Protein AF-S9VTR7-F1 (afdb_monomer)

Structure (mmCIF, N/CA/C/O backbone):
data_AF-S9VTR7-F1
#
_entry.id   AF-S9VTR7-F1
#
loop_
_atom_site.group_PDB
_atom_site.id
_atom_site.type_symbol
_atom_site.label_atom_id
_atom_site.label_alt_id
_atom_site.label_comp_id
_atom_site.label_asym_id
_atom_site.label_entity_id
_atom_site.label_seq_id
_atom_site.pdbx_PDB_ins_code
_atom_site.Cartn_x
_atom_site.Cartn_y
_atom_site.Cartn_z
_atom_site.occupancy
_atom_site.B_iso_or_equiv
_atom_site.auth_seq_id
_atom_site.auth_comp_id
_atom_site.auth_asym_id
_atom_site.auth_atom_id
_atom_site.pdbx_PDB_model_num
ATOM 1 N N . MET A 1 1 ? 42.364 38.697 -55.132 1.00 73.50 1 MET A N 1
ATOM 2 C CA . MET A 1 1 ? 40.999 39.040 -54.667 1.00 73.50 1 MET A CA 1
ATOM 3 C C . MET A 1 1 ? 40.322 37.879 -53.929 1.00 73.50 1 MET A C 1
ATOM 5 O O . MET A 1 1 ? 40.099 38.017 -52.735 1.00 73.50 1 MET A O 1
ATOM 9 N N . TYR A 1 2 ? 40.078 36.715 -54.550 1.00 81.75 2 TYR A N 1
ATOM 10 C CA . TYR A 1 2 ? 39.386 35.581 -53.894 1.00 81.75 2 TYR A CA 1
ATOM 11 C C . TYR A 1 2 ? 40.053 35.045 -52.613 1.00 81.75 2 TYR A C 1
ATOM 13 O O . TYR A 1 2 ? 39.369 34.812 -51.621 1.00 81.75 2 TYR A O 1
ATOM 21 N N . ALA A 1 3 ? 41.384 34.920 -52.587 1.00 82.06 3 ALA A N 1
ATOM 22 C CA . ALA A 1 3 ? 42.104 34.451 -51.396 1.00 82.06 3 ALA A CA 1
ATOM 23 C C . ALA A 1 3 ? 41.951 35.393 -50.181 1.00 82.06 3 ALA A C 1
ATOM 25 O O . ALA A 1 3 ? 41.871 34.941 -49.042 1.00 82.06 3 ALA A O 1
ATOM 26 N N . ILE A 1 4 ? 41.847 36.703 -50.428 1.00 88.44 4 ILE A N 1
ATOM 27 C CA . ILE A 1 4 ? 41.665 37.715 -49.377 1.00 88.44 4 ILE A CA 1
ATOM 28 C C . ILE A 1 4 ? 40.237 37.641 -48.817 1.00 88.44 4 ILE A C 1
ATOM 30 O O . ILE A 1 4 ? 40.048 37.698 -47.605 1.00 88.44 4 ILE A O 1
ATOM 34 N N . SER A 1 5 ? 39.239 37.432 -49.683 1.00 89.06 5 SER A N 1
ATOM 35 C CA . SER A 1 5 ? 37.840 37.252 -49.271 1.00 89.06 5 SER A CA 1
ATOM 36 C C . SER A 1 5 ? 37.646 36.000 -48.404 1.00 89.06 5 SER A C 1
ATOM 38 O O . SER A 1 5 ? 37.021 36.090 -47.350 1.00 89.06 5 SER A O 1
ATOM 40 N N . LEU A 1 6 ? 38.250 34.865 -48.778 1.00 89.44 6 LEU A N 1
ATOM 41 C CA . LEU A 1 6 ? 38.188 33.624 -47.992 1.00 89.44 6 LEU A CA 1
ATOM 42 C C . LEU A 1 6 ? 38.853 33.762 -46.614 1.00 89.44 6 LEU A C 1
ATOM 44 O O . LEU A 1 6 ? 38.308 33.287 -45.617 1.00 89.44 6 LEU A O 1
ATOM 48 N N . SER A 1 7 ? 39.996 34.450 -46.547 1.00 91.25 7 SER A N 1
ATOM 49 C CA . SER A 1 7 ? 40.699 34.709 -45.284 1.00 91.25 7 SER A CA 1
ATOM 50 C C . SER A 1 7 ? 39.860 35.566 -44.326 1.00 91.25 7 SER A C 1
ATOM 52 O O . SER A 1 7 ? 39.687 35.217 -43.156 1.00 91.25 7 SER A O 1
ATOM 54 N N . LEU A 1 8 ? 39.241 36.640 -44.831 1.00 91.31 8 LEU A N 1
ATOM 55 C CA . LEU A 1 8 ? 38.355 37.499 -44.039 1.00 91.31 8 LEU A CA 1
ATOM 56 C C . LEU A 1 8 ? 37.128 36.739 -43.515 1.00 91.31 8 LEU A C 1
ATOM 58 O O . LEU A 1 8 ? 36.804 36.845 -42.331 1.00 91.31 8 LEU A O 1
ATOM 62 N N . SER A 1 9 ? 36.479 35.921 -44.349 1.00 91.94 9 SER A N 1
ATOM 63 C CA . SER A 1 9 ? 35.336 35.102 -43.921 1.00 91.94 9 SER A CA 1
ATOM 64 C C . SER A 1 9 ? 35.710 34.090 -42.833 1.00 91.94 9 SER A C 1
ATOM 66 O O . SER A 1 9 ? 34.943 33.892 -41.888 1.00 91.94 9 SER A O 1
ATOM 68 N N . TYR A 1 10 ? 36.899 33.485 -42.916 1.00 93.75 10 TYR A N 1
ATOM 69 C CA . TYR A 1 10 ? 37.387 32.569 -41.886 1.00 93.75 10 TYR A CA 1
ATOM 70 C C . TYR A 1 10 ? 37.617 33.283 -40.547 1.00 93.75 10 TYR A C 1
ATOM 72 O O . TYR A 1 10 ? 37.146 32.812 -39.509 1.00 93.75 10 TYR A O 1
ATOM 80 N N . HIS A 1 11 ? 38.259 34.455 -40.558 1.00 94.12 11 HIS A N 1
ATOM 81 C CA . HIS A 1 11 ? 38.480 35.236 -39.339 1.00 94.12 11 HIS A CA 1
ATOM 82 C C . HIS A 1 11 ? 37.169 35.667 -38.667 1.00 94.12 11 HIS A C 1
ATOM 84 O O . HIS A 1 11 ? 37.048 35.551 -37.446 1.00 94.12 11 HIS A O 1
ATOM 90 N N . VAL A 1 12 ? 36.160 36.076 -39.442 1.00 94.38 12 VAL A N 1
ATOM 91 C CA . VAL A 1 12 ? 34.836 36.430 -38.901 1.00 94.38 12 VAL A CA 1
ATOM 92 C C . VAL A 1 12 ? 34.169 35.228 -38.222 1.00 94.38 12 VAL A C 1
ATOM 94 O O . VAL A 1 12 ? 33.653 35.362 -37.112 1.00 94.38 12 VAL A O 1
ATOM 97 N N . LEU A 1 13 ? 34.229 34.035 -38.824 1.00 94.25 13 LEU A N 1
ATOM 98 C CA . LEU A 1 13 ? 33.670 32.816 -38.225 1.00 94.25 13 LEU A CA 1
ATOM 99 C C . LEU A 1 13 ? 34.393 32.402 -36.936 1.00 94.25 13 LEU A C 1
ATOM 101 O O . LEU A 1 13 ? 33.744 31.968 -35.980 1.00 94.25 13 LEU A O 1
ATOM 105 N N . VAL A 1 14 ? 35.720 32.550 -36.886 1.00 94.62 14 VAL A N 1
ATOM 106 C CA . VAL A 1 14 ? 36.512 32.267 -35.679 1.00 94.62 14 VAL A CA 1
ATOM 107 C C . VAL A 1 14 ? 36.136 33.227 -34.550 1.00 94.62 14 VAL A C 1
ATOM 109 O O . VAL A 1 14 ? 35.875 32.774 -33.434 1.00 94.62 14 VAL A O 1
ATOM 112 N N . VAL A 1 15 ? 36.021 34.528 -34.836 1.00 95.81 15 VAL A N 1
ATOM 113 C CA . VAL A 1 15 ? 35.590 35.534 -33.850 1.00 95.81 15 VAL A CA 1
ATOM 114 C C . VAL A 1 15 ? 34.171 35.243 -33.359 1.00 95.81 15 VAL A C 1
ATOM 116 O O . VAL A 1 15 ? 33.922 35.265 -32.154 1.00 95.81 15 VAL A O 1
ATOM 119 N N . PHE A 1 16 ? 33.248 34.886 -34.256 1.00 96.00 16 PHE A N 1
ATOM 120 C CA . PHE A 1 16 ? 31.867 34.578 -33.878 1.00 96.00 16 PHE A CA 1
ATOM 121 C C . PHE A 1 16 ? 31.771 33.333 -32.985 1.00 96.00 16 PHE A C 1
ATOM 123 O O . PHE A 1 16 ? 31.059 33.337 -31.978 1.00 96.00 16 PHE A O 1
ATOM 130 N N . ARG A 1 17 ? 32.541 32.276 -33.287 1.00 93.06 17 ARG A N 1
ATOM 131 C CA . ARG A 1 17 ? 32.632 31.091 -32.417 1.00 93.06 17 ARG A CA 1
ATOM 132 C C . ARG A 1 17 ? 33.226 31.424 -31.054 1.00 93.06 17 ARG A C 1
ATOM 134 O O . ARG A 1 17 ? 32.735 30.911 -30.048 1.00 93.06 17 ARG A O 1
ATOM 141 N N . PHE A 1 18 ? 34.240 32.285 -31.007 1.00 95.69 18 PHE A N 1
ATOM 142 C CA . PHE A 1 18 ? 34.856 32.708 -29.753 1.00 95.69 18 PHE A CA 1
ATOM 143 C C . PHE A 1 18 ? 33.880 33.516 -28.884 1.00 95.69 18 PHE A C 1
ATOM 145 O O . PHE A 1 18 ? 33.734 33.227 -27.698 1.00 95.69 18 PHE A O 1
ATOM 152 N N . LEU A 1 19 ? 33.133 34.453 -29.477 1.00 94.94 19 LEU A N 1
ATOM 153 C CA . LEU A 1 19 ? 32.091 35.217 -28.781 1.00 94.94 19 LEU A CA 1
ATOM 154 C C . LEU A 1 19 ? 30.957 34.319 -28.272 1.00 94.94 19 LEU A C 1
ATOM 156 O O . LEU A 1 19 ? 30.503 34.486 -27.140 1.00 94.94 19 LEU A O 1
ATOM 160 N N . HIS A 1 20 ? 30.534 33.328 -29.061 1.00 93.94 20 HIS A N 1
ATOM 161 C CA . HIS A 1 20 ? 29.518 32.366 -28.635 1.00 93.94 20 HIS A CA 1
ATOM 162 C C . HIS A 1 20 ? 29.995 31.502 -27.454 1.00 93.94 20 HIS A C 1
ATOM 164 O O . HIS A 1 20 ? 29.255 31.298 -26.490 1.00 93.94 20 HIS A O 1
ATOM 170 N N . LEU A 1 21 ? 31.245 31.027 -27.490 1.00 91.44 21 LEU A N 1
ATOM 171 C CA . LEU A 1 21 ? 31.868 30.308 -26.374 1.00 91.44 21 LEU A CA 1
ATOM 172 C C . LEU A 1 21 ? 31.949 31.183 -25.119 1.00 91.44 21 LEU A C 1
ATOM 174 O O . LEU A 1 21 ? 31.542 30.743 -24.044 1.00 91.44 21 LEU A O 1
ATOM 178 N N . PHE A 1 22 ? 32.395 32.431 -25.260 1.00 95.62 22 PHE A N 1
ATOM 179 C CA . PHE A 1 22 ? 32.486 33.380 -24.153 1.00 95.62 22 PHE A CA 1
ATOM 180 C C . PHE A 1 22 ? 31.113 33.674 -23.531 1.00 95.62 22 PHE A C 1
ATOM 182 O O . PHE A 1 22 ? 30.953 33.638 -22.310 1.00 95.62 22 PHE A O 1
ATOM 189 N N . TYR A 1 23 ? 30.088 33.882 -24.362 1.00 94.06 23 TYR A N 1
ATOM 190 C CA . TYR A 1 23 ? 28.711 34.062 -23.906 1.00 94.06 23 TYR A CA 1
ATOM 191 C C . TYR A 1 23 ? 28.184 32.822 -23.168 1.00 94.06 23 TYR A C 1
ATOM 193 O O . TYR A 1 23 ? 27.618 32.936 -22.078 1.00 94.06 23 TYR A O 1
ATOM 201 N N . SER A 1 24 ? 28.428 31.624 -23.708 1.00 90.75 24 SER A N 1
ATOM 202 C CA . SER A 1 24 ? 28.033 30.365 -23.069 1.00 90.75 24 SER A CA 1
ATOM 203 C C . SER A 1 24 ? 28.727 30.155 -21.719 1.00 90.75 24 SER A C 1
ATOM 205 O O . SER A 1 24 ? 28.092 29.683 -20.774 1.00 90.75 24 SER A O 1
ATOM 207 N N . MET A 1 25 ? 30.009 30.515 -21.601 1.00 92.06 25 MET A N 1
ATOM 208 C CA . MET A 1 25 ? 30.751 30.435 -20.340 1.00 92.06 25 MET A CA 1
ATOM 209 C C . MET A 1 25 ? 30.207 31.419 -19.302 1.00 92.06 25 MET A C 1
ATOM 211 O O . MET A 1 25 ? 29.957 31.016 -18.168 1.00 92.06 25 MET A O 1
ATOM 215 N N . ASN A 1 26 ? 29.934 32.669 -19.684 1.00 94.88 26 ASN A N 1
ATOM 216 C CA . ASN A 1 26 ? 29.335 33.650 -18.773 1.00 94.88 26 ASN A CA 1
ATOM 217 C C . ASN A 1 26 ? 27.958 33.208 -18.273 1.00 94.88 26 ASN A C 1
ATOM 219 O O . ASN A 1 26 ? 27.668 33.312 -17.081 1.00 94.88 26 ASN A O 1
ATOM 223 N N . LYS A 1 27 ? 27.130 32.637 -19.153 1.00 91.75 27 LYS A N 1
ATOM 224 C CA . LYS A 1 27 ? 25.825 32.092 -18.765 1.00 91.75 27 LYS A CA 1
ATOM 225 C C . LYS A 1 27 ? 25.969 30.920 -17.788 1.00 91.75 27 LYS A C 1
ATOM 227 O O . LYS A 1 27 ? 25.233 30.848 -16.807 1.00 91.75 27 LYS A O 1
ATOM 232 N N . ALA A 1 28 ? 26.943 30.032 -18.001 1.00 87.81 28 ALA A N 1
ATOM 233 C CA . ALA A 1 28 ? 27.230 28.931 -17.080 1.00 87.81 28 ALA A CA 1
ATOM 234 C C . ALA A 1 28 ? 27.700 29.424 -15.698 1.00 87.81 28 ALA A C 1
ATOM 236 O O . ALA A 1 28 ? 27.262 28.890 -14.679 1.00 87.81 28 ALA A O 1
ATOM 237 N N . VAL A 1 29 ? 28.531 30.471 -15.650 1.00 94.31 29 VAL A N 1
ATOM 238 C CA . VAL A 1 29 ? 28.967 31.106 -14.394 1.00 94.31 29 VAL A CA 1
ATOM 239 C C . VAL A 1 29 ? 27.788 31.752 -13.663 1.00 94.31 29 VAL A C 1
ATOM 241 O O . VAL A 1 29 ? 27.648 31.570 -12.455 1.00 94.31 29 VAL A O 1
ATOM 244 N N . GLN A 1 30 ? 26.890 32.435 -14.379 1.00 91.56 30 GLN A N 1
ATOM 245 C CA . GLN A 1 30 ? 25.669 32.990 -13.783 1.00 91.56 30 GLN A CA 1
ATOM 246 C C . GLN A 1 30 ? 24.780 31.897 -13.175 1.00 91.56 30 GLN A C 1
ATOM 248 O O . GLN A 1 30 ? 24.351 32.031 -12.032 1.00 91.56 30 GLN A O 1
ATOM 253 N N . PHE A 1 31 ? 24.572 30.778 -13.878 1.00 90.31 31 PHE A N 1
ATOM 254 C CA . PHE A 1 31 ? 23.826 29.637 -13.333 1.00 90.31 31 PHE A CA 1
ATOM 255 C C . PHE A 1 31 ? 24.499 29.011 -12.106 1.00 90.31 31 PHE A C 1
ATOM 257 O O . PHE A 1 31 ? 23.811 28.613 -11.164 1.00 90.31 31 PHE A O 1
ATOM 264 N N . ALA A 1 32 ? 25.831 28.922 -12.092 1.00 88.44 32 ALA A N 1
ATOM 265 C CA . ALA A 1 32 ? 26.570 28.411 -10.942 1.00 88.44 32 ALA A CA 1
ATOM 266 C C . ALA A 1 32 ? 26.410 29.325 -9.715 1.00 88.44 32 ALA A C 1
ATOM 268 O O . ALA A 1 32 ? 26.138 28.829 -8.620 1.00 88.44 32 ALA A O 1
ATOM 269 N N . ASN A 1 33 ? 26.500 30.644 -9.910 1.00 91.81 33 ASN A N 1
ATOM 270 C CA . ASN A 1 33 ? 26.310 31.636 -8.851 1.00 91.81 33 ASN A CA 1
ATOM 271 C C . ASN A 1 33 ? 24.874 31.633 -8.308 1.00 91.81 33 ASN A C 1
ATOM 273 O O . ASN A 1 33 ? 24.676 31.684 -7.094 1.00 91.81 33 ASN A O 1
ATOM 277 N N . GLU A 1 34 ? 23.875 31.503 -9.181 1.00 93.06 34 GLU A N 1
ATOM 278 C CA . GLU A 1 34 ? 22.473 31.410 -8.766 1.00 93.06 34 GLU A CA 1
ATOM 279 C C . GLU A 1 34 ? 22.208 30.115 -7.979 1.00 93.06 34 GLU A C 1
ATOM 281 O O . GLU A 1 34 ? 21.557 30.128 -6.936 1.00 93.06 34 GLU A O 1
ATOM 286 N N . SER A 1 35 ? 22.798 28.992 -8.405 1.00 88.69 35 SER A N 1
ATOM 287 C CA . SER A 1 35 ? 22.710 27.725 -7.669 1.00 88.69 35 SER A CA 1
ATOM 288 C C . SER A 1 35 ? 23.378 27.791 -6.288 1.00 88.69 35 SER A C 1
ATOM 290 O O . SER A 1 35 ? 22.863 27.215 -5.327 1.00 88.69 35 SER A O 1
ATOM 292 N N . GLU A 1 36 ? 24.511 28.487 -6.166 1.00 89.38 36 GLU A N 1
ATOM 293 C CA . GLU A 1 36 ? 25.162 28.779 -4.882 1.00 89.38 36 GLU A CA 1
ATOM 294 C C . GLU A 1 36 ? 24.268 29.626 -3.969 1.00 89.38 36 GLU A C 1
ATOM 296 O O . GLU A 1 36 ? 24.149 29.317 -2.781 1.00 89.38 36 GLU A O 1
ATOM 301 N N . ARG A 1 37 ? 23.609 30.656 -4.517 1.00 95.38 37 ARG A N 1
ATOM 302 C CA . ARG A 1 37 ? 22.687 31.526 -3.774 1.00 95.38 37 ARG A CA 1
ATOM 303 C C . ARG A 1 37 ? 21.517 30.734 -3.194 1.00 95.38 37 ARG A C 1
ATOM 305 O O . ARG A 1 37 ? 21.320 30.761 -1.981 1.00 95.38 37 ARG A O 1
ATOM 312 N N . VAL A 1 38 ? 20.840 29.936 -4.022 1.00 90.44 38 VAL A N 1
ATOM 313 C CA . VAL A 1 38 ? 19.726 29.075 -3.586 1.00 90.44 38 VAL A CA 1
ATOM 314 C C . VAL A 1 38 ? 20.173 28.100 -2.490 1.00 90.44 38 VAL A C 1
ATOM 316 O O . VAL A 1 38 ? 19.488 27.941 -1.483 1.00 90.44 38 VAL A O 1
ATOM 319 N N . ARG A 1 39 ? 21.366 27.497 -2.605 1.00 88.12 39 ARG A N 1
ATOM 320 C CA . ARG A 1 39 ? 21.901 26.615 -1.549 1.00 88.12 39 ARG A CA 1
ATOM 321 C C . ARG A 1 39 ? 22.164 27.341 -0.228 1.00 88.12 39 ARG A C 1
ATOM 323 O O . ARG A 1 39 ? 22.025 26.722 0.829 1.00 88.12 39 ARG A O 1
ATOM 330 N N . ARG A 1 40 ? 22.579 28.613 -0.258 1.00 90.69 40 ARG A N 1
ATOM 331 C CA . ARG A 1 40 ? 22.765 29.418 0.963 1.00 90.69 40 ARG A CA 1
ATOM 332 C C . ARG A 1 40 ? 21.422 29.724 1.619 1.00 90.69 40 ARG A C 1
ATOM 334 O O . ARG A 1 40 ? 21.299 29.505 2.821 1.00 90.69 40 ARG A O 1
ATOM 341 N N . GLU A 1 41 ? 20.419 30.109 0.836 1.00 92.94 41 GLU A N 1
ATOM 342 C CA . GLU A 1 41 ? 19.057 30.363 1.325 1.00 92.94 41 GLU A CA 1
ATOM 343 C C . GLU A 1 41 ? 18.422 29.102 1.935 1.00 92.94 41 GLU A C 1
ATOM 345 O O . GLU A 1 41 ? 17.897 29.143 3.049 1.00 92.94 41 GLU A O 1
ATOM 350 N N . GLU A 1 42 ? 18.555 27.942 1.283 1.00 88.38 42 GLU A N 1
ATOM 351 C CA . GLU A 1 42 ? 18.098 26.657 1.831 1.00 88.38 42 GLU A CA 1
ATOM 352 C C . GLU A 1 42 ? 18.807 26.301 3.149 1.00 88.38 42 GLU A C 1
ATOM 354 O O . GLU A 1 42 ? 18.187 25.797 4.093 1.00 88.38 42 GLU A O 1
ATOM 359 N N . LEU A 1 43 ? 20.113 26.573 3.246 1.00 91.50 43 LEU A N 1
ATOM 360 C CA . LEU A 1 43 ? 20.890 26.318 4.457 1.00 91.50 43 LEU A CA 1
ATOM 361 C C . LEU A 1 43 ? 20.473 27.246 5.608 1.00 91.50 43 LEU A C 1
ATOM 363 O O . LEU A 1 43 ? 20.426 26.807 6.762 1.00 91.50 43 LEU A O 1
ATOM 367 N N . GLU A 1 44 ? 20.165 28.508 5.320 1.00 93.19 44 GLU A N 1
ATOM 368 C CA . GLU A 1 44 ? 19.658 29.474 6.297 1.00 93.19 44 GLU A CA 1
ATOM 369 C C . GLU A 1 44 ? 18.245 29.120 6.767 1.00 93.19 44 GLU A C 1
ATOM 371 O O . GLU A 1 44 ? 18.005 29.067 7.978 1.00 93.19 44 GLU A O 1
ATOM 376 N N . ALA A 1 45 ? 17.350 28.753 5.847 1.00 87.12 45 ALA A N 1
ATOM 377 C CA . ALA A 1 45 ? 16.018 28.249 6.172 1.00 87.12 45 ALA A CA 1
ATOM 378 C C . ALA A 1 45 ? 16.097 27.003 7.067 1.00 87.12 45 ALA A C 1
ATOM 380 O O . ALA A 1 45 ? 15.406 26.906 8.086 1.00 87.12 45 ALA A O 1
ATOM 381 N N . PHE A 1 46 ? 17.014 26.081 6.761 1.00 88.00 46 PHE A N 1
ATOM 382 C CA . PHE A 1 46 ? 17.262 24.908 7.593 1.00 88.00 46 PHE A CA 1
ATOM 383 C C . PHE A 1 46 ? 17.789 25.280 8.988 1.00 88.00 46 PHE A C 1
ATOM 385 O O . PHE A 1 46 ? 17.337 24.720 9.991 1.00 88.00 46 PHE A O 1
ATOM 392 N N . ARG A 1 47 ? 18.721 26.240 9.098 1.00 89.50 47 ARG A N 1
ATOM 393 C CA . ARG A 1 47 ? 19.206 26.740 10.400 1.00 89.50 47 ARG A CA 1
ATOM 394 C C . ARG A 1 47 ? 18.069 27.353 11.219 1.00 89.50 47 ARG A C 1
ATOM 396 O O . ARG A 1 47 ? 17.967 27.049 12.409 1.00 89.50 47 ARG A O 1
ATOM 403 N N . HIS A 1 48 ? 17.202 28.144 10.590 1.00 89.50 48 HIS A N 1
ATOM 404 C CA . HIS A 1 48 ? 16.027 28.732 11.230 1.00 89.50 48 HIS A CA 1
ATOM 405 C C . HIS A 1 48 ? 15.023 27.658 11.687 1.00 89.50 48 HIS A C 1
ATOM 407 O O . HIS A 1 48 ? 14.502 27.696 12.801 1.00 89.50 48 HIS A O 1
ATOM 413 N N . GLU A 1 49 ? 14.795 26.617 10.887 1.00 87.69 49 GLU A N 1
ATOM 414 C CA . GLU A 1 49 ? 13.935 25.508 11.302 1.00 87.69 49 GLU A CA 1
ATOM 415 C C . GLU A 1 49 ? 14.501 24.782 12.539 1.00 87.69 49 GLU A C 1
ATOM 417 O O . GLU A 1 49 ? 13.768 24.441 13.476 1.00 87.69 49 GLU A O 1
ATOM 422 N N . GLN A 1 50 ? 15.822 24.584 12.596 1.00 88.88 50 GLN A N 1
ATOM 423 C CA . GLN A 1 50 ? 16.486 23.974 13.751 1.00 88.88 50 GLN A CA 1
ATOM 424 C C . GLN A 1 50 ? 16.389 24.845 15.012 1.00 88.88 50 GLN A C 1
ATOM 426 O O . GLN A 1 50 ? 16.167 24.306 16.104 1.00 88.88 50 GLN A O 1
ATOM 431 N N . THR A 1 51 ? 16.515 26.172 14.904 1.00 89.69 51 THR A N 1
ATOM 432 C CA . THR A 1 51 ? 16.339 27.077 16.054 1.00 89.69 51 THR A CA 1
ATOM 433 C C . THR A 1 51 ? 14.895 27.067 16.552 1.00 89.69 51 THR A C 1
ATOM 435 O O . THR A 1 51 ? 14.681 26.921 17.760 1.00 89.69 51 THR A O 1
ATOM 438 N N . VAL A 1 52 ? 13.903 27.081 15.655 1.00 85.44 52 VAL A N 1
ATOM 439 C CA . VAL A 1 52 ? 12.476 26.960 16.006 1.00 85.44 52 VAL A CA 1
ATOM 440 C C . VAL A 1 52 ? 12.182 25.624 16.692 1.00 85.44 52 VAL A C 1
ATOM 442 O O . VAL A 1 52 ? 11.492 25.587 17.715 1.00 85.44 52 VAL A O 1
ATOM 445 N N . ARG A 1 53 ? 12.736 24.508 16.199 1.00 82.88 53 ARG A N 1
ATOM 446 C CA . ARG A 1 53 ? 12.596 23.191 16.847 1.00 82.88 53 ARG A CA 1
ATOM 447 C C . ARG A 1 53 ? 13.213 23.183 18.246 1.00 82.88 53 ARG A C 1
ATOM 449 O O . ARG A 1 53 ? 12.568 22.719 19.188 1.00 82.88 53 ARG A O 1
ATOM 456 N N . ARG A 1 54 ? 14.418 23.742 18.416 1.00 84.94 54 ARG A N 1
ATOM 457 C CA . ARG A 1 54 ? 15.060 23.893 19.736 1.00 84.94 54 ARG A CA 1
ATOM 458 C C . ARG A 1 54 ? 14.208 24.738 20.682 1.00 84.94 54 ARG A C 1
ATOM 460 O O . ARG A 1 54 ? 14.066 24.377 21.851 1.00 84.94 54 ARG A O 1
ATOM 467 N N . TRP A 1 55 ? 13.611 25.820 20.187 1.00 88.81 55 TRP A N 1
ATOM 468 C CA . TRP A 1 55 ? 12.726 26.675 20.971 1.00 88.81 55 TRP A CA 1
ATOM 469 C C . TRP A 1 55 ? 11.438 25.950 21.382 1.00 88.81 55 TRP A C 1
ATOM 471 O O . TRP A 1 55 ? 11.099 25.951 22.564 1.00 88.81 55 TRP A O 1
ATOM 481 N N . LYS A 1 56 ? 10.784 25.216 20.468 1.00 79.62 56 LYS A N 1
ATOM 482 C CA . LYS A 1 56 ? 9.607 24.379 20.780 1.00 79.62 56 LYS A CA 1
ATOM 483 C C . LYS A 1 56 ? 9.911 23.319 21.841 1.00 79.62 56 LYS A C 1
ATOM 485 O O . LYS A 1 56 ? 9.098 23.109 22.737 1.00 79.62 56 LYS A O 1
ATOM 490 N N . VAL A 1 57 ? 11.081 22.678 21.787 1.00 84.69 57 VAL A N 1
ATOM 491 C CA . VAL A 1 57 ? 11.504 21.710 22.817 1.00 84.69 57 VAL A CA 1
ATOM 492 C C . VAL A 1 57 ? 11.743 22.400 24.163 1.00 84.69 57 VAL A C 1
ATOM 494 O O . VAL A 1 57 ? 11.289 21.894 25.188 1.00 84.69 57 VAL A O 1
ATOM 497 N N . LYS A 1 58 ? 12.403 23.569 24.185 1.00 81.69 58 LYS A N 1
ATOM 498 C CA . LYS A 1 58 ? 12.588 24.363 25.414 1.00 81.69 58 LYS A CA 1
ATOM 499 C C . LYS A 1 58 ? 11.250 24.823 26.006 1.00 81.69 58 LYS A C 1
ATOM 501 O O . LYS A 1 58 ? 11.076 24.737 27.217 1.00 81.69 58 LYS A O 1
ATOM 506 N N . SER A 1 59 ? 10.312 25.257 25.166 1.00 81.31 59 SER A N 1
ATOM 507 C CA . SER A 1 59 ? 8.967 25.676 25.574 1.00 81.31 59 SER A CA 1
ATOM 508 C C . SER A 1 59 ? 8.168 24.508 26.160 1.00 81.31 59 SER A C 1
ATOM 510 O O . SER A 1 59 ? 7.681 24.611 27.283 1.00 81.31 59 SER A O 1
ATOM 512 N N . LYS A 1 60 ? 8.160 23.341 25.496 1.00 80.06 60 LYS A N 1
ATOM 513 C CA . LYS A 1 60 ? 7.546 22.118 26.042 1.00 80.06 60 LYS A CA 1
ATOM 514 C C . LYS A 1 60 ? 8.151 21.711 27.384 1.00 80.06 60 LYS A C 1
ATOM 516 O O . LYS A 1 60 ? 7.409 21.394 28.300 1.00 80.06 60 LYS A O 1
ATOM 521 N N . ARG A 1 61 ? 9.480 21.775 27.538 1.00 79.12 61 ARG A N 1
ATOM 522 C CA . ARG A 1 61 ? 10.142 21.490 28.825 1.00 79.12 61 ARG A CA 1
ATOM 523 C C . ARG A 1 61 ? 9.739 22.477 29.922 1.00 79.12 61 ARG A C 1
ATOM 525 O O . ARG A 1 61 ? 9.552 22.050 31.054 1.00 79.12 61 ARG A O 1
ATOM 532 N N . LYS A 1 62 ? 9.594 23.770 29.605 1.00 77.50 62 LYS A N 1
ATOM 533 C CA . LYS A 1 62 ? 9.095 24.772 30.561 1.00 77.50 62 LYS A CA 1
ATOM 534 C C . LYS A 1 62 ? 7.641 24.493 30.951 1.00 77.50 62 LYS A C 1
ATOM 536 O O . LYS A 1 62 ? 7.357 24.464 32.139 1.00 77.50 62 LYS A O 1
ATOM 541 N N . ALA A 1 63 ? 6.768 24.205 29.985 1.00 72.38 63 ALA A N 1
ATOM 542 C CA . ALA A 1 63 ? 5.370 23.859 30.243 1.00 72.38 63 ALA A CA 1
ATOM 543 C C . ALA A 1 63 ? 5.239 22.588 31.101 1.00 72.38 63 ALA A C 1
ATOM 545 O O . ALA A 1 63 ? 4.545 22.602 32.110 1.00 72.38 63 ALA A O 1
ATOM 546 N N . SER A 1 64 ? 5.982 21.524 30.779 1.00 75.00 64 SER A N 1
ATOM 547 C CA . SER A 1 64 ? 6.009 20.303 31.594 1.00 75.00 64 SER A CA 1
ATOM 548 C C . SER A 1 64 ? 6.544 20.547 33.005 1.00 75.00 64 SER A C 1
ATOM 550 O O . SER A 1 64 ? 6.069 19.918 33.938 1.00 75.00 64 SER A O 1
ATOM 552 N N . ARG A 1 65 ? 7.503 21.466 33.186 1.00 74.94 65 ARG A N 1
ATOM 553 C CA . ARG A 1 65 ? 8.028 21.816 34.515 1.00 74.94 65 ARG A CA 1
ATOM 554 C C . ARG A 1 65 ? 7.013 22.597 35.352 1.00 74.94 65 ARG A C 1
ATOM 556 O O . ARG A 1 65 ? 6.977 22.399 36.556 1.00 74.94 65 ARG A O 1
ATOM 563 N N . VAL A 1 66 ? 6.199 23.448 34.724 1.00 74.75 66 VAL A N 1
ATOM 564 C CA . VAL A 1 66 ? 5.099 24.163 35.395 1.00 74.75 66 VAL A CA 1
ATOM 565 C C . VAL A 1 66 ? 4.010 23.184 35.837 1.00 74.75 66 VAL A C 1
ATOM 567 O O . VAL A 1 66 ? 3.598 23.253 36.985 1.00 74.75 66 VAL A O 1
ATOM 570 N N . ILE A 1 67 ? 3.628 22.233 34.977 1.00 68.75 67 ILE A N 1
ATOM 571 C CA . ILE A 1 67 ? 2.645 21.185 35.313 1.00 68.75 67 ILE A CA 1
ATOM 572 C C . ILE A 1 67 ? 3.164 20.297 36.456 1.00 68.75 67 ILE A C 1
ATOM 574 O O . ILE A 1 67 ? 2.466 20.041 37.425 1.00 68.75 67 ILE A O 1
ATOM 578 N N . TYR A 1 68 ? 4.435 19.895 36.405 1.00 68.81 68 TYR A N 1
ATOM 579 C CA . TYR A 1 68 ? 5.014 19.064 37.464 1.00 68.81 68 TYR A CA 1
ATOM 580 C C . TYR A 1 68 ? 5.108 19.799 38.812 1.00 68.81 68 TYR A C 1
ATOM 582 O O . TYR A 1 68 ? 4.982 19.186 39.865 1.00 68.81 68 TYR A O 1
ATOM 590 N N . LEU A 1 69 ? 5.335 21.118 38.792 1.00 66.56 69 LEU A N 1
ATOM 591 C CA . LEU A 1 69 ? 5.342 21.946 40.000 1.00 66.56 69 LEU A CA 1
ATOM 592 C C . LEU A 1 69 ? 3.929 22.181 40.546 1.00 66.56 69 LEU A C 1
ATOM 594 O O . LEU A 1 69 ? 3.776 22.229 41.763 1.00 66.56 69 LEU A O 1
ATOM 598 N N . SER A 1 70 ? 2.907 22.301 39.689 1.00 62.12 70 SER A N 1
ATOM 599 C CA . SER A 1 70 ? 1.518 22.385 40.154 1.00 62.12 70 SER A CA 1
ATOM 600 C C . SER A 1 70 ? 1.055 21.079 40.790 1.00 62.12 70 SER A C 1
ATOM 602 O O . SER A 1 70 ? 0.443 21.123 41.852 1.00 62.12 70 SER A O 1
ATOM 604 N N . ASP A 1 71 ? 1.412 19.935 40.201 1.00 60.88 71 ASP A N 1
ATOM 605 C CA . ASP A 1 71 ? 1.049 18.617 40.737 1.00 60.88 71 ASP A CA 1
ATOM 606 C C . ASP A 1 71 ? 1.756 18.354 42.077 1.00 60.88 71 ASP A C 1
ATOM 608 O O . ASP A 1 71 ? 1.132 17.914 43.038 1.00 60.88 71 ASP A O 1
ATOM 612 N N . TYR A 1 72 ? 3.032 18.737 42.197 1.00 62.16 72 TYR A N 1
ATOM 613 C CA . TYR A 1 72 ? 3.779 18.614 43.453 1.00 62.16 72 TYR A CA 1
ATOM 614 C C . TYR A 1 72 ? 3.204 19.490 44.582 1.00 62.16 72 TYR A C 1
ATOM 616 O O . TYR A 1 72 ? 3.179 19.077 45.740 1.00 62.16 72 TYR A O 1
ATOM 624 N N . LEU A 1 73 ? 2.726 20.699 44.264 1.00 63.56 73 LEU A N 1
ATOM 625 C CA . LEU A 1 73 ? 2.087 21.589 45.242 1.00 63.56 73 LEU A CA 1
ATOM 626 C C . LEU A 1 73 ? 0.685 21.106 45.647 1.00 63.56 73 LEU A C 1
ATOM 628 O O . LEU A 1 73 ? 0.282 21.318 46.789 1.00 63.56 73 LEU A O 1
ATOM 632 N N . LEU A 1 74 ? -0.037 20.435 44.745 1.00 58.72 74 LEU A N 1
ATOM 633 C CA . LEU A 1 74 ? -1.324 19.804 45.050 1.00 58.72 74 LEU A CA 1
ATOM 634 C C . LEU A 1 74 ? -1.157 18.593 45.980 1.00 58.72 74 LEU A C 1
ATOM 636 O O . LEU A 1 74 ? -1.914 18.469 46.941 1.00 58.72 74 LEU A O 1
ATOM 640 N N . ASP A 1 75 ? -0.128 17.769 45.769 1.00 51.91 75 ASP A N 1
ATOM 641 C CA . ASP A 1 75 ? 0.161 16.615 46.636 1.00 51.91 75 ASP A CA 1
ATOM 642 C C . ASP A 1 75 ? 0.705 17.027 48.016 1.00 51.91 75 ASP A C 1
ATOM 644 O O . ASP A 1 75 ? 0.411 16.382 49.022 1.00 51.91 75 ASP A O 1
ATOM 648 N N . SER A 1 76 ? 1.445 18.139 48.096 1.00 54.44 76 SER A N 1
ATOM 649 C CA . SER A 1 76 ? 1.995 18.645 49.366 1.00 54.44 76 SER A CA 1
ATOM 650 C C . SER A 1 76 ? 0.907 19.131 50.335 1.00 54.44 76 SER A C 1
ATOM 652 O O . SER A 1 76 ? 1.061 18.996 51.544 1.00 54.44 76 SER A O 1
ATOM 654 N N . ASN A 1 77 ? -0.217 19.642 49.818 1.00 51.41 77 ASN A N 1
ATOM 655 C CA . ASN A 1 77 ? -1.346 20.112 50.632 1.00 51.41 77 ASN A CA 1
ATOM 656 C C . ASN A 1 77 ? -2.291 18.986 51.092 1.00 51.41 77 ASN A C 1
ATOM 658 O O . ASN A 1 77 ? -3.165 19.220 51.923 1.00 51.41 77 ASN A O 1
ATOM 662 N N . LEU A 1 78 ? -2.132 17.762 50.577 1.00 50.44 78 LEU A N 1
ATOM 663 C CA . LEU A 1 78 ? -2.921 16.589 50.979 1.00 50.44 78 LEU A CA 1
ATOM 664 C C . LEU A 1 78 ? -2.263 15.770 52.104 1.00 50.44 78 LEU A C 1
ATOM 666 O O . LEU A 1 78 ? -2.900 14.866 52.646 1.00 50.44 78 LEU A O 1
ATOM 670 N N . ALA A 1 79 ? -1.017 16.083 52.472 1.00 47.12 79 ALA A N 1
ATOM 671 C CA . ALA A 1 79 ? -0.243 15.329 53.459 1.00 47.12 79 ALA A CA 1
ATOM 672 C C . ALA A 1 79 ? -0.450 15.776 54.922 1.00 47.12 79 ALA A C 1
ATOM 674 O O . ALA A 1 79 ? 0.015 15.092 55.831 1.00 47.12 79 ALA A O 1
ATOM 675 N N . GLU A 1 80 ? -1.185 16.860 55.180 1.00 45.53 80 GLU A N 1
ATOM 676 C CA . GLU A 1 80 ? -1.557 17.273 56.539 1.00 45.53 80 GLU A CA 1
ATOM 677 C C . GLU A 1 80 ? -3.005 16.862 56.846 1.00 45.53 80 GLU A C 1
ATOM 679 O O . GLU A 1 80 ? -3.942 17.657 56.785 1.00 45.53 80 GLU A O 1
ATOM 684 N N . ARG A 1 81 ? -3.210 15.581 57.180 1.00 42.09 81 ARG A N 1
ATOM 685 C CA . ARG A 1 81 ? -4.421 15.125 57.879 1.00 42.09 81 ARG A CA 1
ATOM 686 C C . ARG A 1 81 ? -4.050 14.654 59.285 1.00 42.09 81 ARG A C 1
ATOM 688 O O . ARG A 1 81 ? -3.278 13.702 59.401 1.00 42.09 81 ARG A O 1
ATOM 695 N N . PRO A 1 82 ? -4.602 15.263 60.348 1.00 43.47 82 PRO A N 1
ATOM 696 C CA . PRO A 1 82 ? -4.380 14.792 61.702 1.00 43.47 82 PRO A CA 1
ATOM 697 C C . PRO A 1 82 ? -5.181 13.509 61.936 1.00 43.47 82 PRO A C 1
ATOM 699 O O . PRO A 1 82 ? -6.381 13.433 61.673 1.00 43.47 82 PRO A O 1
ATOM 702 N N . THR A 1 83 ? -4.503 12.485 62.439 1.00 45.50 83 THR A N 1
ATOM 703 C CA . THR A 1 83 ? -5.132 11.288 62.987 1.00 45.50 83 THR A CA 1
ATOM 704 C C . THR A 1 83 ? -5.591 11.574 64.412 1.00 45.50 83 THR A C 1
ATOM 706 O O . THR A 1 83 ? -4.766 11.634 65.322 1.00 45.50 83 THR A O 1
ATOM 709 N N . SER A 1 84 ? -6.898 11.689 64.632 1.00 40.09 84 SER A N 1
ATOM 710 C CA . SER A 1 84 ? -7.484 11.381 65.937 1.00 40.09 84 SER A CA 1
ATOM 711 C C . SER A 1 84 ? -8.901 10.829 65.790 1.00 40.09 84 SER A C 1
ATOM 713 O O . SER A 1 84 ? -9.701 11.249 64.956 1.00 40.09 84 SER A O 1
ATOM 715 N N . ALA A 1 85 ? -9.151 9.790 66.577 1.00 45.56 85 ALA A N 1
ATOM 716 C CA . ALA A 1 85 ? -10.376 9.022 66.644 1.00 45.56 85 ALA A CA 1
ATOM 717 C C . ALA A 1 85 ? -11.430 9.720 67.513 1.00 45.56 85 ALA A C 1
ATOM 719 O O . ALA A 1 85 ? -11.070 10.320 68.519 1.00 45.56 85 ALA A O 1
ATOM 720 N N . THR A 1 86 ? -12.713 9.559 67.169 1.00 40.69 86 THR A N 1
ATOM 721 C CA . THR A 1 86 ? -13.817 9.010 67.998 1.00 40.69 86 THR A CA 1
ATOM 722 C C . THR A 1 86 ? -15.185 9.576 67.587 1.00 40.69 86 THR A C 1
ATOM 724 O O . THR A 1 86 ? -15.366 10.775 67.452 1.00 40.69 86 THR A O 1
ATOM 727 N N . GLY A 1 87 ? -16.154 8.666 67.420 1.00 36.72 87 GLY A N 1
ATOM 728 C CA . GLY A 1 87 ? -17.527 8.813 67.917 1.00 36.72 87 GLY A CA 1
ATOM 729 C C . GLY A 1 87 ? -18.478 9.860 67.315 1.00 36.72 87 GLY A C 1
ATOM 730 O O . GLY A 1 87 ? -18.494 11.005 67.735 1.00 36.72 87 GLY A O 1
ATOM 731 N N . GLY A 1 88 ? -19.465 9.368 66.557 1.00 37.41 88 GLY A N 1
ATOM 732 C CA . GLY A 1 88 ? -20.871 9.644 66.882 1.00 37.41 88 GLY A CA 1
ATOM 733 C C . GLY A 1 88 ? -21.644 10.710 66.086 1.00 37.41 88 GLY A C 1
ATOM 734 O O . GLY A 1 88 ? -21.291 11.877 66.038 1.00 37.41 88 GLY A O 1
ATOM 735 N N . ARG A 1 89 ? -22.838 10.267 65.663 1.00 35.66 89 ARG A N 1
ATOM 736 C CA . ARG A 1 89 ? -24.094 11.003 65.402 1.00 35.66 89 ARG A CA 1
ATOM 737 C C . ARG A 1 89 ? -24.310 11.754 64.077 1.00 35.66 89 ARG A C 1
ATOM 739 O O . ARG A 1 89 ? -23.464 12.428 63.513 1.00 35.66 89 ARG A O 1
ATOM 746 N N . LYS A 1 90 ? -25.563 11.568 63.642 1.00 43.66 90 LYS A N 1
ATOM 747 C CA . LYS A 1 90 ? -26.289 12.069 62.471 1.00 43.66 90 LYS A CA 1
ATOM 748 C C . LYS A 1 90 ? -26.325 13.601 62.400 1.00 43.66 90 LYS A C 1
ATOM 750 O O . LYS A 1 90 ? -26.472 14.248 63.431 1.00 43.66 90 LYS A O 1
ATOM 755 N N . GLY A 1 91 ? -26.395 14.136 61.181 1.00 33.75 91 GLY A N 1
ATOM 756 C CA . GLY A 1 91 ? -26.855 15.502 60.928 1.00 33.75 91 GLY A CA 1
ATOM 757 C C . GLY A 1 91 ? -26.740 15.912 59.461 1.00 33.75 91 GLY A C 1
ATOM 758 O O . GLY A 1 91 ? -25.639 16.041 58.941 1.00 33.75 91 GLY A O 1
ATOM 759 N N . ASN A 1 92 ? -27.888 16.116 58.811 1.00 41.72 92 ASN A N 1
ATOM 760 C CA . ASN A 1 92 ? -28.043 16.833 57.544 1.00 41.72 92 ASN A CA 1
ATOM 761 C C . ASN A 1 92 ? -27.338 18.195 57.584 1.00 41.72 92 ASN A C 1
ATOM 763 O O . ASN A 1 92 ? -27.689 18.983 58.453 1.00 41.72 92 ASN A O 1
ATOM 767 N N . VAL A 1 93 ? -26.512 18.520 56.583 1.00 35.94 93 VAL A N 1
ATOM 768 C CA . VAL A 1 93 ? -26.438 19.874 55.999 1.00 35.94 93 VAL A CA 1
ATOM 769 C C . VAL A 1 93 ? -26.080 19.742 54.516 1.00 35.94 93 VAL A C 1
ATOM 771 O O . VAL A 1 93 ? -24.965 19.386 54.143 1.00 35.94 93 VAL A O 1
ATOM 774 N N . LEU A 1 94 ? -27.076 20.013 53.677 1.00 38.19 94 LEU A N 1
ATOM 775 C CA . LEU A 1 94 ? -26.940 20.351 52.266 1.00 38.19 94 LEU A CA 1
ATOM 776 C C . LEU A 1 94 ? -26.630 21.861 52.179 1.00 38.19 94 LEU A C 1
ATOM 778 O O . LEU A 1 94 ? -27.194 22.619 52.963 1.00 38.19 94 LEU A O 1
ATOM 782 N N . LEU A 1 95 ? -25.857 22.266 51.162 1.00 40.72 95 LEU A N 1
ATOM 783 C CA . LEU A 1 95 ? -25.600 23.634 50.660 1.00 40.72 95 LEU A CA 1
ATOM 784 C C . LEU A 1 95 ? -24.306 24.346 51.100 1.00 40.72 95 LEU A C 1
ATOM 786 O O . LEU A 1 95 ? -23.952 24.429 52.267 1.00 40.72 95 LEU A O 1
ATOM 790 N N . SER A 1 96 ? -23.725 24.999 50.085 1.00 39.09 96 SER A N 1
ATOM 791 C CA . SER A 1 96 ? -22.742 26.089 50.120 1.00 39.09 96 SER A CA 1
ATOM 792 C C . SER A 1 96 ? -21.261 25.706 50.176 1.00 39.09 96 SER A C 1
ATOM 794 O O . SER A 1 96 ? -20.662 25.637 51.239 1.00 39.09 96 SER A O 1
ATOM 796 N N . MET A 1 97 ? -20.648 25.558 48.994 1.00 31.97 97 MET A N 1
ATOM 797 C CA . MET A 1 97 ? -19.254 25.956 48.730 1.00 31.97 97 MET A CA 1
ATOM 798 C C . MET A 1 97 ? -19.036 26.063 47.215 1.00 31.97 97 MET A C 1
ATOM 800 O O . MET A 1 97 ? -18.441 25.211 46.565 1.00 31.97 97 MET A O 1
ATOM 804 N N . GLY A 1 98 ? -19.573 27.136 46.641 1.00 37.56 98 GLY A N 1
ATOM 805 C CA . GLY A 1 98 ? -19.323 27.543 45.265 1.00 37.56 98 GLY A CA 1
ATOM 806 C C . GLY A 1 98 ? -19.239 29.059 45.202 1.00 37.56 98 GLY A C 1
ATOM 807 O O . GLY A 1 98 ? -20.233 29.690 44.883 1.00 37.56 98 GLY A O 1
ATOM 808 N N . SER A 1 99 ? -18.094 29.634 45.591 1.00 39.47 99 SER A N 1
ATOM 809 C CA . SER A 1 99 ? -17.685 31.017 45.276 1.00 39.47 99 SER A CA 1
ATOM 810 C C . SER A 1 99 ? -16.435 31.397 46.082 1.00 39.47 99 SER A C 1
ATOM 812 O O . SER A 1 99 ? -16.582 32.068 47.095 1.00 39.47 99 SER A O 1
ATOM 814 N N . GLN A 1 100 ? -15.221 31.008 45.664 1.00 35.44 100 GLN A N 1
ATOM 815 C CA . GLN A 1 100 ? -13.964 31.661 46.109 1.00 35.44 100 GLN A CA 1
ATOM 816 C C . GLN A 1 100 ? -12.770 31.453 45.144 1.00 35.44 100 GLN A C 1
ATOM 818 O O . GLN A 1 100 ? -11.636 31.305 45.577 1.00 35.44 100 GLN A O 1
ATOM 823 N N . TYR A 1 101 ? -12.973 31.499 43.822 1.00 34.38 101 TYR A N 1
ATOM 824 C CA . TYR A 1 101 ? -11.846 31.592 42.873 1.00 34.38 101 TYR A CA 1
ATOM 825 C C . TYR A 1 101 ? -12.162 32.523 41.699 1.00 34.38 101 TYR A C 1
ATOM 827 O O . TYR A 1 101 ? -12.175 32.115 40.546 1.00 34.38 101 TYR A O 1
ATOM 835 N N . GLU A 1 102 ? -12.409 33.804 41.991 1.00 36.12 102 GLU A N 1
ATOM 836 C CA . GLU A 1 102 ? -12.525 34.830 40.943 1.00 36.12 102 GLU A CA 1
ATOM 837 C C . GLU A 1 102 ? -12.100 36.234 41.416 1.00 36.12 102 GLU A C 1
ATOM 839 O O . GLU A 1 102 ? -12.770 37.228 41.158 1.00 36.12 102 GLU A O 1
ATOM 844 N N . LYS A 1 103 ? -10.979 36.354 42.148 1.00 35.16 103 LYS A N 1
ATOM 845 C CA . LYS A 1 103 ? -10.418 37.670 42.542 1.00 35.16 103 LYS A CA 1
ATOM 846 C C . LYS A 1 103 ? -8.886 37.736 42.541 1.00 35.16 103 LYS A C 1
ATOM 848 O O . LYS A 1 103 ? -8.285 38.290 43.453 1.00 35.16 103 LYS A O 1
ATOM 853 N N . ALA A 1 104 ? -8.232 37.217 41.502 1.00 38.44 104 ALA A N 1
ATOM 854 C CA . ALA A 1 104 ? -6.778 37.363 41.365 1.00 38.44 104 ALA A CA 1
ATOM 855 C C . ALA A 1 104 ? -6.300 37.520 39.913 1.00 38.44 104 ALA A C 1
ATOM 857 O O . ALA A 1 104 ? -5.357 36.859 39.510 1.00 38.44 104 ALA A O 1
ATOM 858 N N . PHE A 1 105 ? -6.923 38.393 39.113 1.00 36.69 105 PHE A N 1
ATOM 859 C CA . PHE A 1 105 ? -6.340 38.839 37.835 1.00 36.69 105 PHE A CA 1
ATOM 860 C C . PHE A 1 105 ? -6.880 40.216 37.410 1.00 36.69 105 PHE A C 1
ATOM 862 O O . PHE A 1 105 ? -7.551 40.346 36.394 1.00 36.69 105 PHE A O 1
ATOM 869 N N . LYS A 1 106 ? -6.621 41.267 38.205 1.00 39.69 106 LYS A N 1
ATOM 870 C CA . LYS A 1 106 ? -6.724 42.677 37.759 1.00 39.69 106 LYS A CA 1
ATOM 871 C C . LYS A 1 106 ? -6.157 43.646 38.808 1.00 39.69 106 LYS A C 1
ATOM 873 O O . LYS A 1 106 ? -6.896 44.200 39.610 1.00 39.69 106 LYS A O 1
ATOM 878 N N . LYS A 1 107 ? -4.836 43.859 38.800 1.00 36.47 107 LYS A N 1
ATOM 879 C CA . LYS A 1 107 ? -4.210 45.124 39.240 1.00 36.47 107 LYS A CA 1
ATOM 880 C C . LYS A 1 107 ? -2.717 45.136 38.894 1.00 36.47 107 LYS A C 1
ATOM 882 O O . LYS A 1 107 ? -1.892 44.606 39.626 1.00 36.47 107 LYS A O 1
ATOM 887 N N . LYS A 1 108 ? -2.367 45.742 37.759 1.00 37.59 108 LYS A N 1
ATOM 888 C CA . LYS A 1 108 ? -1.039 46.323 37.520 1.00 37.59 108 LYS A CA 1
ATOM 889 C C . LYS A 1 108 ? -1.241 47.654 36.803 1.00 37.59 108 LYS A C 1
ATOM 891 O O . LYS A 1 108 ? -1.621 47.673 35.640 1.00 37.59 108 LYS A O 1
ATOM 896 N N . GLY A 1 109 ? -1.023 48.735 37.541 1.00 34.75 109 GLY A N 1
ATOM 897 C CA . GLY A 1 109 ? -1.027 50.119 37.079 1.00 34.75 109 GLY A CA 1
ATOM 898 C C . GLY A 1 109 ? -0.687 51.039 38.257 1.00 34.75 109 GLY A C 1
ATOM 899 O O . GLY A 1 109 ? -1.323 50.919 39.300 1.00 34.75 109 GLY A O 1
ATOM 900 N N . GLY A 1 110 ? 0.320 51.902 38.078 1.00 31.27 110 GLY A N 1
ATOM 901 C CA . GLY A 1 110 ? 0.866 52.856 39.066 1.00 31.27 110 GLY A CA 1
ATOM 902 C C . GLY A 1 110 ? 2.198 52.358 39.647 1.00 31.27 110 GLY A C 1
ATOM 903 O O . GLY A 1 110 ? 2.191 51.337 40.322 1.00 31.27 110 GLY A O 1
ATOM 904 N N . ALA A 1 111 ? 3.398 52.843 39.300 1.00 37.78 111 ALA A N 1
ATOM 905 C CA . ALA A 1 111 ? 3.954 54.199 39.132 1.00 37.78 111 ALA A CA 1
ATOM 906 C C . ALA A 1 111 ? 4.172 54.949 40.464 1.00 37.78 111 ALA A C 1
ATOM 908 O O . ALA A 1 111 ? 3.242 55.048 41.256 1.00 37.78 111 ALA A O 1
ATOM 909 N N . HIS A 1 112 ? 5.392 55.504 40.611 1.00 34.94 112 HIS A N 1
ATOM 910 C CA . HIS A 1 112 ? 5.966 56.286 41.729 1.00 34.94 112 HIS A CA 1
ATOM 911 C C . HIS A 1 112 ? 6.385 55.479 42.969 1.00 34.94 112 HIS A C 1
ATOM 913 O O . HIS A 1 112 ? 5.780 54.466 43.278 1.00 34.94 112 HIS A O 1
ATOM 919 N N . SER A 1 113 ? 7.388 55.848 43.763 1.00 33.78 113 SER A N 1
ATOM 920 C CA . SER A 1 113 ? 8.456 56.864 43.777 1.00 33.78 113 SER A CA 1
ATOM 921 C C . SER A 1 113 ? 9.202 56.605 45.099 1.00 33.78 113 SER A C 1
ATOM 923 O O . SER A 1 113 ? 8.575 56.120 46.037 1.00 33.78 113 SER A O 1
ATOM 925 N N . GLY A 1 114 ? 10.471 56.995 45.213 1.00 33.09 114 GLY A N 1
ATOM 926 C CA . GLY A 1 114 ? 10.968 57.478 46.504 1.00 33.09 114 GLY A CA 1
ATOM 927 C C . GLY A 1 114 ? 11.700 56.477 47.399 1.00 33.09 114 GLY A C 1
ATOM 928 O O . GLY A 1 114 ? 11.101 55.695 48.122 1.00 33.09 114 GLY A O 1
ATOM 929 N N . ASP A 1 115 ? 13.021 56.608 47.350 1.00 32.94 115 ASP A N 1
ATOM 930 C CA . ASP A 1 115 ? 13.857 57.054 48.468 1.00 32.94 115 ASP A CA 1
ATOM 931 C C . ASP A 1 115 ? 14.018 56.225 49.763 1.00 32.94 115 ASP A C 1
ATOM 933 O O . ASP A 1 115 ? 13.120 56.056 50.575 1.00 32.94 115 ASP A O 1
ATOM 937 N N . ASN A 1 116 ? 15.297 55.895 49.971 1.00 34.59 116 ASN A N 1
ATOM 938 C CA . ASN A 1 116 ? 16.115 56.131 51.162 1.00 34.59 116 ASN A CA 1
ATOM 939 C C . ASN A 1 116 ? 15.823 55.466 52.526 1.00 34.59 116 ASN A C 1
ATOM 941 O O . ASN A 1 116 ? 14.847 55.732 53.211 1.00 34.59 116 ASN A O 1
ATOM 945 N N . ARG A 1 117 ? 16.929 54.859 52.990 1.00 34.06 117 ARG A N 1
ATOM 946 C CA . ARG A 1 117 ? 17.530 54.920 54.338 1.00 34.06 117 ARG A CA 1
ATOM 947 C C . ARG A 1 117 ? 17.035 53.972 55.437 1.00 34.06 117 ARG A C 1
ATOM 949 O O . ARG A 1 117 ? 15.987 54.149 56.027 1.00 34.06 117 ARG A O 1
ATOM 956 N N . ARG A 1 118 ? 18.007 53.112 55.779 1.00 36.06 118 ARG A N 1
ATOM 957 C CA . ARG A 1 118 ? 18.637 52.889 57.095 1.00 36.06 118 ARG A CA 1
ATOM 958 C C . ARG A 1 118 ? 17.774 52.403 58.268 1.00 36.06 118 ARG A C 1
ATOM 960 O O . ARG A 1 118 ? 16.831 53.053 58.680 1.00 36.06 118 ARG A O 1
ATOM 967 N N . SER A 1 119 ? 18.373 51.374 58.869 1.00 35.88 119 SER A N 1
ATOM 968 C CA . SER A 1 119 ? 18.692 51.174 60.287 1.00 35.88 119 SER A CA 1
ATOM 969 C C . SER A 1 119 ? 17.847 50.185 61.083 1.00 35.88 119 SER A C 1
ATOM 971 O O . SER A 1 119 ? 16.626 50.256 61.110 1.00 35.88 119 SER A O 1
ATOM 973 N N . GLU A 1 120 ? 18.622 49.367 61.803 1.00 35.53 120 GLU A N 1
ATOM 974 C CA . GLU A 1 120 ? 18.343 48.689 63.075 1.00 35.53 120 GLU A CA 1
ATOM 975 C C . GLU A 1 120 ? 18.010 47.185 63.006 1.00 35.53 120 GLU A C 1
ATOM 977 O O . GLU A 1 120 ? 16.875 46.746 62.854 1.00 35.53 120 GLU A O 1
ATOM 982 N N . ASP A 1 121 ? 19.092 46.406 63.127 1.00 36.06 121 ASP A N 1
ATOM 983 C CA . ASP A 1 121 ? 19.213 45.160 63.907 1.00 36.06 121 ASP A CA 1
ATOM 984 C C . ASP A 1 121 ? 18.745 45.347 65.375 1.00 36.06 121 ASP A C 1
ATOM 986 O O . ASP A 1 121 ? 18.678 46.498 65.814 1.00 36.06 121 ASP A O 1
ATOM 990 N N . PRO A 1 122 ? 18.650 44.308 66.246 1.00 58.06 122 PRO A N 1
ATOM 991 C CA . PRO A 1 122 ? 18.460 42.844 66.110 1.00 58.06 122 PRO A CA 1
ATOM 992 C C . PRO A 1 122 ? 17.352 42.403 67.136 1.00 58.06 122 PRO A C 1
ATOM 994 O O . PRO A 1 122 ? 16.462 43.210 67.393 1.00 58.06 122 PRO A O 1
ATOM 997 N N . PRO A 1 123 ? 17.345 41.239 67.837 1.00 54.81 123 PRO A N 1
ATOM 998 C CA . PRO A 1 123 ? 18.013 39.941 67.673 1.00 54.81 123 PRO A CA 1
ATOM 999 C C . PRO A 1 123 ? 17.016 38.763 67.655 1.00 54.81 123 PRO A C 1
ATOM 1001 O O . PRO A 1 123 ? 15.830 38.934 67.907 1.00 54.81 123 PRO A O 1
ATOM 1004 N N . THR A 1 124 ? 17.498 37.542 67.400 1.00 34.34 124 THR A N 1
ATOM 1005 C CA . THR A 1 124 ? 17.386 36.393 68.328 1.00 34.34 124 THR A CA 1
ATOM 1006 C C . THR A 1 124 ? 17.370 35.012 67.652 1.00 34.34 124 THR A C 1
ATOM 1008 O O . THR A 1 124 ? 16.793 34.789 66.594 1.00 34.34 124 THR A O 1
ATOM 1011 N N . HIS A 1 125 ? 17.995 34.082 68.379 1.00 36.88 125 HIS A N 1
ATOM 1012 C CA . HIS A 1 125 ? 17.837 32.628 68.374 1.00 36.88 125 HIS A CA 1
ATOM 1013 C C . HIS A 1 125 ? 18.352 31.824 67.173 1.00 36.88 125 HIS A C 1
ATOM 1015 O O . HIS A 1 125 ? 17.648 31.457 66.236 1.00 36.88 125 HIS A O 1
ATOM 1021 N N . ALA A 1 126 ? 19.609 31.405 67.345 1.00 40.28 126 ALA A N 1
ATOM 1022 C CA . ALA A 1 126 ? 20.117 30.133 66.868 1.00 40.28 126 ALA A CA 1
ATOM 1023 C C . ALA A 1 126 ? 19.175 28.982 67.271 1.00 40.28 126 ALA A C 1
ATOM 1025 O O . ALA A 1 126 ? 18.962 28.718 68.453 1.00 40.28 126 ALA A O 1
ATOM 1026 N N . VAL A 1 127 ? 18.652 28.279 66.269 1.00 40.41 127 VAL A N 1
ATOM 1027 C CA . VAL A 1 127 ? 18.138 26.916 66.408 1.00 40.41 127 VAL A CA 1
ATOM 1028 C C . VAL A 1 127 ? 18.840 26.084 65.345 1.00 40.41 127 VAL A C 1
ATOM 1030 O O . VAL A 1 127 ? 18.495 26.122 64.162 1.00 40.41 127 VAL A O 1
ATOM 1033 N N . GLU A 1 128 ? 19.855 25.340 65.776 1.00 39.50 128 GLU A N 1
ATOM 1034 C CA . GLU A 1 128 ? 20.432 24.248 65.005 1.00 39.50 128 GLU A CA 1
ATOM 1035 C C . GLU A 1 128 ? 19.344 23.204 64.732 1.00 39.50 128 GLU A C 1
ATOM 1037 O O . GLU A 1 128 ? 18.926 22.454 65.612 1.00 39.50 128 GLU A O 1
ATOM 1042 N N . ARG A 1 129 ? 18.879 23.129 63.483 1.00 38.41 129 ARG A N 1
ATOM 1043 C CA . ARG A 1 129 ? 18.196 21.940 62.971 1.00 38.41 129 ARG A CA 1
ATOM 1044 C C . ARG A 1 129 ? 19.150 21.193 62.057 1.00 38.41 129 ARG A C 1
ATOM 1046 O O . ARG A 1 129 ? 19.364 21.572 60.907 1.00 38.41 129 ARG A O 1
ATOM 1053 N N . HIS A 1 130 ? 19.695 20.098 62.577 1.00 40.88 130 HIS A N 1
ATOM 1054 C CA . HIS A 1 130 ? 20.315 19.031 61.798 1.00 40.88 130 HIS A CA 1
ATOM 1055 C C . HIS A 1 130 ? 19.282 18.400 60.847 1.00 40.88 130 HIS A C 1
ATOM 1057 O O . HIS A 1 130 ? 18.621 17.412 61.157 1.00 40.88 130 HIS A O 1
ATOM 1063 N N . GLY A 1 131 ? 19.135 18.995 59.663 1.00 37.12 131 GLY A N 1
ATOM 1064 C CA . GLY A 1 131 ? 18.385 18.441 58.542 1.00 37.12 131 GLY A CA 1
ATOM 1065 C C . GLY A 1 131 ? 19.295 17.596 57.660 1.00 37.12 131 GLY A C 1
ATOM 1066 O O . GLY A 1 131 ? 19.922 18.105 56.731 1.00 37.12 131 GLY A O 1
ATOM 1067 N N . ASN A 1 132 ? 19.355 16.296 57.945 1.00 45.69 132 ASN A N 1
ATOM 1068 C CA . ASN A 1 132 ? 20.109 15.299 57.190 1.00 45.69 132 ASN A CA 1
ATOM 1069 C C . ASN A 1 132 ? 19.452 15.066 55.809 1.00 45.69 132 ASN A C 1
ATOM 1071 O O . ASN A 1 132 ? 18.732 14.095 55.580 1.00 45.69 132 ASN A O 1
ATOM 1075 N N . SER A 1 133 ? 19.646 16.005 54.881 1.00 39.69 133 SER A N 1
ATOM 1076 C CA . SER A 1 133 ? 19.140 15.910 53.511 1.00 39.69 133 SER A CA 1
ATOM 1077 C C . SER A 1 133 ? 20.081 15.043 52.672 1.00 39.69 133 SER A C 1
ATOM 1079 O O . SER A 1 133 ? 21.058 15.503 52.082 1.00 39.69 133 SER A O 1
ATOM 1081 N N . LYS A 1 134 ? 19.770 13.742 52.601 1.00 41.72 134 LYS A N 1
ATOM 1082 C CA . LYS A 1 134 ? 20.349 12.827 51.610 1.00 41.72 134 LYS A CA 1
ATOM 1083 C C . LYS A 1 134 ? 20.037 13.365 50.208 1.00 41.72 134 LYS A C 1
ATOM 1085 O O . LYS A 1 134 ? 18.960 13.130 49.664 1.00 41.72 134 LYS A O 1
ATOM 1090 N N . LYS A 1 135 ? 20.987 14.092 49.612 1.00 38.97 135 LYS A N 1
ATOM 1091 C CA . LYS A 1 135 ? 20.987 14.442 48.186 1.00 38.97 135 LYS A CA 1
ATOM 1092 C C . LYS A 1 135 ? 21.040 13.147 47.379 1.00 38.97 135 LYS A C 1
ATOM 1094 O O . LYS A 1 135 ? 22.109 12.595 47.131 1.00 38.97 135 LYS A O 1
ATOM 1099 N N . VAL A 1 136 ? 19.878 12.657 46.959 1.00 43.19 136 VAL A N 1
ATOM 1100 C CA . VAL A 1 136 ? 19.787 11.604 45.948 1.00 43.19 136 VAL A CA 1
ATOM 1101 C C . VAL A 1 136 ? 20.257 12.216 44.629 1.00 43.19 136 VAL A C 1
ATOM 1103 O O . VAL A 1 136 ? 19.508 12.900 43.932 1.00 43.19 136 VAL A O 1
ATOM 1106 N N . HIS A 1 137 ? 21.531 12.008 44.298 1.00 37.62 137 HIS A N 1
ATOM 1107 C CA . HIS A 1 137 ? 22.066 12.301 42.975 1.00 37.62 137 HIS A CA 1
ATOM 1108 C C . HIS A 1 137 ? 21.392 11.375 41.955 1.00 37.62 137 HIS A C 1
ATOM 1110 O O . HIS A 1 137 ? 21.891 10.297 41.634 1.00 37.62 137 HIS A O 1
ATOM 1116 N N . PHE A 1 138 ? 20.256 11.804 41.404 1.00 41.84 138 PHE A N 1
ATOM 1117 C CA . PHE A 1 138 ? 19.742 11.208 40.179 1.00 41.84 138 PHE A CA 1
ATOM 1118 C C . PHE A 1 138 ? 20.717 11.546 39.055 1.00 41.84 138 PHE A C 1
ATOM 1120 O O . PHE A 1 138 ? 20.764 12.664 38.541 1.00 41.84 138 PHE A O 1
ATOM 1127 N N . LYS A 1 139 ? 21.535 10.554 38.701 1.00 41.12 139 LYS A N 1
ATOM 1128 C CA . LYS A 1 139 ? 22.415 10.558 37.537 1.00 41.12 139 LYS A CA 1
ATOM 1129 C C . LYS A 1 139 ? 21.527 10.699 36.298 1.00 41.12 139 LYS A C 1
ATOM 1131 O O . LYS A 1 139 ? 21.031 9.710 35.761 1.00 41.12 139 LYS A O 1
ATOM 1136 N N . VAL A 1 140 ? 21.271 11.940 35.883 1.00 45.00 140 VAL A N 1
ATOM 1137 C CA . VAL A 1 140 ? 20.568 12.256 34.639 1.00 45.00 140 VAL A CA 1
ATOM 1138 C C . VAL A 1 140 ? 21.395 11.647 33.515 1.00 45.00 140 VAL A C 1
ATOM 1140 O O . VAL A 1 140 ? 22.457 12.158 33.160 1.00 45.00 140 VAL A O 1
ATOM 1143 N N . LYS A 1 141 ? 20.937 10.508 32.986 1.00 39.41 141 LYS A N 1
ATOM 1144 C CA . LYS A 1 141 ? 21.499 9.919 31.773 1.00 39.41 141 LYS A CA 1
ATOM 1145 C C . LYS A 1 141 ? 21.313 10.947 30.660 1.00 39.41 141 LYS A C 1
ATOM 1147 O O . LYS A 1 141 ? 20.198 11.189 30.204 1.00 39.41 141 LYS A O 1
ATOM 1152 N N . SER A 1 142 ? 22.414 11.587 30.277 1.00 41.72 142 SER A N 1
ATOM 1153 C CA . SER A 1 142 ? 22.503 12.363 29.045 1.00 41.72 142 SER A CA 1
ATOM 1154 C C . SER A 1 142 ? 21.945 11.518 27.888 1.00 41.72 142 SER A C 1
ATOM 1156 O O . SER A 1 142 ? 22.385 10.376 27.733 1.00 41.72 142 SER A O 1
ATOM 1158 N N . PRO A 1 143 ? 21.021 12.039 27.056 1.00 48.62 143 PRO A N 1
ATOM 1159 C CA . PRO A 1 143 ? 20.550 11.346 25.854 1.00 48.62 143 PRO A CA 1
ATOM 1160 C C . PRO A 1 143 ? 21.656 11.094 24.813 1.00 48.62 143 PRO A C 1
ATOM 1162 O O . PRO A 1 143 ? 21.406 10.396 23.837 1.00 48.62 143 PRO A O 1
ATOM 1165 N N . ASP A 1 144 ? 22.861 11.636 25.029 1.00 43.72 144 ASP A N 1
ATOM 1166 C CA . ASP A 1 144 ? 24.052 11.429 24.199 1.00 43.72 144 ASP A CA 1
ATOM 1167 C C . ASP A 1 144 ? 25.005 10.354 24.755 1.00 43.72 144 ASP A C 1
ATOM 1169 O O . ASP A 1 144 ? 26.143 10.236 24.294 1.00 43.72 144 ASP A O 1
ATOM 1173 N N . SER A 1 145 ? 24.587 9.535 25.732 1.00 44.56 145 SER A N 1
ATOM 1174 C CA . SER A 1 145 ? 25.385 8.365 26.114 1.00 44.56 145 SER A CA 1
ATOM 1175 C C . SER A 1 145 ? 25.377 7.352 24.968 1.00 44.56 145 SER A C 1
ATOM 1177 O O . SER A 1 145 ? 24.418 6.598 24.809 1.00 44.56 145 SER A O 1
ATOM 1179 N N . MET A 1 146 ? 26.439 7.421 24.159 1.00 46.97 146 MET A N 1
ATOM 1180 C CA . MET A 1 146 ? 26.867 6.507 23.105 1.00 46.97 146 MET A CA 1
ATOM 1181 C C . MET A 1 146 ? 25.944 5.308 22.893 1.00 46.97 146 MET A C 1
ATOM 1183 O O . MET A 1 146 ? 25.897 4.396 23.721 1.00 46.97 146 MET A O 1
ATOM 1187 N N . VAL A 1 147 ? 25.310 5.246 21.718 1.00 51.38 147 VAL A N 1
ATOM 1188 C CA . VAL A 1 147 ? 24.921 3.950 21.150 1.00 51.38 147 VAL A CA 1
ATOM 1189 C C . VAL A 1 147 ? 26.152 3.048 21.288 1.00 51.38 147 VAL A C 1
ATOM 1191 O O . VAL A 1 147 ? 27.213 3.440 20.791 1.00 51.38 147 VAL A O 1
ATOM 1194 N N . PRO A 1 148 ? 26.072 1.909 22.003 1.00 53.00 148 PRO A N 1
ATOM 1195 C CA . PRO A 1 148 ? 27.254 1.116 22.290 1.00 53.00 148 PRO A CA 1
ATOM 1196 C C . PRO A 1 148 ? 27.946 0.797 20.969 1.00 53.00 148 PRO A C 1
ATOM 1198 O O . PRO A 1 148 ? 27.290 0.317 20.043 1.00 53.00 148 PRO A O 1
ATOM 1201 N N . LEU A 1 149 ? 29.255 1.045 20.876 1.00 55.00 149 LEU A N 1
ATOM 1202 C CA . LEU A 1 149 ? 30.097 0.674 19.724 1.00 55.00 149 LEU A CA 1
ATOM 1203 C C . LEU A 1 149 ? 29.802 -0.760 19.230 1.00 55.00 149 LEU A C 1
ATOM 1205 O O . LEU A 1 149 ? 29.875 -1.051 18.038 1.00 55.00 149 LEU A O 1
ATOM 1209 N N . ASN A 1 150 ? 29.358 -1.620 20.150 1.00 59.12 150 ASN A N 1
ATOM 1210 C CA . ASN A 1 150 ? 28.895 -2.983 19.927 1.00 59.12 150 ASN A CA 1
ATOM 1211 C C . ASN A 1 150 ? 27.723 -3.104 18.921 1.00 59.12 150 ASN A C 1
ATOM 1213 O O . ASN A 1 150 ? 27.721 -4.000 18.081 1.00 59.12 150 ASN A O 1
ATOM 1217 N N . HIS A 1 151 ? 26.748 -2.186 18.921 1.00 67.06 151 HIS A N 1
ATOM 1218 C CA . HIS A 1 151 ? 25.627 -2.228 17.969 1.00 67.06 151 HIS A CA 1
ATOM 1219 C C . HIS A 1 151 ? 26.071 -1.870 16.543 1.00 67.06 151 HIS A C 1
ATOM 1221 O O . HIS A 1 151 ? 25.559 -2.422 15.568 1.00 67.06 151 HIS A O 1
ATOM 1227 N N . TYR A 1 152 ? 27.049 -0.970 16.404 1.00 67.06 152 TYR A N 1
ATOM 1228 C CA . TYR A 1 152 ? 27.583 -0.597 15.096 1.00 67.06 152 TYR A CA 1
ATOM 1229 C C . TYR A 1 152 ? 28.457 -1.712 14.506 1.00 67.06 152 TYR A C 1
ATOM 1231 O O . TYR A 1 152 ? 28.295 -2.042 13.335 1.00 67.06 152 TYR A O 1
ATOM 1239 N N . ALA A 1 153 ? 29.295 -2.358 15.326 1.00 66.69 153 ALA A N 1
ATOM 1240 C CA . ALA A 1 153 ? 30.104 -3.510 14.914 1.00 66.69 153 ALA A CA 1
ATOM 1241 C C . ALA A 1 153 ? 29.244 -4.718 14.487 1.00 66.69 153 ALA A C 1
ATOM 1243 O O . ALA A 1 153 ? 29.523 -5.371 13.482 1.00 66.69 153 ALA A O 1
ATOM 1244 N N . ARG A 1 154 ? 28.144 -4.992 15.205 1.00 71.06 154 ARG A N 1
ATOM 1245 C CA . ARG A 1 154 ? 27.172 -6.027 14.805 1.00 71.06 154 ARG A CA 1
ATOM 1246 C C . ARG A 1 154 ? 26.503 -5.695 13.470 1.00 71.06 154 ARG A C 1
ATOM 1248 O O . ARG A 1 154 ? 26.331 -6.571 12.626 1.00 71.06 154 ARG A O 1
ATOM 1255 N N . TYR A 1 155 ? 26.168 -4.424 13.257 1.00 74.75 155 TYR A N 1
ATOM 1256 C CA . TYR A 1 155 ? 25.548 -3.960 12.019 1.00 74.75 155 TYR A CA 1
ATOM 1257 C C . TYR A 1 155 ? 26.484 -4.061 10.807 1.00 74.75 155 TYR A C 1
ATOM 1259 O O . TYR A 1 155 ? 26.046 -4.442 9.719 1.00 74.75 155 TYR A O 1
ATOM 1267 N N . THR A 1 156 ? 27.773 -3.751 10.969 1.00 74.62 156 THR A N 1
ATOM 1268 C CA . THR A 1 156 ? 28.749 -3.889 9.882 1.00 74.62 156 THR A CA 1
ATOM 1269 C C . THR A 1 156 ? 29.082 -5.347 9.587 1.00 74.62 156 THR A C 1
ATOM 1271 O O . THR A 1 156 ? 29.147 -5.700 8.408 1.00 74.62 156 THR A O 1
ATOM 1274 N N . LYS A 1 157 ? 29.158 -6.221 10.603 1.00 76.44 157 LYS A N 1
ATOM 1275 C CA . LYS A 1 157 ? 29.283 -7.679 10.407 1.00 76.44 157 LYS A CA 1
ATOM 1276 C C . LYS A 1 157 ? 28.129 -8.235 9.563 1.00 76.44 157 LYS A C 1
ATOM 1278 O O . LYS A 1 157 ? 28.384 -8.833 8.523 1.00 76.44 157 LYS A O 1
ATOM 1283 N N . LEU A 1 158 ? 26.878 -7.939 9.932 1.00 76.19 158 LEU A N 1
ATOM 1284 C CA . LEU A 1 158 ? 25.691 -8.371 9.177 1.00 76.19 158 LEU A CA 1
ATOM 1285 C C . LEU A 1 158 ? 25.745 -7.926 7.707 1.00 76.19 158 LEU A C 1
ATOM 1287 O O . LEU A 1 158 ? 25.456 -8.697 6.795 1.00 76.19 158 LEU A O 1
ATOM 1291 N N . LYS A 1 159 ? 26.155 -6.680 7.456 1.00 80.25 159 LYS A N 1
ATOM 1292 C CA . LYS A 1 159 ? 26.261 -6.150 6.091 1.00 80.25 159 LYS A CA 1
ATOM 1293 C C . LYS A 1 159 ? 27.324 -6.840 5.246 1.00 80.25 159 LYS A C 1
ATOM 1295 O O . LYS A 1 159 ? 27.114 -6.985 4.043 1.00 80.25 159 LYS A O 1
ATOM 1300 N N . ARG A 1 160 ? 28.434 -7.267 5.850 1.00 78.56 160 ARG A N 1
ATOM 1301 C CA . ARG A 1 160 ? 29.461 -8.054 5.154 1.00 78.56 160 ARG A CA 1
ATOM 1302 C C . ARG A 1 160 ? 28.935 -9.437 4.782 1.00 78.56 160 ARG A C 1
ATOM 1304 O O . ARG A 1 160 ? 29.146 -9.852 3.651 1.00 78.56 160 ARG A O 1
ATOM 1311 N N . THR A 1 161 ? 28.185 -10.094 5.667 1.00 78.38 161 THR A N 1
ATOM 1312 C CA . THR A 1 161 ? 27.543 -11.387 5.370 1.00 78.38 161 THR A CA 1
ATOM 1313 C C . THR A 1 161 ? 26.550 -11.276 4.209 1.00 78.38 161 THR A C 1
ATOM 1315 O O . THR A 1 161 ? 26.594 -12.076 3.276 1.00 78.38 161 THR A O 1
ATOM 1318 N N . ILE A 1 162 ? 25.709 -10.233 4.199 1.00 76.62 162 ILE A N 1
ATOM 1319 C CA . ILE A 1 162 ? 24.781 -9.969 3.083 1.00 76.62 162 ILE A CA 1
ATOM 1320 C C . ILE A 1 162 ? 25.550 -9.734 1.775 1.00 76.62 162 ILE A C 1
ATOM 1322 O O . ILE A 1 162 ? 25.146 -10.218 0.720 1.00 76.62 162 ILE A O 1
ATOM 1326 N N . LEU A 1 163 ? 26.664 -9.000 1.829 1.00 83.25 163 LEU A N 1
ATOM 1327 C CA . LEU A 1 163 ? 27.517 -8.777 0.662 1.00 83.25 163 LEU A CA 1
ATOM 1328 C C . LEU A 1 163 ? 28.167 -10.056 0.146 1.00 83.25 163 LEU A C 1
ATOM 1330 O O . LEU A 1 163 ? 28.187 -10.269 -1.059 1.00 83.25 163 LEU A O 1
ATOM 1334 N N . HIS A 1 164 ? 28.656 -10.905 1.046 1.00 84.12 164 HIS A N 1
ATOM 1335 C CA . HIS A 1 164 ? 29.224 -12.201 0.698 1.00 84.12 164 HIS A CA 1
ATOM 1336 C C . HIS A 1 164 ? 28.192 -13.090 -0.006 1.00 84.12 164 HIS A C 1
ATOM 1338 O O . HIS A 1 164 ? 28.477 -13.669 -1.047 1.00 84.12 164 HIS A O 1
ATOM 1344 N N . THR A 1 165 ? 26.964 -13.127 0.516 1.00 79.69 165 THR A N 1
ATOM 1345 C CA . THR A 1 165 ? 25.859 -13.895 -0.083 1.00 79.69 165 THR A CA 1
ATOM 1346 C C . THR A 1 165 ? 25.534 -13.394 -1.494 1.00 79.69 165 THR A C 1
ATOM 1348 O O . THR A 1 165 ? 25.409 -14.181 -2.426 1.00 79.69 165 THR A O 1
ATOM 1351 N N . ARG A 1 166 ? 25.453 -12.067 -1.676 1.00 83.50 166 ARG A N 1
ATOM 1352 C CA . ARG A 1 166 ? 25.217 -11.443 -2.991 1.00 83.50 166 ARG A CA 1
ATOM 1353 C C . ARG A 1 166 ? 26.326 -11.748 -3.983 1.00 83.50 166 ARG A C 1
ATOM 1355 O O . ARG A 1 166 ? 26.058 -11.921 -5.163 1.00 83.50 166 ARG A O 1
ATOM 1362 N N . GLU A 1 167 ? 27.560 -11.773 -3.511 1.00 86.81 167 GLU A N 1
ATOM 1363 C CA . GLU A 1 167 ? 28.697 -12.091 -4.353 1.00 86.81 167 GLU A CA 1
ATOM 1364 C C . GLU A 1 167 ? 28.705 -13.543 -4.802 1.00 86.81 167 GLU A C 1
ATOM 1366 O O . GLU A 1 167 ? 28.950 -13.784 -5.978 1.00 86.81 167 GLU A O 1
ATOM 1371 N N . SER A 1 168 ? 28.388 -14.479 -3.902 1.00 85.38 168 SER A N 1
ATOM 1372 C CA . SER A 1 168 ? 28.214 -15.887 -4.267 1.00 85.38 168 SER A CA 1
ATOM 1373 C C . SER A 1 168 ? 27.172 -16.016 -5.373 1.00 85.38 168 SER A C 1
ATOM 1375 O O . SER A 1 168 ? 27.496 -16.498 -6.447 1.00 85.38 168 SER A O 1
ATOM 1377 N N . ALA A 1 169 ? 25.983 -15.431 -5.182 1.00 81.69 169 ALA A N 1
ATOM 1378 C CA . ALA A 1 169 ? 24.923 -15.465 -6.189 1.00 81.69 169 ALA A CA 1
ATOM 1379 C C . ALA A 1 169 ? 25.349 -14.842 -7.534 1.00 81.69 169 ALA A C 1
ATOM 1381 O O . ALA A 1 169 ? 25.029 -15.373 -8.593 1.00 81.69 169 ALA A O 1
ATOM 1382 N N . LEU A 1 170 ? 26.092 -13.726 -7.517 1.00 86.50 170 LEU A N 1
ATOM 1383 C CA . LEU A 1 170 ? 26.635 -13.118 -8.738 1.00 86.50 170 LEU A CA 1
ATOM 1384 C C . LEU A 1 170 ? 27.659 -14.029 -9.430 1.00 86.50 170 LEU A C 1
ATOM 1386 O O . LEU A 1 170 ? 27.651 -14.113 -10.656 1.00 86.50 170 LEU A O 1
ATOM 1390 N N . ARG A 1 171 ? 28.527 -14.708 -8.670 1.00 88.50 171 ARG A N 1
ATOM 1391 C CA . ARG A 1 171 ? 29.490 -15.679 -9.212 1.00 88.50 171 ARG A CA 1
ATOM 1392 C C . ARG A 1 171 ? 28.780 -16.904 -9.783 1.00 88.50 171 ARG A C 1
ATOM 1394 O O . ARG A 1 171 ? 29.154 -17.346 -10.862 1.00 88.50 171 ARG A O 1
ATOM 1401 N N . ASP A 1 172 ? 27.743 -17.398 -9.119 1.00 85.56 172 ASP A N 1
ATOM 1402 C CA . ASP A 1 172 ? 26.958 -18.545 -9.581 1.00 85.56 172 ASP A CA 1
ATOM 1403 C C . ASP A 1 172 ? 26.224 -18.219 -10.891 1.00 85.56 172 ASP A C 1
ATOM 1405 O O . ASP A 1 172 ? 26.292 -18.993 -11.842 1.00 85.56 172 ASP A O 1
ATOM 1409 N N . MET A 1 173 ? 25.638 -17.019 -11.008 1.00 85.94 173 MET A N 1
ATOM 1410 C CA . MET A 1 173 ? 25.061 -16.532 -12.272 1.00 85.94 173 MET A CA 1
ATOM 1411 C C . MET A 1 173 ? 26.107 -16.359 -13.383 1.00 85.94 173 MET A C 1
ATOM 1413 O O . MET A 1 173 ? 25.815 -16.594 -14.553 1.00 85.94 173 MET A O 1
ATOM 1417 N N . LEU A 1 174 ? 27.333 -15.945 -13.043 1.00 88.19 174 LEU A N 1
ATOM 1418 C CA . LEU A 1 174 ? 28.430 -15.862 -14.013 1.00 88.19 174 LEU A CA 1
ATOM 1419 C C . LEU A 1 174 ? 28.885 -17.247 -14.496 1.00 88.19 174 LEU A C 1
ATOM 1421 O O . LEU A 1 174 ? 29.323 -17.357 -15.640 1.00 88.19 174 LEU A O 1
ATOM 1425 N N . ARG A 1 175 ? 28.769 -18.284 -13.656 1.00 87.94 175 ARG A N 1
ATOM 1426 C CA . ARG A 1 175 ? 29.090 -19.676 -14.011 1.00 87.94 175 ARG A CA 1
ATOM 1427 C C . ARG A 1 175 ? 28.036 -20.310 -14.917 1.00 87.94 175 ARG A C 1
ATOM 1429 O O . ARG A 1 175 ? 28.402 -21.068 -15.804 1.00 87.94 175 ARG A O 1
ATOM 1436 N N . SER A 1 176 ? 26.753 -20.012 -14.705 1.00 85.25 176 SER A N 1
ATOM 1437 C CA . SER A 1 176 ? 25.649 -20.672 -15.418 1.00 85.25 176 SER A CA 1
ATOM 1438 C C . SER A 1 176 ? 25.285 -20.055 -16.777 1.00 85.25 176 SER A C 1
ATOM 1440 O O . SER A 1 176 ? 24.537 -20.665 -17.537 1.00 85.25 176 SER A O 1
ATOM 1442 N N . GLY A 1 177 ? 25.773 -18.853 -17.103 1.00 74.44 177 GLY A N 1
ATOM 1443 C CA . GLY A 1 177 ? 25.326 -18.103 -18.284 1.00 74.44 177 GLY A CA 1
ATOM 1444 C C . GLY A 1 177 ? 26.102 -18.366 -19.586 1.00 74.44 177 GLY A C 1
ATOM 1445 O O . GLY A 1 177 ? 27.333 -18.425 -19.596 1.00 74.44 177 GLY A O 1
ATOM 1446 N N . SER A 1 178 ? 25.386 -18.391 -20.718 1.00 58.72 178 SER A N 1
ATOM 1447 C CA . SER A 1 178 ? 25.935 -18.247 -22.080 1.00 58.72 178 SER A CA 1
ATOM 1448 C C . SER A 1 178 ? 26.438 -16.812 -22.340 1.00 58.72 178 SER A C 1
ATOM 1450 O O . SER A 1 178 ? 26.043 -15.874 -21.638 1.00 58.72 178 SER A O 1
ATOM 1452 N N . ASP A 1 179 ? 27.367 -16.630 -23.290 1.00 65.38 179 ASP A N 1
ATOM 1453 C CA . ASP A 1 179 ? 28.049 -15.356 -23.599 1.00 65.38 179 ASP A CA 1
ATOM 1454 C C . ASP A 1 179 ? 27.099 -14.262 -24.101 1.00 65.38 179 ASP A C 1
ATOM 1456 O O . ASP A 1 179 ? 26.964 -13.984 -25.289 1.00 65.38 179 ASP A O 1
ATOM 1460 N N . THR A 1 180 ? 26.429 -13.613 -23.158 1.00 75.06 180 THR A N 1
ATOM 1461 C CA . THR A 1 180 ? 25.477 -12.537 -23.412 1.00 75.06 180 THR A CA 1
ATOM 1462 C C . THR A 1 180 ? 26.021 -11.204 -22.891 1.00 75.06 180 THR A C 1
ATOM 1464 O O . THR A 1 180 ? 26.817 -11.179 -21.945 1.00 75.06 180 THR A O 1
ATOM 1467 N N . PRO A 1 181 ? 25.561 -10.057 -23.430 1.00 73.88 181 PRO A N 1
ATOM 1468 C CA . PRO A 1 181 ? 25.874 -8.723 -22.895 1.00 73.88 181 PRO A CA 1
ATOM 1469 C C . PRO A 1 181 ? 25.558 -8.574 -21.392 1.00 73.88 181 PRO A C 1
ATOM 1471 O O . PRO A 1 181 ? 26.146 -7.733 -20.708 1.00 73.88 181 PRO A O 1
ATOM 1474 N N . GLN A 1 182 ? 24.704 -9.446 -20.846 1.00 83.00 182 GLN A N 1
ATOM 1475 C CA . GLN A 1 182 ? 24.397 -9.535 -19.419 1.00 83.00 182 GLN A CA 1
ATOM 1476 C C . GLN A 1 182 ? 25.610 -9.967 -18.574 1.00 83.00 182 GLN A C 1
ATOM 1478 O O . GLN A 1 182 ? 25.739 -9.514 -17.436 1.00 83.00 182 GLN A O 1
ATOM 1483 N N . LYS A 1 183 ? 26.566 -10.742 -19.116 1.00 87.62 183 LYS A N 1
ATOM 1484 C CA . LYS A 1 183 ? 27.800 -11.105 -18.392 1.00 87.62 183 LYS A CA 1
ATOM 1485 C C . LYS A 1 183 ? 28.613 -9.877 -17.997 1.00 87.62 183 LYS A C 1
ATOM 1487 O O . LYS A 1 183 ? 29.074 -9.789 -16.863 1.00 87.62 183 LYS A O 1
ATOM 1492 N N . MET A 1 184 ? 28.753 -8.894 -18.888 1.00 87.06 184 MET A N 1
ATOM 1493 C CA . MET A 1 184 ? 29.489 -7.660 -18.580 1.00 87.06 184 MET A CA 1
ATOM 1494 C C . MET A 1 184 ? 28.796 -6.838 -17.484 1.00 87.06 184 MET A C 1
ATOM 1496 O O . MET A 1 184 ? 29.457 -6.259 -16.619 1.00 87.06 184 MET A O 1
ATOM 1500 N N . GLN A 1 185 ? 27.462 -6.821 -17.478 1.00 88.56 185 G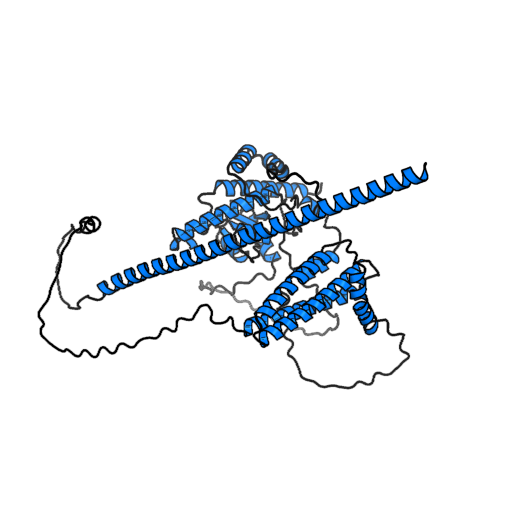LN A N 1
ATOM 1501 C CA . GLN A 1 185 ? 26.674 -6.195 -16.417 1.00 88.56 185 GLN A CA 1
ATOM 1502 C C . GLN A 1 185 ? 26.871 -6.911 -15.070 1.00 88.56 185 GLN A C 1
ATOM 1504 O O . GLN A 1 185 ? 27.098 -6.243 -14.058 1.00 88.56 185 GLN A O 1
ATOM 1509 N N . LEU A 1 186 ? 26.855 -8.248 -15.057 1.00 90.81 186 LEU A N 1
ATOM 1510 C CA . LEU A 1 186 ? 27.121 -9.064 -13.867 1.00 90.81 186 LEU A CA 1
ATOM 1511 C C . LEU A 1 186 ? 28.540 -8.846 -13.328 1.00 90.81 186 LEU A C 1
ATOM 1513 O O . LEU A 1 186 ? 28.711 -8.597 -12.133 1.00 90.81 186 LEU A O 1
ATOM 1517 N N . TRP A 1 187 ? 29.545 -8.829 -14.205 1.00 90.62 187 TRP A N 1
ATOM 1518 C CA . TRP A 1 187 ? 30.927 -8.499 -13.856 1.00 90.62 187 TRP A CA 1
ATOM 1519 C C . TRP A 1 187 ? 31.057 -7.126 -13.196 1.00 90.62 187 TRP A C 1
ATOM 1521 O O . TRP A 1 187 ? 31.753 -6.959 -12.191 1.00 90.62 187 TRP A O 1
ATOM 1531 N N . TYR A 1 188 ? 30.356 -6.126 -13.727 1.00 91.44 188 TYR A N 1
ATOM 1532 C CA . TYR A 1 188 ? 30.373 -4.789 -13.147 1.00 91.44 188 TYR A CA 1
ATOM 1533 C C . TYR A 1 188 ? 29.670 -4.727 -11.787 1.00 91.44 188 TYR A C 1
ATOM 1535 O O . TYR A 1 188 ? 30.142 -4.045 -10.874 1.00 91.44 188 TYR A O 1
ATOM 1543 N N . LEU A 1 189 ? 28.567 -5.460 -11.612 1.00 91.38 189 LEU A N 1
ATOM 1544 C CA . LEU A 1 189 ? 27.910 -5.600 -10.311 1.00 91.38 189 LEU A CA 1
ATOM 1545 C C . LEU A 1 189 ? 28.826 -6.284 -9.285 1.00 91.38 189 LEU A C 1
ATOM 1547 O O . LEU A 1 189 ? 28.863 -5.845 -8.132 1.00 91.38 189 LEU A O 1
ATOM 1551 N N . LEU A 1 190 ? 29.610 -7.280 -9.707 1.00 92.38 190 LEU A N 1
ATOM 1552 C CA . LEU A 1 190 ? 30.613 -7.947 -8.875 1.00 92.38 190 LEU A CA 1
ATOM 1553 C C . LEU A 1 190 ? 31.713 -6.969 -8.426 1.00 92.38 190 LEU A C 1
ATOM 1555 O O . LEU A 1 190 ? 31.989 -6.855 -7.232 1.00 92.38 190 LEU A O 1
ATOM 1559 N N . LEU A 1 191 ? 32.253 -6.169 -9.354 1.00 92.25 191 LEU A N 1
ATOM 1560 C CA . LEU A 1 191 ? 33.221 -5.105 -9.054 1.00 92.25 191 LEU A CA 1
ATOM 1561 C C . LEU A 1 191 ? 32.673 -4.097 -8.028 1.00 92.25 191 LEU A C 1
ATOM 1563 O O . LEU A 1 191 ? 33.371 -3.692 -7.093 1.00 92.25 191 LEU A O 1
ATOM 1567 N N . LEU A 1 192 ? 31.416 -3.668 -8.189 1.00 91.81 192 LEU A N 1
ATOM 1568 C CA . LEU A 1 192 ? 30.775 -2.745 -7.249 1.00 91.81 192 LEU A CA 1
ATOM 1569 C C . LEU A 1 192 ? 30.553 -3.387 -5.869 1.00 91.81 192 LEU A C 1
ATOM 1571 O O . LEU A 1 192 ? 30.692 -2.691 -4.858 1.00 91.81 192 LEU A O 1
ATOM 1575 N N . SER A 1 193 ? 30.250 -4.688 -5.819 1.00 92.19 193 SER A N 1
ATOM 1576 C CA . SER A 1 193 ? 30.132 -5.459 -4.575 1.00 92.19 193 SER A CA 1
ATOM 1577 C C . SER A 1 193 ? 31.459 -5.493 -3.811 1.00 92.19 193 SER A C 1
ATOM 1579 O O . SER A 1 193 ? 31.500 -5.103 -2.639 1.00 92.19 193 SER A O 1
ATOM 1581 N N . GLU A 1 194 ? 32.559 -5.829 -4.489 1.00 91.00 194 GLU A N 1
ATOM 1582 C CA . GLU A 1 194 ? 33.910 -5.855 -3.909 1.00 91.00 194 GLU A CA 1
ATOM 1583 C C . GLU A 1 194 ? 34.347 -4.478 -3.398 1.00 91.00 194 GLU A C 1
ATOM 1585 O O . GLU A 1 194 ? 34.787 -4.305 -2.254 1.00 91.00 194 GLU A O 1
ATOM 1590 N N . ARG A 1 195 ? 34.100 -3.430 -4.192 1.00 92.44 195 ARG A N 1
ATOM 1591 C CA . ARG A 1 195 ? 34.337 -2.050 -3.752 1.00 92.44 195 ARG A CA 1
ATOM 1592 C C . ARG A 1 195 ? 33.554 -1.721 -2.480 1.00 92.44 195 ARG A C 1
ATOM 1594 O O . ARG A 1 195 ? 34.065 -1.015 -1.606 1.00 92.44 195 ARG A O 1
ATOM 1601 N N . MET A 1 196 ? 32.318 -2.202 -2.361 1.00 93.19 196 MET A N 1
ATOM 1602 C CA . MET A 1 196 ? 31.488 -1.962 -1.186 1.00 93.19 196 MET A CA 1
ATOM 1603 C C . MET A 1 196 ? 31.996 -2.728 0.047 1.00 93.19 196 MET A C 1
ATOM 1605 O O . MET A 1 196 ? 32.009 -2.142 1.133 1.00 93.19 196 MET A O 1
ATOM 1609 N N . LYS A 1 197 ? 32.489 -3.968 -0.108 1.00 91.12 197 LYS A N 1
ATOM 1610 C CA . LYS A 1 197 ? 33.178 -4.719 0.961 1.00 91.12 197 LYS A CA 1
ATOM 1611 C C . LYS A 1 197 ? 34.374 -3.934 1.504 1.00 91.12 197 LYS A C 1
ATOM 1613 O O . LYS A 1 197 ? 34.447 -3.684 2.710 1.00 91.12 197 LYS A O 1
ATOM 1618 N N . HIS A 1 198 ? 35.252 -3.454 0.621 1.00 91.69 198 HIS A N 1
ATOM 1619 C CA . HIS A 1 198 ? 36.415 -2.652 1.011 1.00 91.69 198 HIS A CA 1
ATOM 1620 C C . HIS A 1 198 ? 36.014 -1.363 1.754 1.00 91.69 198 HIS A C 1
ATOM 1622 O O . HIS A 1 198 ? 36.613 -1.007 2.773 1.00 91.69 198 HIS A O 1
ATOM 1628 N N . LEU A 1 199 ? 34.955 -0.676 1.306 1.00 92.31 199 LEU A N 1
ATOM 1629 C CA . LEU A 1 199 ? 34.440 0.511 1.995 1.00 92.31 199 LEU A CA 1
ATOM 1630 C C . LEU A 1 199 ? 33.913 0.198 3.403 1.00 92.31 199 LEU A C 1
ATOM 1632 O O . LEU A 1 199 ? 34.182 0.976 4.319 1.00 92.31 199 LEU A O 1
ATOM 1636 N N . TYR A 1 200 ? 33.206 -0.919 3.606 1.00 91.81 200 TYR A N 1
ATOM 1637 C CA . TYR A 1 200 ? 32.767 -1.331 4.945 1.00 91.81 200 TYR A CA 1
ATOM 1638 C C . TYR A 1 200 ? 33.950 -1.638 5.866 1.00 91.81 200 TYR A C 1
ATOM 1640 O O . TYR A 1 200 ? 33.966 -1.165 7.002 1.00 91.81 200 TYR A O 1
ATOM 1648 N N . SER A 1 201 ? 34.978 -2.329 5.368 1.00 90.81 201 SER A N 1
ATOM 1649 C CA . SER A 1 201 ? 36.212 -2.572 6.127 1.00 90.81 201 SER A CA 1
ATOM 1650 C C . SER A 1 201 ? 36.890 -1.273 6.568 1.00 90.81 201 SER A C 1
ATOM 1652 O O . SER A 1 201 ? 37.302 -1.150 7.724 1.00 90.81 201 SER A O 1
ATOM 1654 N N . ARG A 1 202 ? 36.930 -0.260 5.692 1.00 94.38 202 ARG A N 1
ATOM 1655 C CA . ARG A 1 202 ? 37.455 1.071 6.032 1.00 94.38 202 ARG A CA 1
ATOM 1656 C C . ARG A 1 202 ? 36.590 1.813 7.045 1.00 94.38 202 ARG A C 1
ATOM 1658 O O . ARG A 1 202 ? 37.141 2.453 7.935 1.00 94.38 202 ARG A O 1
ATOM 1665 N N . VAL A 1 203 ? 35.261 1.728 6.942 1.00 93.06 203 VAL A N 1
ATOM 1666 C CA . VAL A 1 203 ? 34.354 2.307 7.948 1.00 93.06 203 VAL A CA 1
ATOM 1667 C C . VAL A 1 203 ? 34.645 1.702 9.317 1.00 93.06 203 VAL A C 1
ATOM 1669 O O . VAL A 1 203 ? 34.823 2.451 10.273 1.00 93.06 203 VAL A O 1
ATOM 1672 N N . ASP A 1 204 ? 34.775 0.379 9.408 1.00 88.88 204 ASP A N 1
ATOM 1673 C CA . ASP A 1 204 ? 35.080 -0.297 10.671 1.00 88.88 204 ASP A CA 1
ATOM 1674 C C . ASP A 1 204 ? 36.457 0.083 11.227 1.00 88.88 204 ASP A C 1
ATOM 1676 O O . ASP A 1 204 ? 36.600 0.291 12.432 1.00 88.88 204 ASP A O 1
ATOM 1680 N N . ALA A 1 205 ? 37.472 0.230 10.371 1.00 92.00 205 ALA A N 1
ATOM 1681 C CA . ALA A 1 205 ? 38.780 0.740 10.783 1.00 92.00 205 ALA A CA 1
ATOM 1682 C C . ALA A 1 205 ? 38.686 2.177 11.330 1.00 92.00 205 ALA A C 1
ATOM 1684 O O . ALA A 1 205 ? 39.173 2.448 12.428 1.00 92.00 205 ALA A O 1
ATOM 1685 N N . CYS A 1 206 ? 37.994 3.082 10.627 1.00 93.50 206 CYS A N 1
ATOM 1686 C CA . CYS A 1 206 ? 37.774 4.455 11.088 1.00 93.50 206 CYS A CA 1
ATOM 1687 C C . CYS A 1 206 ? 37.002 4.500 12.413 1.00 93.50 206 CYS A C 1
ATOM 1689 O O . CYS A 1 206 ? 37.339 5.296 13.286 1.00 93.50 206 CYS A O 1
ATOM 1691 N N . MET A 1 207 ? 35.985 3.650 12.582 1.00 88.94 207 MET A N 1
ATOM 1692 C CA . MET A 1 207 ? 35.204 3.567 13.819 1.00 88.94 207 MET A CA 1
ATOM 1693 C C . MET A 1 207 ? 36.053 3.061 14.990 1.00 88.94 207 MET A C 1
ATOM 1695 O O . MET A 1 207 ? 35.993 3.651 16.068 1.00 88.94 207 MET A O 1
ATOM 1699 N N . ARG A 1 208 ? 36.901 2.042 14.777 1.00 89.56 208 ARG A N 1
ATOM 1700 C CA . ARG A 1 208 ? 37.863 1.556 15.787 1.00 89.56 208 ARG A CA 1
ATOM 1701 C C . ARG A 1 208 ? 38.875 2.631 16.188 1.00 89.56 208 ARG A C 1
ATOM 1703 O O . ARG A 1 208 ? 39.160 2.792 17.367 1.00 89.56 208 ARG A O 1
ATOM 1710 N N . GLN A 1 209 ? 39.335 3.429 15.227 1.00 94.88 209 GLN A N 1
ATOM 1711 C CA . GLN A 1 209 ? 40.237 4.566 15.452 1.00 94.88 209 GLN A CA 1
ATOM 1712 C C . GLN A 1 209 ? 39.528 5.831 15.978 1.00 94.88 209 GLN A C 1
ATOM 1714 O O . GLN A 1 209 ? 40.154 6.883 16.070 1.00 94.88 209 GLN A O 1
ATOM 1719 N N . LYS A 1 210 ? 38.220 5.778 16.281 1.00 93.50 210 LYS A N 1
ATOM 1720 C CA . LYS A 1 210 ? 37.404 6.936 16.707 1.00 93.50 210 LYS A CA 1
ATOM 1721 C C . LYS A 1 210 ? 37.395 8.109 15.700 1.00 93.50 210 LYS A C 1
ATOM 1723 O O . LYS A 1 210 ? 37.097 9.248 16.052 1.00 93.50 210 LYS A O 1
ATOM 1728 N N . ARG A 1 211 ? 37.650 7.847 14.412 1.00 96.00 211 ARG A N 1
ATOM 1729 C CA . ARG A 1 211 ? 37.641 8.826 13.303 1.00 96.00 211 ARG A CA 1
ATOM 1730 C C . ARG A 1 211 ? 36.242 8.966 12.689 1.00 96.00 211 ARG A C 1
ATOM 1732 O O . ARG A 1 211 ? 36.016 8.659 11.514 1.00 96.00 211 ARG A O 1
ATOM 1739 N N . PHE A 1 212 ? 35.277 9.443 13.477 1.00 91.38 212 PHE A N 1
ATOM 1740 C CA . PHE A 1 212 ? 33.852 9.445 13.102 1.00 91.38 212 PHE A CA 1
ATOM 1741 C C . PHE A 1 212 ? 33.516 10.295 11.867 1.00 91.38 212 PHE A C 1
ATOM 1743 O O . PHE A 1 212 ? 32.654 9.916 11.072 1.00 91.38 212 PHE A O 1
ATOM 1750 N N . ALA A 1 213 ? 34.208 11.420 11.658 1.00 90.62 213 ALA A N 1
ATOM 1751 C CA . ALA A 1 213 ? 34.003 12.263 10.478 1.00 90.62 213 ALA A CA 1
ATOM 1752 C C . ALA A 1 213 ? 34.336 11.511 9.175 1.00 90.62 213 ALA A C 1
ATOM 1754 O O . ALA A 1 213 ? 33.570 11.556 8.208 1.00 90.62 213 ALA A O 1
ATOM 1755 N N . GLN A 1 214 ? 35.432 10.747 9.178 1.00 93.69 214 GLN A N 1
ATOM 1756 C CA . GLN A 1 214 ? 35.844 9.932 8.038 1.00 93.69 214 GLN A CA 1
ATOM 1757 C C . GLN A 1 214 ? 34.901 8.743 7.823 1.00 93.69 214 GLN A C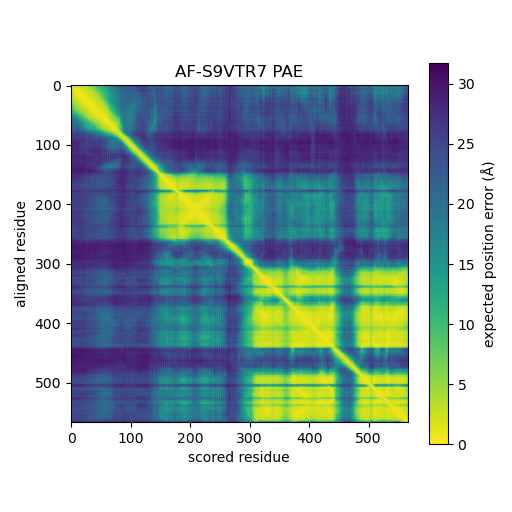 1
ATOM 1759 O O . GLN A 1 214 ? 34.495 8.485 6.690 1.00 93.69 214 GLN A O 1
ATOM 1764 N N . ALA A 1 215 ? 34.474 8.069 8.897 1.00 91.88 215 ALA A N 1
ATOM 1765 C CA . ALA A 1 215 ? 33.472 7.003 8.818 1.00 91.88 215 ALA A CA 1
ATOM 1766 C C . ALA A 1 215 ? 32.147 7.506 8.207 1.00 91.88 215 ALA A C 1
ATOM 1768 O O . ALA A 1 215 ? 31.551 6.848 7.347 1.00 91.88 215 ALA A O 1
ATOM 1769 N N . ARG A 1 216 ? 31.713 8.719 8.579 1.00 90.00 216 ARG A N 1
ATOM 1770 C CA . ARG A 1 216 ? 30.529 9.370 7.999 1.00 90.00 216 ARG A CA 1
ATOM 1771 C C . ARG A 1 216 ? 30.710 9.669 6.510 1.00 90.00 216 ARG A C 1
ATOM 1773 O O . ARG A 1 216 ? 29.785 9.431 5.736 1.00 90.00 216 ARG A O 1
ATOM 1780 N N . HIS A 1 217 ? 31.882 10.155 6.102 1.00 94.31 217 HIS A N 1
ATOM 1781 C CA . HIS A 1 217 ? 32.203 10.382 4.691 1.00 94.31 217 HIS A CA 1
ATOM 1782 C C . HIS A 1 217 ? 32.165 9.073 3.881 1.00 94.31 217 HIS A C 1
ATOM 1784 O O . HIS A 1 217 ? 31.465 8.999 2.872 1.00 94.31 217 HIS A O 1
ATOM 1790 N N . LEU A 1 218 ? 32.811 8.009 4.369 1.00 94.00 218 LEU A N 1
ATOM 1791 C CA . LEU A 1 218 ? 32.790 6.683 3.738 1.00 94.00 218 LEU A CA 1
ATOM 1792 C C . LEU A 1 218 ? 31.368 6.110 3.624 1.00 94.00 218 LEU A C 1
ATOM 1794 O O . LEU A 1 218 ? 31.019 5.522 2.603 1.00 94.00 218 LEU A O 1
ATOM 1798 N N . THR A 1 219 ? 30.509 6.344 4.620 1.00 90.62 219 THR A N 1
ATOM 1799 C CA . THR A 1 219 ? 29.099 5.915 4.580 1.00 90.62 219 THR A CA 1
ATOM 1800 C C . THR A 1 219 ? 28.326 6.567 3.426 1.00 90.62 219 THR A C 1
ATOM 1802 O O . THR A 1 219 ? 27.504 5.906 2.793 1.00 90.62 219 THR A O 1
ATOM 1805 N N . ARG A 1 220 ? 28.612 7.836 3.098 1.00 92.56 220 ARG A N 1
ATOM 1806 C CA . ARG A 1 220 ? 28.020 8.505 1.923 1.00 92.56 220 ARG A CA 1
ATOM 1807 C C . ARG A 1 220 ? 28.507 7.876 0.616 1.00 92.56 220 ARG A C 1
ATOM 1809 O O . ARG A 1 220 ? 27.706 7.649 -0.285 1.00 92.56 220 ARG A O 1
ATOM 1816 N N . ILE A 1 221 ? 29.791 7.517 0.530 1.00 94.25 221 ILE A N 1
ATOM 1817 C CA . ILE A 1 221 ? 30.336 6.807 -0.640 1.00 94.25 221 ILE A CA 1
ATOM 1818 C C . ILE A 1 221 ? 29.634 5.453 -0.815 1.00 94.25 221 ILE A C 1
ATOM 1820 O O . ILE A 1 221 ? 29.234 5.112 -1.924 1.00 94.25 221 ILE A O 1
ATOM 1824 N N . ILE A 1 222 ? 29.412 4.710 0.273 1.00 92.31 222 ILE A N 1
ATOM 1825 C CA . ILE A 1 222 ? 28.667 3.441 0.248 1.00 92.31 222 ILE A CA 1
ATOM 1826 C C . ILE A 1 222 ? 27.242 3.641 -0.286 1.00 92.31 222 ILE A C 1
ATOM 1828 O O . ILE A 1 222 ? 26.773 2.838 -1.089 1.00 92.31 222 ILE A O 1
ATOM 1832 N N . GLN A 1 223 ? 26.546 4.707 0.122 1.00 90.06 223 GLN A N 1
ATOM 1833 C CA . GLN A 1 223 ? 25.212 5.028 -0.402 1.00 90.06 223 GLN A CA 1
ATOM 1834 C C . GLN A 1 223 ? 25.242 5.304 -1.912 1.00 90.06 223 GLN A C 1
ATOM 1836 O O . GLN A 1 223 ? 24.385 4.793 -2.633 1.00 90.06 223 GLN A O 1
ATOM 1841 N N . ASN A 1 224 ? 26.259 6.019 -2.401 1.00 88.44 224 ASN A N 1
ATOM 1842 C CA . ASN A 1 224 ? 26.440 6.270 -3.832 1.00 88.44 224 ASN A CA 1
ATOM 1843 C C . ASN A 1 224 ? 26.725 4.980 -4.615 1.00 88.44 224 ASN A C 1
ATOM 1845 O O . ASN A 1 224 ? 26.137 4.769 -5.673 1.00 88.44 224 ASN A O 1
ATOM 1849 N N . VAL A 1 225 ? 27.571 4.086 -4.086 1.00 90.88 225 VAL A N 1
ATOM 1850 C CA . VAL A 1 225 ? 27.834 2.771 -4.701 1.00 90.88 225 VAL A CA 1
ATOM 1851 C C . VAL A 1 225 ? 26.556 1.930 -4.741 1.00 90.88 225 VAL A C 1
ATOM 1853 O O . VAL A 1 225 ? 26.230 1.377 -5.786 1.00 90.88 225 VAL A O 1
ATOM 1856 N N . ARG A 1 226 ? 25.772 1.902 -3.654 1.00 88.56 226 ARG A N 1
ATOM 1857 C CA . ARG A 1 226 ? 24.469 1.213 -3.612 1.00 88.56 226 ARG A CA 1
ATOM 1858 C C . ARG A 1 226 ? 23.495 1.750 -4.653 1.00 88.56 226 ARG A C 1
ATOM 1860 O O . ARG A 1 226 ? 22.847 0.967 -5.342 1.00 88.56 226 ARG A O 1
ATOM 1867 N N . TYR A 1 227 ? 23.384 3.071 -4.760 1.00 88.50 227 TYR A N 1
ATOM 1868 C CA . TYR A 1 227 ? 22.566 3.708 -5.786 1.00 88.50 227 TYR A CA 1
ATOM 1869 C C . TYR A 1 227 ? 23.035 3.307 -7.189 1.00 88.50 227 TYR A C 1
ATOM 1871 O O . TYR A 1 227 ? 22.216 2.965 -8.041 1.00 88.50 227 TYR A O 1
ATOM 1879 N N . HIS A 1 228 ? 24.352 3.265 -7.413 1.00 89.25 228 HIS A N 1
ATOM 1880 C CA . HIS A 1 228 ? 24.902 2.867 -8.700 1.00 89.25 228 HIS A CA 1
ATOM 1881 C C . HIS A 1 228 ? 24.607 1.403 -9.038 1.00 89.25 228 HIS A C 1
ATOM 1883 O O . HIS A 1 228 ? 24.159 1.146 -10.151 1.00 89.25 228 HIS A O 1
ATOM 1889 N N . MET A 1 229 ? 24.763 0.476 -8.085 1.00 91.69 229 MET A N 1
ATOM 1890 C CA . MET A 1 229 ? 24.401 -0.937 -8.263 1.00 91.69 229 MET A CA 1
ATOM 1891 C C . MET A 1 229 ? 22.930 -1.097 -8.652 1.00 91.69 229 MET A C 1
ATOM 1893 O O . MET A 1 229 ? 22.634 -1.789 -9.618 1.00 91.69 229 MET A O 1
ATOM 1897 N N . LYS A 1 230 ? 22.009 -0.408 -7.958 1.00 86.31 230 LYS A N 1
ATOM 1898 C CA . LYS A 1 230 ? 20.573 -0.439 -8.292 1.00 86.31 230 LYS A CA 1
ATOM 1899 C C . LYS A 1 230 ? 20.304 0.071 -9.706 1.00 86.31 230 LYS A C 1
ATOM 1901 O O . LYS A 1 230 ? 19.535 -0.531 -10.444 1.00 86.31 230 LYS A O 1
ATOM 1906 N N . ARG A 1 231 ? 20.963 1.164 -10.097 1.00 87.25 231 ARG A N 1
ATOM 1907 C CA . ARG A 1 231 ? 20.826 1.744 -11.439 1.00 87.25 231 ARG A CA 1
ATOM 1908 C C . ARG A 1 231 ? 21.380 0.828 -12.532 1.00 87.25 231 ARG A C 1
ATOM 1910 O O . ARG A 1 231 ? 20.821 0.806 -13.619 1.00 87.25 231 ARG A O 1
ATOM 1917 N N . VAL A 1 232 ? 22.483 0.127 -12.265 1.00 88.06 232 VAL A N 1
ATOM 1918 C CA . VAL A 1 232 ? 23.063 -0.853 -13.194 1.00 88.06 232 VAL A CA 1
ATOM 1919 C C . VAL A 1 232 ? 22.134 -2.049 -13.325 1.00 88.06 232 VAL A C 1
ATOM 1921 O O . VAL A 1 232 ? 21.804 -2.405 -14.443 1.00 88.06 232 VAL A O 1
ATOM 1924 N N . ALA A 1 233 ? 21.667 -2.618 -12.212 1.00 85.81 233 ALA A N 1
ATOM 1925 C CA . ALA A 1 233 ? 20.783 -3.783 -12.213 1.00 85.81 233 ALA A CA 1
ATOM 1926 C C . ALA A 1 233 ? 19.435 -3.524 -12.914 1.00 85.81 233 ALA A C 1
ATOM 1928 O O . ALA A 1 233 ? 18.872 -4.433 -13.503 1.00 85.81 233 ALA A O 1
ATOM 1929 N N . ALA A 1 234 ? 18.932 -2.285 -12.880 1.00 82.69 234 ALA A N 1
ATOM 1930 C CA . ALA A 1 234 ? 17.656 -1.921 -13.498 1.00 82.69 234 ALA A CA 1
ATOM 1931 C C . ALA A 1 234 ? 17.726 -1.620 -15.011 1.00 82.69 234 ALA A C 1
ATOM 1933 O O . ALA A 1 234 ? 16.686 -1.420 -15.631 1.00 82.69 234 ALA A O 1
ATOM 1934 N N . LYS A 1 235 ? 18.919 -1.501 -15.609 1.00 86.69 235 LYS A N 1
ATOM 1935 C CA . LYS A 1 235 ? 19.064 -1.193 -17.041 1.00 86.69 235 LYS A CA 1
ATOM 1936 C C . LYS A 1 235 ? 19.147 -2.483 -17.855 1.00 86.69 235 LYS A C 1
ATOM 1938 O O . LYS A 1 235 ? 20.070 -3.258 -17.641 1.00 86.69 235 LYS A O 1
ATOM 1943 N N . GLU A 1 236 ? 18.229 -2.658 -18.803 1.00 73.19 236 GLU A N 1
ATOM 1944 C CA . GLU A 1 236 ? 18.201 -3.823 -19.705 1.00 73.19 236 GLU A CA 1
ATOM 1945 C C . GLU A 1 236 ? 19.352 -3.789 -20.725 1.00 73.19 236 GLU A C 1
ATOM 1947 O O . GLU A 1 236 ? 20.045 -4.786 -20.886 1.00 73.19 236 GLU A O 1
ATOM 1952 N N . ASP A 1 237 ? 19.649 -2.615 -21.293 1.00 76.06 237 ASP A N 1
ATOM 1953 C CA . ASP A 1 237 ? 20.735 -2.423 -22.269 1.00 76.06 237 ASP A CA 1
ATOM 1954 C C . ASP A 1 237 ? 21.940 -1.721 -21.632 1.00 76.06 237 ASP A C 1
ATOM 1956 O O . ASP A 1 237 ? 22.379 -0.636 -22.037 1.00 76.06 237 ASP A O 1
ATOM 1960 N N . PHE A 1 238 ? 22.449 -2.281 -20.535 1.00 81.56 238 PHE A N 1
ATOM 1961 C CA . PHE A 1 238 ? 23.580 -1.676 -19.845 1.00 81.56 238 PHE A CA 1
ATOM 1962 C C . PHE A 1 238 ? 24.898 -1.915 -20.595 1.00 81.56 238 PHE A C 1
ATOM 1964 O O . PHE A 1 238 ? 25.587 -2.908 -20.387 1.00 81.56 238 PHE A O 1
ATOM 1971 N N . CYS A 1 239 ? 25.293 -0.945 -21.418 1.00 83.69 239 CYS A N 1
ATOM 1972 C CA . CYS A 1 239 ? 26.632 -0.897 -21.996 1.00 83.69 239 CYS A CA 1
ATOM 1973 C C . CYS A 1 239 ? 27.612 -0.198 -21.043 1.00 83.69 239 CYS A C 1
ATOM 1975 O O . CYS A 1 239 ? 27.416 0.960 -20.658 1.00 83.69 239 CYS A O 1
ATOM 1977 N N . LEU A 1 240 ? 28.688 -0.897 -20.681 1.00 85.06 240 LEU A N 1
ATOM 1978 C CA . LEU A 1 240 ? 29.821 -0.305 -19.972 1.00 85.06 240 LEU A CA 1
ATOM 1979 C C . LEU A 1 240 ? 30.553 0.676 -20.886 1.00 85.06 240 LEU A C 1
ATOM 1981 O O . LEU A 1 240 ? 30.814 0.367 -22.049 1.00 85.06 240 LEU A O 1
ATOM 1985 N N . ASN A 1 241 ? 30.945 1.831 -20.351 1.00 89.50 241 ASN A N 1
ATOM 1986 C CA . ASN A 1 241 ? 31.901 2.687 -21.049 1.00 89.50 241 ASN A CA 1
ATOM 1987 C C . ASN A 1 241 ? 33.308 2.057 -21.024 1.00 89.50 241 ASN A C 1
ATOM 1989 O O . ASN A 1 241 ? 33.600 1.213 -20.175 1.00 89.50 241 ASN A O 1
ATOM 1993 N N . GLU A 1 242 ? 34.197 2.489 -21.922 1.00 89.25 242 GLU A N 1
ATOM 1994 C CA . GLU A 1 242 ? 35.553 1.922 -22.051 1.00 89.25 242 GLU A CA 1
ATOM 1995 C C . GLU A 1 242 ? 36.352 1.949 -20.739 1.00 89.25 242 GLU A C 1
ATOM 1997 O O . GLU A 1 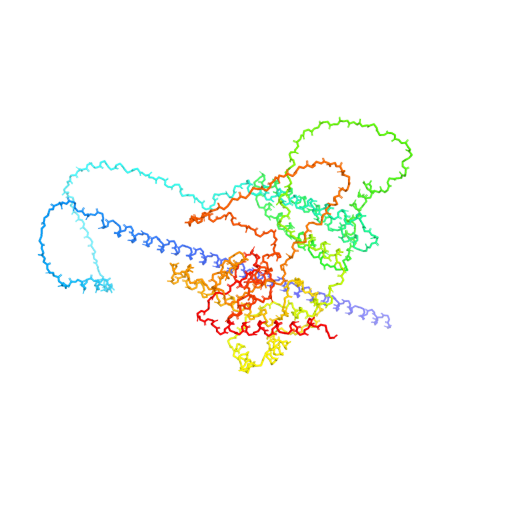242 ? 37.029 0.984 -20.390 1.00 89.25 242 GLU A O 1
ATOM 2002 N N . LYS A 1 243 ? 36.194 3.004 -19.928 1.00 89.06 243 LYS A N 1
ATOM 2003 C CA . LYS A 1 243 ? 36.834 3.081 -18.605 1.00 89.06 243 LYS A CA 1
ATOM 2004 C C . LYS A 1 243 ? 36.325 1.992 -17.662 1.00 89.06 243 LYS A C 1
ATOM 2006 O O . LYS A 1 243 ? 37.107 1.398 -16.931 1.00 89.06 243 LYS A O 1
ATOM 2011 N N . GLN A 1 244 ? 35.022 1.726 -17.655 1.00 88.56 244 GLN A N 1
ATOM 2012 C CA . GLN A 1 244 ? 34.435 0.687 -16.815 1.00 88.56 244 GLN A CA 1
ATOM 2013 C C . GLN A 1 244 ? 34.798 -0.715 -17.316 1.00 88.56 244 GLN A C 1
ATOM 2015 O O . GLN A 1 244 ? 35.056 -1.582 -16.486 1.00 88.56 244 GLN A O 1
ATOM 2020 N N . LYS A 1 245 ? 34.879 -0.929 -18.637 1.00 88.50 245 LYS A N 1
ATOM 2021 C CA . LYS A 1 245 ? 35.388 -2.185 -19.215 1.00 88.50 245 LYS A CA 1
ATOM 2022 C C . LYS A 1 245 ? 36.824 -2.452 -18.760 1.00 88.50 245 LYS A C 1
ATOM 2024 O O . LYS A 1 245 ? 37.105 -3.531 -18.247 1.00 88.50 245 LYS A O 1
ATOM 2029 N N . ALA A 1 246 ? 37.691 -1.440 -18.826 1.00 89.69 246 ALA A N 1
ATOM 2030 C CA . ALA A 1 246 ? 39.069 -1.537 -18.345 1.00 89.69 246 ALA A CA 1
ATOM 2031 C C . ALA A 1 246 ? 39.160 -1.854 -16.839 1.00 89.69 246 ALA A C 1
ATOM 2033 O O . ALA A 1 246 ? 40.053 -2.581 -16.419 1.00 89.69 246 ALA A O 1
ATOM 2034 N N . MET A 1 247 ? 38.224 -1.362 -16.015 1.00 86.50 247 MET A N 1
ATOM 2035 C CA . MET A 1 247 ? 38.169 -1.709 -14.585 1.00 86.50 247 MET A CA 1
ATOM 2036 C C . MET A 1 247 ? 37.682 -3.140 -14.319 1.00 86.50 247 MET A C 1
ATOM 2038 O O . MET A 1 247 ? 38.009 -3.709 -13.280 1.00 86.50 247 MET A O 1
ATOM 2042 N N . VAL A 1 248 ? 36.867 -3.700 -15.212 1.00 88.12 248 VAL A N 1
ATOM 2043 C CA . VAL A 1 248 ? 36.314 -5.056 -15.091 1.00 88.12 248 VAL A CA 1
ATOM 2044 C C . VAL A 1 248 ? 37.307 -6.116 -15.568 1.00 88.12 248 VAL A C 1
ATOM 2046 O O . VAL A 1 248 ? 37.378 -7.185 -14.965 1.00 88.12 248 VAL A O 1
ATOM 2049 N N . ALA A 1 249 ? 38.101 -5.813 -16.598 1.00 88.88 249 ALA A N 1
ATOM 2050 C CA . ALA A 1 249 ? 39.006 -6.771 -17.232 1.00 88.88 249 ALA A CA 1
ATOM 2051 C C . ALA A 1 249 ? 39.934 -7.528 -16.250 1.00 88.88 249 ALA A C 1
ATOM 2053 O O . ALA A 1 249 ? 40.028 -8.749 -16.374 1.00 88.88 249 ALA A O 1
ATOM 2054 N N . PRO A 1 250 ? 40.550 -6.897 -15.225 1.00 88.44 250 PRO A N 1
ATOM 2055 C CA . PRO A 1 250 ? 41.385 -7.620 -14.263 1.00 88.44 250 PRO A CA 1
ATOM 2056 C C . PRO A 1 250 ? 40.608 -8.631 -13.411 1.00 88.44 250 PRO A C 1
ATOM 2058 O O . PRO A 1 250 ? 41.122 -9.707 -13.120 1.00 88.44 250 PRO A O 1
ATOM 2061 N N . LEU A 1 251 ? 39.368 -8.310 -13.017 1.00 81.44 251 LEU A N 1
ATOM 2062 C CA . LEU A 1 251 ? 38.519 -9.229 -12.248 1.00 81.44 251 LEU A CA 1
ATOM 2063 C C . LEU A 1 251 ? 38.070 -10.413 -13.098 1.00 81.44 251 LEU A C 1
ATOM 2065 O O . LEU A 1 251 ? 38.077 -11.546 -12.625 1.00 81.44 251 LEU A O 1
ATOM 2069 N N . GLN A 1 252 ? 37.720 -10.140 -14.353 1.00 86.06 252 GLN A N 1
ATOM 2070 C CA . GLN A 1 252 ? 37.365 -11.167 -15.320 1.00 86.06 252 GLN A CA 1
ATOM 2071 C C . GLN A 1 252 ? 38.547 -12.120 -15.554 1.00 86.06 252 GLN A C 1
ATOM 2073 O O . GLN A 1 252 ? 38.384 -13.332 -15.445 1.00 86.06 252 GLN A O 1
ATOM 2078 N N . ALA A 1 253 ? 39.750 -11.585 -15.787 1.00 87.44 253 ALA A N 1
ATOM 2079 C CA . ALA A 1 253 ? 40.965 -12.380 -15.957 1.00 87.44 253 ALA A CA 1
ATOM 2080 C C . ALA A 1 253 ? 41.304 -13.209 -14.707 1.00 87.44 253 ALA A C 1
ATOM 2082 O O . ALA A 1 253 ? 41.616 -14.392 -14.822 1.00 87.44 253 ALA A O 1
ATOM 2083 N N . ALA A 1 254 ? 41.197 -12.622 -13.509 1.00 83.75 254 ALA A N 1
ATOM 2084 C CA . ALA A 1 254 ? 41.442 -13.332 -12.254 1.00 83.75 254 ALA A CA 1
ATOM 2085 C C . ALA A 1 254 ? 40.466 -14.501 -12.052 1.00 83.75 254 ALA A C 1
ATOM 2087 O O . ALA A 1 254 ? 40.878 -15.578 -11.630 1.00 83.75 254 ALA A O 1
ATOM 2088 N N . PHE A 1 255 ? 39.192 -14.315 -12.399 1.00 83.56 255 PHE A N 1
ATOM 2089 C CA . PHE A 1 255 ? 38.186 -15.365 -12.290 1.00 83.56 255 PHE A CA 1
ATOM 2090 C C . PHE A 1 255 ? 38.393 -16.498 -13.290 1.00 83.56 255 PHE A C 1
ATOM 2092 O O . PHE A 1 255 ? 38.302 -17.660 -12.907 1.00 83.56 255 PHE A O 1
ATOM 2099 N N . TYR A 1 256 ? 38.711 -16.187 -14.550 1.00 83.31 256 TYR A N 1
ATOM 2100 C CA . TYR A 1 256 ? 39.047 -17.220 -15.534 1.00 83.31 256 TYR A CA 1
ATOM 2101 C C . TYR A 1 256 ? 40.354 -17.936 -15.195 1.00 83.31 256 TYR A C 1
ATOM 2103 O O . TYR A 1 256 ? 40.497 -19.108 -15.505 1.00 83.31 256 TYR A O 1
ATOM 2111 N N . LYS A 1 257 ? 41.290 -17.283 -14.501 1.00 87.00 257 LYS A N 1
ATOM 2112 C CA . LYS A 1 257 ? 42.480 -17.961 -13.979 1.00 87.00 257 LYS A CA 1
ATOM 2113 C C . LYS A 1 257 ? 42.139 -18.938 -12.848 1.00 87.00 257 LYS A C 1
ATOM 2115 O O . LYS A 1 257 ? 42.780 -19.973 -12.741 1.00 87.00 257 LYS A O 1
ATOM 2120 N N . SER A 1 258 ? 41.154 -18.617 -12.005 1.00 81.38 258 SER A N 1
ATOM 2121 C CA . SER A 1 258 ? 40.771 -19.463 -10.865 1.00 81.38 258 SER A CA 1
ATOM 2122 C C . SER A 1 258 ? 39.729 -20.537 -11.188 1.00 81.38 258 SER A C 1
ATOM 2124 O O . SER A 1 258 ? 39.579 -21.472 -10.413 1.00 81.38 258 SER A O 1
ATOM 2126 N N . TYR A 1 259 ? 38.975 -20.381 -12.280 1.00 72.50 259 TYR A N 1
ATOM 2127 C CA . TYR A 1 259 ? 37.852 -21.257 -12.650 1.00 72.50 259 TYR A CA 1
ATOM 2128 C C . TYR A 1 259 ? 37.819 -21.614 -14.138 1.00 72.50 259 TYR A C 1
ATOM 2130 O O . TYR A 1 259 ? 36.811 -22.124 -14.625 1.00 72.50 259 TYR A O 1
ATOM 2138 N N . GLY A 1 260 ? 38.872 -21.286 -14.885 1.00 69.44 260 GLY A N 1
ATOM 2139 C CA . GLY A 1 260 ? 39.003 -21.714 -16.270 1.00 69.44 260 GLY A CA 1
ATOM 2140 C C . GLY A 1 260 ? 38.986 -23.239 -16.340 1.00 69.44 260 GLY A C 1
ATOM 2141 O O . GLY A 1 260 ? 39.352 -23.881 -15.352 1.00 69.44 260 GLY A O 1
ATOM 2142 N N . PRO A 1 261 ? 38.546 -23.819 -17.468 1.00 60.72 261 PRO A N 1
ATOM 2143 C CA . PRO A 1 261 ? 38.623 -25.256 -17.660 1.00 60.72 261 PRO A CA 1
ATOM 2144 C C . PRO A 1 261 ? 40.077 -25.657 -17.432 1.00 60.72 261 PRO A C 1
ATOM 2146 O O . PRO A 1 261 ? 40.962 -25.264 -18.194 1.00 60.72 261 PRO A O 1
ATOM 2149 N N . THR A 1 262 ? 40.333 -26.362 -16.331 1.00 50.78 262 THR A N 1
ATOM 2150 C CA . THR A 1 262 ? 41.587 -27.077 -16.152 1.00 50.78 262 THR A CA 1
ATOM 2151 C C . THR A 1 262 ? 41.740 -27.911 -17.411 1.00 50.78 262 THR A C 1
ATOM 2153 O O . THR A 1 262 ? 40.845 -28.701 -17.725 1.00 50.78 262 THR A O 1
ATOM 2156 N N . ALA A 1 263 ? 42.808 -27.668 -18.176 1.00 47.59 263 ALA A N 1
ATOM 2157 C CA . ALA A 1 263 ? 43.204 -28.577 -19.244 1.00 47.59 263 ALA A CA 1
ATOM 2158 C C . ALA A 1 263 ? 43.106 -30.007 -18.686 1.00 47.59 263 ALA A C 1
ATOM 2160 O O . ALA A 1 263 ? 43.440 -30.174 -17.508 1.00 47.59 263 ALA A O 1
ATOM 2161 N N . PRO A 1 264 ? 42.573 -30.981 -19.447 1.00 46.03 264 PRO A N 1
ATOM 2162 C CA . PRO A 1 264 ? 42.353 -32.330 -18.942 1.00 46.03 264 PRO A CA 1
ATOM 2163 C C . PRO A 1 264 ? 43.650 -32.812 -18.296 1.00 46.03 264 PRO A C 1
ATOM 2165 O O . PRO A 1 264 ? 44.673 -32.931 -18.966 1.00 46.03 264 PRO A O 1
ATOM 2168 N N . ALA A 1 265 ? 43.622 -32.942 -16.971 1.00 42.59 265 ALA A N 1
ATOM 2169 C CA . ALA A 1 265 ? 44.762 -33.403 -16.214 1.00 42.59 265 ALA A CA 1
ATOM 2170 C C . ALA A 1 265 ? 44.880 -34.895 -16.503 1.00 42.59 265 ALA A C 1
ATOM 2172 O O . ALA A 1 265 ? 43.967 -35.655 -16.184 1.00 42.59 265 ALA A O 1
ATOM 2173 N N . GLU A 1 266 ? 45.972 -35.270 -17.164 1.00 49.25 266 GLU A N 1
ATOM 2174 C CA . GLU A 1 266 ? 46.449 -36.644 -17.190 1.00 49.25 266 GLU A CA 1
ATOM 2175 C C . GLU A 1 266 ? 46.627 -37.131 -15.747 1.00 49.25 266 GLU A C 1
ATOM 2177 O O . GLU A 1 266 ? 47.017 -36.372 -14.855 1.00 49.25 266 GLU A O 1
ATOM 2182 N N . ASP A 1 267 ? 46.260 -38.390 -15.551 1.00 48.72 267 ASP A N 1
ATOM 2183 C CA . ASP A 1 267 ? 46.106 -39.106 -14.292 1.00 48.72 267 ASP A CA 1
ATOM 2184 C C . ASP A 1 267 ? 47.212 -38.796 -13.266 1.00 48.72 267 ASP A C 1
ATOM 2186 O O . ASP A 1 267 ? 48.351 -39.252 -13.371 1.00 48.72 267 ASP A O 1
ATOM 2190 N N . GLY A 1 268 ? 46.860 -38.008 -12.249 1.00 39.81 268 GLY A N 1
ATOM 2191 C CA . GLY A 1 268 ? 47.742 -37.624 -11.151 1.00 39.81 268 GLY A CA 1
ATOM 2192 C C . GLY A 1 268 ? 47.028 -37.771 -9.815 1.00 39.81 268 GLY A C 1
ATOM 2193 O O . GLY A 1 268 ? 46.192 -36.946 -9.446 1.00 39.81 268 GLY A O 1
ATOM 2194 N N . GLU A 1 269 ? 47.365 -38.850 -9.120 1.00 42.22 269 GLU A N 1
ATOM 2195 C CA . GLU A 1 269 ? 46.914 -39.258 -7.792 1.00 42.22 269 GLU A CA 1
ATOM 2196 C C . GLU A 1 269 ? 47.018 -38.114 -6.762 1.00 42.22 269 GLU A C 1
ATOM 2198 O O . GLU A 1 269 ? 48.090 -37.564 -6.501 1.00 42.22 269 GLU A O 1
ATOM 2203 N N . TRP A 1 270 ? 45.876 -37.731 -6.183 1.00 34.69 270 TRP A N 1
ATOM 2204 C CA . TRP A 1 270 ? 45.784 -36.707 -5.142 1.00 34.69 270 TRP A CA 1
ATOM 2205 C C . TRP A 1 270 ? 46.121 -37.316 -3.778 1.00 34.69 270 TRP A C 1
ATOM 2207 O O . TRP A 1 270 ? 45.312 -38.029 -3.187 1.00 34.69 270 TRP A O 1
A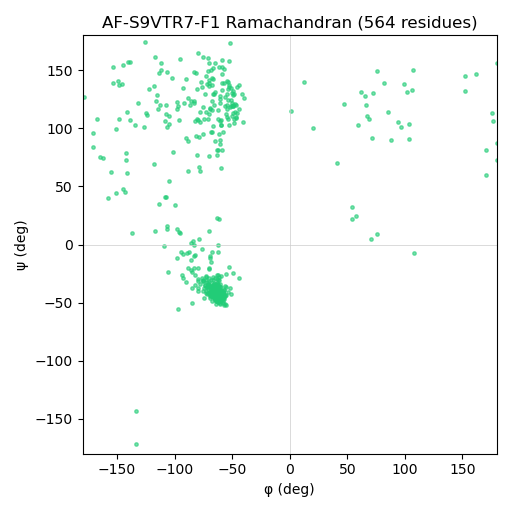TOM 2217 N N . VAL A 1 271 ? 47.308 -37.001 -3.258 1.00 35.84 271 VAL A N 1
ATOM 2218 C CA . VAL A 1 271 ? 47.689 -37.288 -1.869 1.00 35.84 271 VAL A CA 1
ATOM 2219 C C . VAL A 1 271 ? 47.038 -36.245 -0.960 1.00 35.84 271 VAL A C 1
ATOM 2221 O O . VAL A 1 271 ? 47.338 -35.052 -1.047 1.00 35.84 271 VAL A O 1
ATOM 2224 N N . GLY A 1 272 ? 46.119 -36.701 -0.108 1.00 32.25 272 GLY A N 1
ATOM 2225 C CA . GLY A 1 272 ? 45.478 -35.887 0.919 1.00 32.25 272 GLY A CA 1
ATOM 2226 C C . GLY A 1 272 ? 46.478 -35.453 1.989 1.00 32.25 272 GLY A C 1
ATOM 2227 O O . GLY A 1 272 ? 47.208 -36.274 2.538 1.00 32.25 272 GLY A O 1
ATOM 2228 N N . VAL A 1 273 ? 46.500 -34.154 2.278 1.00 32.81 273 VAL A N 1
ATOM 2229 C CA . VAL A 1 273 ? 47.092 -33.607 3.500 1.00 32.81 273 VAL A CA 1
ATOM 2230 C C . VAL A 1 273 ? 45.928 -33.217 4.398 1.00 32.81 273 VAL A C 1
ATOM 2232 O O . VAL A 1 273 ? 45.171 -32.299 4.077 1.00 32.81 273 VAL A O 1
ATOM 2235 N N . ASP A 1 274 ? 45.775 -33.965 5.486 1.00 33.34 274 ASP A N 1
ATOM 2236 C CA . ASP A 1 274 ? 44.866 -33.659 6.581 1.00 33.34 274 ASP A CA 1
ATOM 2237 C C . ASP A 1 274 ? 45.398 -32.440 7.347 1.00 33.34 274 ASP A C 1
ATOM 2239 O O . ASP A 1 274 ? 46.430 -32.517 8.010 1.00 33.34 274 ASP A O 1
ATOM 2243 N N . ASP A 1 275 ? 44.684 -31.318 7.260 1.00 37.06 275 ASP A N 1
ATOM 2244 C CA . ASP A 1 275 ? 44.834 -30.195 8.187 1.00 37.06 275 ASP A CA 1
ATOM 2245 C C . ASP A 1 275 ? 43.608 -30.166 9.109 1.00 37.06 275 ASP A C 1
ATOM 2247 O O . ASP A 1 275 ? 42.516 -29.716 8.744 1.00 37.06 275 ASP A O 1
ATOM 2251 N N . GLU A 1 276 ? 43.801 -30.670 10.328 1.00 41.56 276 GLU A N 1
ATOM 2252 C CA . GLU A 1 276 ? 42.895 -30.460 11.451 1.00 41.56 276 GLU A CA 1
ATOM 2253 C C . GLU A 1 276 ? 42.949 -28.992 11.904 1.00 41.56 276 GLU A C 1
ATOM 2255 O O . GLU A 1 276 ? 43.967 -28.518 12.407 1.00 41.56 276 GLU A O 1
ATOM 2260 N N . ALA A 1 277 ? 41.830 -28.270 11.797 1.00 34.97 277 ALA A N 1
ATOM 2261 C CA . ALA A 1 277 ? 41.626 -27.028 12.541 1.00 34.97 277 ALA A CA 1
ATOM 2262 C C . ALA A 1 277 ? 40.137 -26.769 12.830 1.00 34.97 277 ALA A C 1
ATOM 2264 O O . ALA A 1 277 ? 39.385 -26.279 11.992 1.00 34.97 277 ALA A O 1
ATOM 2265 N N . GLU A 1 278 ? 39.779 -27.116 14.066 1.00 33.59 278 GLU A N 1
ATOM 2266 C CA . GLU A 1 278 ? 38.786 -26.536 14.980 1.00 33.59 278 GLU A CA 1
ATOM 2267 C C . GLU A 1 278 ? 37.365 -26.196 14.488 1.00 33.59 278 GLU A C 1
ATOM 2269 O O . GLU A 1 278 ? 37.107 -25.344 13.639 1.00 33.59 278 GLU A O 1
ATOM 2274 N N . GLY A 1 279 ? 36.400 -26.836 15.156 1.00 41.44 279 GLY A N 1
ATOM 2275 C CA . GLY A 1 279 ? 34.979 -26.747 14.873 1.00 41.44 279 GLY A CA 1
ATOM 2276 C C . GLY A 1 279 ? 34.353 -25.381 15.155 1.00 41.44 279 GLY A C 1
ATOM 2277 O O . GLY A 1 279 ? 34.297 -24.907 16.291 1.00 41.44 279 GLY A O 1
ATOM 2278 N N . GLU A 1 280 ? 33.732 -24.818 14.120 1.00 32.69 280 GLU A N 1
ATOM 2279 C CA . GLU A 1 280 ? 32.694 -23.804 14.254 1.00 32.69 280 GLU A CA 1
ATOM 2280 C C . GLU A 1 280 ? 31.307 -24.449 14.146 1.00 32.69 280 GLU A C 1
ATOM 2282 O O . GLU A 1 280 ? 30.937 -25.110 13.176 1.00 32.69 280 GLU A O 1
ATOM 2287 N N . THR A 1 281 ? 30.520 -24.233 15.195 1.00 32.56 281 THR A N 1
ATOM 2288 C CA . THR A 1 281 ? 29.128 -24.657 15.324 1.00 32.56 281 THR A CA 1
ATOM 2289 C C . THR A 1 281 ? 28.270 -24.171 14.150 1.00 32.56 281 THR A C 1
ATOM 2291 O O . THR A 1 281 ? 28.148 -22.974 13.884 1.00 32.56 281 THR A O 1
ATOM 2294 N N . SER A 1 282 ? 27.614 -25.124 13.481 1.00 35.91 282 SER A N 1
ATOM 2295 C CA . SER A 1 282 ? 26.584 -24.914 12.458 1.00 35.91 282 SER A CA 1
ATOM 2296 C C . SER A 1 282 ? 25.361 -24.194 13.045 1.00 35.91 282 SER A C 1
ATOM 2298 O O . SER A 1 282 ? 24.341 -24.789 13.392 1.00 35.91 282 SER A O 1
ATOM 2300 N N . GLY A 1 283 ? 25.457 -22.871 13.155 1.00 30.97 283 GLY A N 1
ATOM 2301 C CA . GLY A 1 283 ? 24.323 -21.979 13.338 1.00 30.97 283 GLY A CA 1
ATOM 2302 C C . GLY A 1 283 ? 23.771 -21.571 11.978 1.00 30.97 283 GLY A C 1
ATOM 2303 O O . GLY A 1 283 ? 24.191 -20.552 11.427 1.00 30.97 283 GLY A O 1
ATOM 2304 N N . ALA A 1 284 ? 22.823 -22.348 11.443 1.00 29.84 284 ALA A N 1
ATOM 2305 C CA . ALA A 1 284 ? 22.063 -22.002 10.243 1.00 29.84 284 ALA A CA 1
ATOM 2306 C C . ALA A 1 284 ? 21.583 -20.540 10.330 1.00 29.84 284 ALA A C 1
ATOM 2308 O O . ALA A 1 284 ? 20.822 -20.148 11.222 1.00 29.84 284 ALA A O 1
ATOM 2309 N N . SER A 1 285 ? 22.114 -19.693 9.446 1.00 33.31 285 SER A N 1
ATOM 2310 C CA . SER A 1 285 ? 22.028 -18.246 9.608 1.00 33.31 285 SER A CA 1
ATOM 2311 C C . SER A 1 285 ? 20.590 -17.759 9.372 1.00 33.31 285 SER A C 1
ATOM 2313 O O . SER A 1 285 ? 20.090 -17.683 8.252 1.00 33.31 285 SER A O 1
ATOM 2315 N N . PHE A 1 286 ? 19.919 -17.363 10.453 1.00 31.70 286 PHE A N 1
ATOM 2316 C CA . PHE A 1 286 ? 18.565 -16.789 10.467 1.00 31.70 286 PHE A CA 1
ATOM 2317 C C . PHE A 1 286 ? 18.489 -15.364 9.855 1.00 31.70 286 PHE A C 1
ATOM 2319 O O . PHE A 1 286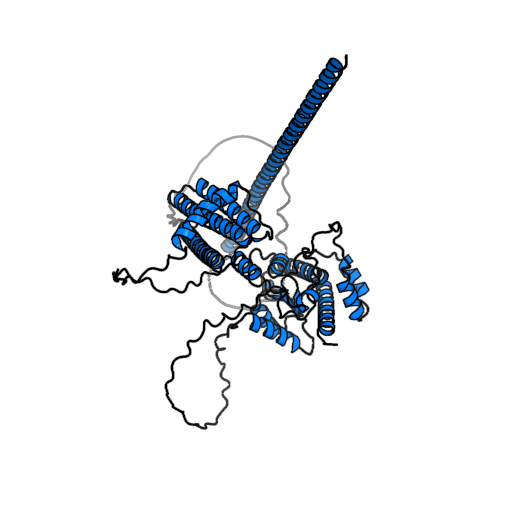 ? 17.491 -14.654 10.009 1.00 31.70 286 PHE A O 1
ATOM 2326 N N . PHE A 1 287 ? 19.554 -14.905 9.184 1.00 36.16 287 PHE A N 1
ATOM 2327 C CA . PHE A 1 287 ? 19.839 -13.486 8.935 1.00 36.16 287 PHE A CA 1
ATOM 2328 C C . PHE A 1 287 ? 19.856 -13.052 7.459 1.00 36.16 287 PHE A C 1
ATOM 2330 O O . PHE A 1 287 ? 20.166 -11.894 7.177 1.00 36.16 287 PHE A O 1
ATOM 2337 N N . ALA A 1 288 ? 19.385 -13.888 6.526 1.00 34.28 288 ALA A N 1
ATOM 2338 C CA . ALA A 1 288 ? 19.139 -13.503 5.124 1.00 34.28 288 ALA A CA 1
ATOM 2339 C C . ALA A 1 288 ? 18.059 -12.396 4.935 1.00 34.28 288 ALA A C 1
ATOM 2341 O O . ALA A 1 288 ? 17.784 -11.958 3.824 1.00 34.28 288 ALA A O 1
ATOM 2342 N N . LYS A 1 289 ? 17.456 -11.896 6.023 1.00 38.00 289 LYS A N 1
ATOM 2343 C CA . LYS A 1 289 ? 16.213 -11.102 6.052 1.00 38.00 289 LYS A CA 1
ATOM 2344 C C . LYS A 1 289 ? 16.339 -9.593 5.799 1.00 38.00 289 LYS A C 1
ATOM 2346 O O . LYS A 1 289 ? 15.341 -8.895 5.938 1.00 38.00 289 LYS A O 1
ATOM 2351 N N . PHE A 1 290 ? 17.519 -9.044 5.496 1.00 33.00 290 PHE A N 1
ATOM 2352 C CA . PHE A 1 290 ? 17.711 -7.587 5.626 1.00 33.00 290 PHE A CA 1
ATOM 2353 C C . PHE A 1 290 ? 17.833 -6.753 4.348 1.00 33.00 290 PHE A C 1
ATOM 2355 O O . PHE A 1 290 ? 17.955 -5.533 4.472 1.00 33.00 290 PHE A O 1
ATOM 2362 N N . ASP A 1 291 ? 17.788 -7.328 3.139 1.00 38.25 291 ASP A N 1
ATOM 2363 C CA . ASP A 1 291 ? 17.802 -6.496 1.920 1.00 38.25 291 ASP A CA 1
ATOM 2364 C C . ASP A 1 291 ? 17.373 -7.281 0.644 1.00 38.25 291 ASP A C 1
ATOM 2366 O O . ASP A 1 291 ? 18.238 -7.637 -0.172 1.00 38.25 291 ASP A O 1
ATOM 2370 N N . PRO A 1 292 ? 16.061 -7.564 0.466 1.00 46.12 292 PRO A N 1
ATOM 2371 C CA . PRO A 1 292 ? 15.538 -8.521 -0.523 1.00 46.12 292 PRO A CA 1
ATOM 2372 C C . PRO A 1 292 ? 15.667 -8.058 -1.989 1.00 46.12 292 PRO A C 1
ATOM 2374 O O . PRO A 1 292 ? 15.812 -8.877 -2.888 1.00 46.12 292 PRO A O 1
ATOM 2377 N N . THR A 1 293 ? 15.813 -6.752 -2.225 1.00 52.50 293 THR A N 1
ATOM 2378 C CA . THR A 1 293 ? 15.791 -6.150 -3.576 1.00 52.50 293 THR A CA 1
ATOM 2379 C C . THR A 1 293 ? 16.780 -6.686 -4.621 1.00 52.50 293 THR A C 1
ATOM 2381 O O . THR A 1 293 ? 16.503 -6.539 -5.803 1.00 52.50 293 THR A O 1
ATOM 2384 N N . LEU A 1 294 ? 17.933 -7.268 -4.257 1.00 43.88 294 LEU A N 1
ATOM 2385 C CA . LEU A 1 294 ? 18.870 -7.821 -5.261 1.00 43.88 294 LEU A CA 1
ATOM 2386 C C . LEU A 1 294 ? 18.650 -9.307 -5.554 1.00 43.88 294 LEU A C 1
ATOM 2388 O O . LEU A 1 294 ? 18.935 -9.728 -6.668 1.00 43.88 294 LEU A O 1
ATOM 2392 N N . VAL A 1 295 ? 18.145 -10.076 -4.585 1.00 48.81 295 VAL A N 1
ATOM 2393 C CA . VAL A 1 295 ? 17.732 -11.468 -4.819 1.00 48.81 295 VAL A CA 1
ATOM 2394 C C . VAL A 1 295 ? 16.406 -11.471 -5.574 1.00 48.81 295 VAL A C 1
ATOM 2396 O O . VAL A 1 295 ? 16.292 -12.193 -6.551 1.00 48.81 295 VAL A O 1
ATOM 2399 N N . GLU A 1 296 ? 15.482 -10.569 -5.222 1.00 51.59 296 GLU A N 1
ATOM 2400 C CA . GLU A 1 296 ? 14.268 -10.286 -5.998 1.00 51.59 296 GLU A CA 1
ATOM 2401 C C . GLU A 1 296 ? 14.611 -9.854 -7.431 1.00 51.59 296 GLU A C 1
ATOM 2403 O O . GLU A 1 296 ? 14.038 -10.380 -8.371 1.00 51.59 296 GLU A O 1
ATOM 2408 N N . LEU A 1 297 ? 15.585 -8.952 -7.640 1.00 45.75 297 LEU A N 1
ATOM 2409 C CA . LEU A 1 297 ? 16.010 -8.569 -8.996 1.00 45.75 297 LEU A CA 1
ATOM 2410 C C . LEU A 1 297 ? 16.667 -9.729 -9.759 1.00 45.75 297 LEU A C 1
ATOM 2412 O O . LEU A 1 297 ? 16.410 -9.875 -10.947 1.00 45.75 297 LEU A O 1
ATOM 2416 N N . ALA A 1 298 ? 17.490 -10.554 -9.106 1.00 45.22 298 ALA A N 1
ATOM 2417 C CA . ALA A 1 298 ? 18.092 -11.729 -9.736 1.00 45.22 298 ALA A CA 1
ATOM 2418 C C . ALA A 1 298 ? 17.038 -12.791 -10.090 1.00 45.22 298 ALA A C 1
ATOM 2420 O O . ALA A 1 298 ? 17.093 -13.359 -11.174 1.00 45.22 298 ALA A O 1
ATOM 2421 N N . GLN A 1 299 ? 16.041 -13.001 -9.225 1.00 48.00 299 GLN A N 1
ATOM 2422 C CA . GLN A 1 299 ? 14.902 -13.878 -9.490 1.00 48.00 299 GLN A CA 1
ATOM 2423 C C . GLN A 1 299 ? 14.018 -13.320 -10.604 1.00 48.00 299 GLN A C 1
ATOM 2425 O O . GLN A 1 299 ? 13.717 -14.056 -11.524 1.00 48.00 299 GLN A O 1
ATOM 2430 N N . VAL A 1 300 ? 13.700 -12.024 -10.614 1.00 46.75 300 VAL A N 1
ATOM 2431 C CA . VAL A 1 300 ? 12.941 -11.371 -11.699 1.00 46.75 300 VAL A CA 1
ATOM 2432 C C . VAL A 1 300 ? 13.680 -11.437 -13.040 1.00 46.75 300 VAL A C 1
ATOM 2434 O O . VAL A 1 300 ? 13.046 -11.590 -14.080 1.00 46.75 300 VAL A O 1
ATOM 2437 N N . VAL A 1 301 ? 15.015 -11.347 -13.039 1.00 45.84 301 VAL A N 1
ATOM 2438 C CA . VAL A 1 301 ? 15.838 -11.538 -14.246 1.00 45.84 301 VAL A CA 1
ATOM 2439 C C . VAL A 1 301 ? 15.859 -13.012 -14.679 1.00 45.84 301 VAL A C 1
ATOM 2441 O O . VAL A 1 301 ? 15.823 -13.277 -15.879 1.00 45.84 301 VAL A O 1
ATOM 2444 N N . ALA A 1 302 ? 15.864 -13.956 -13.732 1.00 44.69 302 ALA A N 1
ATOM 2445 C CA . ALA A 1 302 ? 15.895 -15.397 -13.993 1.00 44.69 302 ALA A CA 1
ATOM 2446 C C . ALA A 1 302 ? 14.524 -16.002 -14.364 1.00 44.69 302 ALA A C 1
ATOM 2448 O O . ALA A 1 302 ? 14.468 -16.935 -15.156 1.00 44.69 302 ALA A O 1
ATOM 2449 N N . THR A 1 303 ? 13.411 -15.467 -13.852 1.00 46.84 303 THR A N 1
ATOM 2450 C CA . THR A 1 303 ? 12.039 -15.958 -14.083 1.00 46.84 303 THR A CA 1
ATOM 2451 C C . THR A 1 303 ? 11.299 -15.141 -15.143 1.00 46.84 303 THR A C 1
ATOM 2453 O O . THR A 1 303 ? 10.086 -14.963 -15.055 1.00 46.84 303 THR A O 1
ATOM 2456 N N . ARG A 1 304 ? 12.009 -14.639 -16.162 1.00 50.94 304 ARG A N 1
ATOM 2457 C CA . ARG A 1 304 ? 11.466 -13.896 -17.321 1.00 50.94 304 ARG A CA 1
ATOM 2458 C C . ARG A 1 304 ? 10.503 -14.710 -18.217 1.00 50.94 304 ARG A C 1
ATOM 2460 O O . ARG A 1 304 ? 10.301 -14.357 -19.376 1.00 50.94 304 ARG A O 1
ATOM 2467 N N . SER A 1 305 ? 9.874 -15.771 -17.710 1.00 46.50 305 SER A N 1
ATOM 2468 C CA . SER A 1 305 ? 8.654 -16.320 -18.306 1.00 46.50 305 SER A CA 1
ATOM 2469 C C . SER A 1 305 ? 7.579 -15.234 -18.279 1.00 46.50 305 SER A C 1
ATOM 2471 O O . SER A 1 305 ? 7.361 -14.624 -17.230 1.00 46.50 305 SER A O 1
ATOM 2473 N N . ALA A 1 306 ? 6.949 -14.961 -19.425 1.00 50.12 306 ALA A N 1
ATOM 2474 C CA . ALA A 1 306 ? 5.897 -13.957 -19.549 1.00 50.12 306 ALA A CA 1
ATOM 2475 C C . ALA A 1 306 ? 4.889 -14.086 -18.388 1.00 50.12 306 ALA A C 1
ATOM 2477 O O . ALA A 1 306 ? 4.522 -15.213 -18.040 1.00 50.12 306 ALA A O 1
ATOM 2478 N N . PRO A 1 307 ? 4.463 -12.971 -17.759 1.00 55.28 307 PRO A N 1
ATOM 2479 C CA . PRO A 1 307 ? 3.460 -13.039 -16.706 1.00 55.28 307 PRO A CA 1
ATOM 2480 C C . PRO A 1 307 ? 2.237 -13.792 -17.248 1.00 55.28 307 PRO A C 1
ATOM 2482 O O . PRO A 1 307 ? 1.885 -13.585 -18.415 1.00 55.28 307 PRO A O 1
ATOM 2485 N N . PRO A 1 308 ? 1.602 -14.672 -16.450 1.00 59.28 308 PRO A N 1
ATOM 2486 C CA . PRO A 1 308 ? 0.432 -15.410 -16.911 1.00 59.28 308 PRO A CA 1
ATOM 2487 C C . PRO A 1 308 ? -0.575 -14.414 -17.491 1.00 59.28 308 PRO A C 1
ATOM 2489 O O . PRO A 1 308 ? -0.796 -13.363 -16.889 1.00 59.28 308 PRO A O 1
ATOM 2492 N N . HIS A 1 309 ? -1.165 -14.716 -18.655 1.00 59.25 309 HIS A N 1
ATOM 2493 C CA . HIS A 1 309 ? -2.029 -13.791 -19.412 1.00 59.25 309 HIS A CA 1
ATOM 2494 C C . HIS A 1 309 ? -3.131 -13.129 -18.562 1.00 59.25 309 HIS A C 1
ATOM 2496 O O . HIS A 1 309 ? -3.572 -12.020 -18.864 1.00 59.25 309 HIS A O 1
ATOM 2502 N N . ASN A 1 310 ? -3.528 -13.769 -17.461 1.00 65.94 310 ASN A N 1
ATOM 2503 C CA . ASN A 1 310 ? -4.509 -13.252 -16.516 1.00 65.94 310 ASN A CA 1
ATOM 2504 C C . ASN A 1 310 ? -3.992 -12.051 -15.701 1.00 65.94 310 ASN A C 1
ATOM 2506 O O . ASN A 1 310 ? -4.766 -11.143 -15.422 1.00 65.94 310 ASN A O 1
ATOM 2510 N N . ALA A 1 311 ? -2.697 -11.968 -15.377 1.00 67.19 311 ALA A N 1
ATOM 2511 C CA . ALA A 1 311 ? -2.144 -10.889 -14.548 1.00 67.19 311 ALA A CA 1
ATOM 2512 C C . ALA A 1 311 ? -2.293 -9.499 -15.193 1.00 67.19 311 ALA A C 1
ATOM 2514 O O . ALA A 1 311 ? -2.566 -8.524 -14.497 1.00 67.19 311 ALA A O 1
ATOM 2515 N N . VAL A 1 312 ? -2.178 -9.417 -16.523 1.00 72.88 312 VAL A N 1
ATOM 2516 C CA . VAL A 1 312 ? -2.324 -8.156 -17.276 1.00 72.88 312 VAL A CA 1
ATOM 2517 C C . VAL A 1 312 ? -3.775 -7.665 -17.287 1.00 72.88 312 VAL A C 1
ATOM 2519 O O . VAL A 1 312 ? -4.011 -6.466 -17.350 1.00 72.88 312 VAL A O 1
ATOM 2522 N N . LYS A 1 313 ? -4.756 -8.572 -17.199 1.00 79.50 313 LYS A N 1
ATOM 2523 C CA . LYS A 1 313 ? -6.180 -8.201 -17.145 1.00 79.50 313 LYS A CA 1
ATOM 2524 C C . LYS A 1 313 ? -6.615 -7.752 -15.747 1.00 79.50 313 LYS A C 1
ATOM 2526 O O . LYS A 1 313 ? -7.531 -6.946 -15.627 1.00 79.50 313 LYS A O 1
ATOM 2531 N N . VAL A 1 314 ? -5.967 -8.276 -14.705 1.00 84.56 314 VAL A N 1
ATOM 2532 C CA . VAL A 1 314 ? -6.305 -7.994 -13.300 1.00 84.56 314 VAL A CA 1
ATOM 2533 C C . VAL A 1 314 ? -5.741 -6.653 -12.832 1.00 84.56 314 VAL A C 1
ATOM 2535 O O . VAL A 1 314 ? -6.405 -5.953 -12.067 1.00 84.56 314 VAL A O 1
ATOM 2538 N N . ASP A 1 315 ? -4.538 -6.283 -13.281 1.00 87.25 315 ASP A N 1
ATOM 2539 C CA . ASP A 1 315 ? -3.908 -5.008 -12.931 1.00 87.25 315 ASP A CA 1
ATOM 2540 C C . ASP A 1 315 ? -4.134 -3.941 -14.003 1.00 87.25 315 ASP A C 1
ATOM 2542 O O . ASP A 1 315 ? -3.511 -3.969 -15.063 1.00 87.25 315 ASP A O 1
ATOM 2546 N N . GLN A 1 316 ? -4.985 -2.963 -13.702 1.00 85.44 316 GLN A N 1
ATOM 2547 C CA . GLN A 1 316 ? -5.243 -1.810 -14.567 1.00 85.44 316 GLN A CA 1
ATOM 2548 C C . GLN A 1 316 ? -4.607 -0.518 -14.040 1.00 85.44 316 GLN A C 1
ATOM 2550 O O . GLN A 1 316 ? -4.967 0.579 -14.465 1.00 85.44 316 GLN A O 1
ATOM 2555 N N . ARG A 1 317 ? -3.665 -0.603 -13.094 1.00 88.44 317 ARG A N 1
ATOM 2556 C CA . ARG A 1 317 ? -3.001 0.588 -12.553 1.00 88.44 317 ARG A CA 1
ATOM 2557 C C . ARG A 1 317 ? -2.075 1.218 -13.589 1.00 88.44 317 ARG A C 1
ATOM 2559 O O . ARG A 1 317 ? -1.215 0.552 -14.163 1.00 88.44 317 ARG A O 1
ATOM 2566 N N . SER A 1 318 ? -2.106 2.545 -13.705 1.00 87.12 318 SER A N 1
ATOM 2567 C CA . SER A 1 318 ? -1.116 3.305 -14.491 1.00 87.12 318 SER A CA 1
ATOM 2568 C C . SER A 1 318 ? 0.288 3.295 -13.863 1.00 87.12 318 SER A C 1
ATOM 2570 O O . SER A 1 318 ? 1.272 3.773 -14.438 1.00 87.12 318 SER A O 1
ATOM 2572 N N . GLY A 1 319 ? 0.401 2.803 -12.626 1.00 86.06 319 GLY A N 1
ATOM 2573 C CA . GLY A 1 319 ? 1.614 2.885 -11.821 1.00 86.06 319 GLY A CA 1
ATOM 2574 C C . GLY A 1 319 ? 1.850 4.276 -11.225 1.00 86.06 319 GLY A C 1
ATOM 2575 O O . GLY A 1 319 ? 2.921 4.508 -10.645 1.00 86.06 319 GLY A O 1
ATOM 2576 N N . ARG A 1 320 ? 0.881 5.202 -11.325 1.00 89.56 320 ARG A N 1
ATOM 2577 C CA . ARG A 1 320 ? 0.899 6.474 -10.590 1.00 89.56 320 ARG A CA 1
ATOM 2578 C C . ARG A 1 320 ? 0.805 6.235 -9.087 1.00 89.56 320 ARG A C 1
ATOM 2580 O O . ARG A 1 320 ? 0.377 5.172 -8.639 1.00 89.56 320 ARG A O 1
ATOM 2587 N N . TYR A 1 321 ? 1.283 7.194 -8.298 1.00 90.81 321 TYR A N 1
ATOM 2588 C CA . TYR A 1 321 ? 1.058 7.151 -6.853 1.00 90.81 321 TYR A CA 1
ATOM 2589 C C . TYR A 1 321 ? -0.407 7.480 -6.553 1.00 90.81 321 TYR A C 1
ATOM 2591 O O . TYR A 1 321 ? -0.956 8.336 -7.251 1.00 90.81 321 TYR A O 1
ATOM 2599 N N . PRO A 1 322 ? -1.010 6.851 -5.526 1.00 94.25 322 PRO A N 1
ATOM 2600 C CA . PRO A 1 322 ? -2.364 7.189 -5.124 1.00 94.25 322 PRO A CA 1
ATOM 2601 C C . PRO A 1 322 ? -2.478 8.667 -4.739 1.00 94.25 322 PRO A C 1
ATOM 2603 O O . PRO A 1 322 ? -1.585 9.217 -4.081 1.00 94.25 322 PRO A O 1
ATOM 2606 N N . VAL A 1 323 ? -3.564 9.302 -5.159 1.00 94.88 323 VAL A N 1
ATOM 2607 C CA . VAL A 1 323 ? -3.866 10.721 -4.964 1.00 94.88 323 VAL A CA 1
ATOM 2608 C C . VAL A 1 323 ? -4.969 10.867 -3.915 1.00 94.88 323 VAL A C 1
ATOM 2610 O O . VAL A 1 323 ? -5.824 10.000 -3.751 1.00 94.88 323 VAL A O 1
ATOM 2613 N N . LEU A 1 324 ? -4.931 11.969 -3.160 1.00 96.25 324 LEU A N 1
ATOM 2614 C CA . LEU A 1 324 ? -6.016 12.311 -2.245 1.00 96.25 324 LEU A CA 1
ATOM 2615 C C . LEU A 1 324 ? -7.207 12.848 -3.026 1.00 96.25 324 LEU A C 1
ATOM 2617 O O . LEU A 1 324 ? -7.108 13.899 -3.658 1.00 96.25 324 LEU A O 1
ATOM 2621 N N . LEU A 1 325 ? -8.331 12.151 -2.925 1.00 96.62 325 LEU A N 1
ATOM 2622 C CA . LEU A 1 325 ? -9.583 12.566 -3.536 1.00 96.62 325 LEU A CA 1
ATOM 2623 C C . LEU A 1 325 ? -10.241 13.683 -2.715 1.00 96.62 325 LEU A C 1
ATOM 2625 O O . LEU A 1 325 ? -10.237 13.675 -1.475 1.00 96.62 325 LEU A O 1
ATOM 2629 N N . SER A 1 326 ? -10.805 14.659 -3.426 1.00 96.75 326 SER A N 1
ATOM 2630 C CA . SER A 1 326 ? -11.596 15.741 -2.840 1.00 96.75 326 SER A CA 1
ATOM 2631 C C . SER A 1 326 ? -12.988 15.243 -2.438 1.00 96.75 326 SER A C 1
ATOM 2633 O O . SER A 1 326 ? -13.456 14.212 -2.918 1.00 96.75 326 SER A O 1
ATOM 2635 N N . ASP A 1 327 ? -13.681 15.984 -1.569 1.00 96.69 327 ASP A N 1
ATOM 2636 C CA . ASP A 1 327 ? -15.087 15.679 -1.256 1.00 96.69 327 ASP A CA 1
ATOM 2637 C C . ASP A 1 327 ? -15.991 15.816 -2.494 1.00 96.69 327 ASP A C 1
ATOM 2639 O O . ASP A 1 327 ? -16.998 15.127 -2.597 1.00 96.69 327 ASP A O 1
ATOM 2643 N N . GLU A 1 328 ? -15.602 16.644 -3.465 1.00 96.44 328 GLU A N 1
ATOM 2644 C CA . GLU A 1 328 ? -16.313 16.775 -4.739 1.00 96.44 328 GLU A CA 1
ATOM 2645 C C . GLU A 1 328 ? -16.193 15.511 -5.598 1.00 96.44 328 GLU A C 1
ATOM 2647 O O . GLU A 1 328 ? -17.189 15.031 -6.128 1.00 96.44 328 GLU A O 1
ATOM 2652 N N . ALA A 1 329 ? -15.005 14.901 -5.651 1.00 95.75 329 ALA A N 1
ATOM 2653 C CA . ALA A 1 329 ? -14.816 13.613 -6.316 1.00 95.75 329 ALA A CA 1
ATOM 2654 C C . ALA A 1 329 ? -15.673 12.510 -5.671 1.00 95.75 329 ALA A C 1
ATOM 2656 O O . ALA A 1 329 ? -16.219 11.656 -6.366 1.00 95.75 329 ALA A O 1
ATOM 2657 N N . LEU A 1 330 ? -15.843 12.544 -4.343 1.00 96.75 330 LEU A N 1
ATOM 2658 C CA . LEU A 1 330 ? -16.742 11.620 -3.650 1.00 96.75 330 LEU A CA 1
ATOM 2659 C C . LEU A 1 330 ? -18.213 11.855 -4.023 1.00 96.75 330 LEU A C 1
ATOM 2661 O O . LEU A 1 330 ? -18.943 10.886 -4.218 1.00 96.75 330 LEU A O 1
ATOM 2665 N N . ARG A 1 331 ? -18.655 13.115 -4.124 1.00 95.94 331 ARG A N 1
ATOM 2666 C CA . ARG A 1 331 ? -20.022 13.436 -4.568 1.00 95.94 331 ARG A CA 1
ATOM 2667 C C . ARG A 1 331 ? -20.271 12.944 -5.983 1.00 95.94 331 ARG A C 1
ATOM 2669 O O . ARG A 1 331 ? -21.245 12.235 -6.190 1.00 95.94 331 ARG A O 1
ATOM 2676 N N . GLN A 1 332 ? -19.347 13.212 -6.902 1.00 94.75 332 GLN A N 1
ATOM 2677 C CA . GLN A 1 332 ? -19.428 12.726 -8.280 1.00 94.75 332 GLN A CA 1
ATOM 2678 C C . GLN A 1 332 ? -19.473 11.196 -8.335 1.00 94.75 332 GLN A C 1
ATOM 2680 O O . GLN A 1 332 ? -20.297 10.636 -9.054 1.00 94.75 332 GLN A O 1
ATOM 2685 N N . PHE A 1 333 ? -18.654 10.509 -7.528 1.00 95.12 333 PHE A N 1
ATOM 2686 C CA . PHE A 1 333 ? -18.730 9.053 -7.387 1.00 95.12 333 PHE A CA 1
ATOM 2687 C C . PHE A 1 333 ? -20.125 8.615 -6.913 1.00 95.12 333 PHE A C 1
ATOM 2689 O O . PHE A 1 333 ? -20.711 7.703 -7.484 1.00 95.12 333 PHE A O 1
ATOM 2696 N N . HIS A 1 334 ? -20.693 9.277 -5.902 1.00 94.75 334 HIS A N 1
ATOM 2697 C CA . HIS A 1 334 ? -22.033 8.963 -5.405 1.00 94.75 334 HIS A CA 1
ATOM 2698 C C . HIS A 1 334 ? -23.151 9.259 -6.403 1.00 94.75 334 HIS A C 1
ATOM 2700 O O . HIS A 1 334 ? -24.103 8.492 -6.442 1.00 94.75 334 HIS A O 1
ATOM 2706 N N . GLU A 1 335 ? -23.057 10.326 -7.191 1.00 93.62 335 GLU A N 1
ATOM 2707 C CA . GLU A 1 335 ? -24.024 10.651 -8.246 1.00 93.62 335 GLU A CA 1
ATOM 2708 C C . GLU A 1 335 ? -24.031 9.581 -9.342 1.00 93.62 335 GLU A C 1
ATOM 2710 O O . GLU A 1 335 ? -25.096 9.183 -9.804 1.00 93.62 335 GLU A O 1
ATOM 2715 N N . HIS A 1 336 ? -22.861 9.043 -9.696 1.00 90.81 336 HIS A N 1
ATOM 2716 C CA . HIS A 1 336 ? -22.757 7.956 -10.673 1.00 90.81 336 HIS A CA 1
ATOM 2717 C C . HIS A 1 336 ? -23.187 6.598 -10.099 1.00 90.81 336 HIS A C 1
ATOM 2719 O O . HIS A 1 336 ? -23.742 5.778 -10.821 1.00 90.81 336 HIS A O 1
ATOM 2725 N N . CYS A 1 337 ? -22.974 6.368 -8.799 1.00 89.69 337 CYS A N 1
ATOM 2726 C CA . CYS A 1 337 ? -23.337 5.119 -8.114 1.00 89.69 337 CYS A CA 1
ATOM 2727 C C . CYS A 1 337 ? -24.708 5.182 -7.415 1.00 89.69 337 CYS A C 1
ATOM 2729 O O . CYS A 1 337 ? -25.002 4.339 -6.570 1.00 89.69 337 CYS A O 1
ATOM 2731 N N . GLN A 1 338 ? -25.502 6.231 -7.655 1.00 83.00 338 GLN A N 1
ATOM 2732 C CA . GLN A 1 338 ? -26.768 6.466 -6.948 1.00 83.00 338 GLN A CA 1
ATOM 2733 C C . GLN A 1 338 ? -27.862 5.491 -7.378 1.00 83.00 338 GLN A C 1
ATOM 2735 O O . GLN A 1 338 ? -28.762 5.181 -6.599 1.00 83.00 338 GLN A O 1
ATOM 2740 N N . TYR A 1 339 ? -27.757 4.999 -8.606 1.00 77.25 339 TYR A N 1
ATOM 2741 C CA . TYR A 1 339 ? -28.519 3.864 -9.084 1.00 77.25 339 TYR A CA 1
ATOM 2742 C C . TYR A 1 339 ? -27.767 2.624 -8.607 1.00 77.25 339 TYR A C 1
ATOM 2744 O O . TYR A 1 339 ? -26.586 2.494 -8.920 1.00 77.25 339 TYR A O 1
ATOM 2752 N N . ASP A 1 340 ? -28.418 1.726 -7.858 1.00 76.00 340 ASP A N 1
ATOM 2753 C CA . ASP A 1 340 ? -27.860 0.446 -7.366 1.00 76.00 340 ASP A CA 1
ATOM 2754 C C . ASP A 1 340 ? -27.441 -0.523 -8.507 1.00 76.00 340 ASP A C 1
ATOM 2756 O O . ASP A 1 340 ? -27.331 -1.735 -8.325 1.00 76.00 340 ASP A O 1
ATOM 2760 N N . ASP A 1 341 ? -27.200 0.007 -9.704 1.00 90.62 341 ASP A N 1
ATOM 2761 C CA . ASP A 1 341 ? -26.626 -0.674 -10.839 1.00 90.62 341 ASP A CA 1
ATOM 2762 C C . ASP A 1 341 ? -25.102 -0.801 -10.679 1.00 90.62 341 ASP A C 1
ATOM 2764 O O . ASP A 1 341 ? -24.306 0.139 -10.830 1.00 90.62 341 ASP A O 1
ATOM 2768 N N . LEU A 1 342 ? -24.697 -2.029 -10.366 1.00 89.38 342 LEU A N 1
ATOM 2769 C CA . LEU A 1 342 ? -23.300 -2.426 -10.260 1.00 89.38 342 LEU A CA 1
ATOM 2770 C C . LEU A 1 342 ? -22.550 -2.272 -11.590 1.00 89.38 342 LEU A C 1
ATOM 2772 O O . LEU A 1 342 ? -21.335 -2.069 -11.552 1.00 89.38 342 LEU A O 1
ATOM 2776 N N . ASP A 1 343 ? -23.236 -2.331 -12.736 1.00 90.31 343 ASP A N 1
ATOM 2777 C CA . ASP A 1 343 ? -22.595 -2.230 -14.050 1.00 90.31 343 ASP A CA 1
ATOM 2778 C C . ASP A 1 343 ? -22.176 -0.794 -14.344 1.00 90.31 343 ASP A C 1
ATOM 2780 O O . ASP A 1 343 ? -21.010 -0.555 -14.660 1.00 90.31 343 ASP A O 1
ATOM 2784 N N . THR A 1 344 ? -23.057 0.174 -14.091 1.00 90.56 344 THR A N 1
ATOM 2785 C CA . THR A 1 344 ? -22.709 1.600 -14.160 1.00 90.56 344 THR A CA 1
ATOM 2786 C C . THR A 1 344 ? -21.560 1.947 -13.204 1.00 90.56 344 THR A C 1
ATOM 2788 O O . THR A 1 344 ? -20.602 2.626 -13.585 1.00 90.56 344 THR A O 1
ATOM 2791 N N . THR A 1 345 ? -21.596 1.428 -11.970 1.00 89.50 345 THR A N 1
ATOM 2792 C CA . THR A 1 345 ? -20.519 1.643 -10.985 1.00 89.50 345 THR A CA 1
ATOM 2793 C C . THR A 1 345 ? -19.191 1.058 -11.466 1.00 89.50 345 THR A C 1
ATOM 2795 O O . THR A 1 345 ? -18.132 1.670 -11.295 1.00 89.50 345 THR A O 1
ATOM 2798 N N . ARG A 1 346 ? -19.225 -0.129 -12.075 1.00 91.06 346 ARG A N 1
ATOM 2799 C CA . ARG A 1 346 ? -18.040 -0.781 -12.629 1.00 91.06 346 ARG A CA 1
ATOM 2800 C C . ARG A 1 346 ? -17.461 0.039 -13.771 1.00 91.06 346 ARG A C 1
ATOM 2802 O O . ARG A 1 346 ? -16.265 0.318 -13.751 1.00 91.06 346 ARG A O 1
ATOM 2809 N N . ASP A 1 347 ? -18.285 0.426 -14.734 1.00 91.62 347 ASP A N 1
ATOM 2810 C CA . ASP A 1 347 ? -17.830 1.139 -15.924 1.00 91.62 347 ASP A CA 1
ATOM 2811 C C . ASP A 1 347 ? -17.231 2.502 -15.535 1.00 91.62 347 ASP A C 1
ATOM 2813 O O . ASP A 1 347 ? -16.152 2.867 -16.009 1.00 91.62 347 ASP A O 1
ATOM 2817 N N . PHE A 1 348 ? -17.827 3.181 -14.545 1.00 90.69 348 PHE A N 1
ATOM 2818 C CA . PHE A 1 348 ? -17.238 4.370 -13.927 1.00 90.69 348 PHE A CA 1
ATOM 2819 C C . PHE A 1 348 ? -15.853 4.075 -13.331 1.00 90.69 348 PHE A C 1
ATOM 2821 O O . PHE A 1 348 ? -14.889 4.781 -13.629 1.00 90.69 348 PHE A O 1
ATOM 2828 N N . CYS A 1 349 ? -15.714 2.999 -12.547 1.00 89.44 349 CYS A N 1
ATOM 2829 C CA . CYS A 1 349 ? -14.441 2.618 -11.928 1.00 89.44 349 CYS A CA 1
ATOM 2830 C C . CYS A 1 349 ? -13.333 2.266 -12.932 1.00 89.44 349 CYS A C 1
ATOM 2832 O O . CYS A 1 349 ? -12.156 2.455 -12.618 1.00 89.44 349 CYS A O 1
ATOM 2834 N N . LEU A 1 350 ? -13.698 1.750 -14.108 1.00 89.06 350 LEU A N 1
ATOM 2835 C CA . LEU A 1 350 ? -12.757 1.388 -15.171 1.00 89.06 350 LEU A CA 1
ATOM 2836 C C . LEU A 1 350 ? -12.356 2.587 -16.050 1.00 89.06 350 LEU A C 1
ATOM 2838 O O . LEU A 1 350 ? -11.311 2.544 -16.692 1.00 89.06 350 LEU A O 1
ATOM 2842 N N . SER A 1 351 ? -13.149 3.663 -16.067 1.00 86.88 351 SER A N 1
ATOM 2843 C CA . SER A 1 351 ? -12.943 4.820 -16.955 1.00 86.88 351 SER A CA 1
ATOM 2844 C C . SER A 1 351 ? -11.921 5.869 -16.469 1.00 86.88 351 SER A C 1
ATOM 2846 O O . SER A 1 351 ? -11.694 6.851 -17.170 1.00 86.88 351 SER A O 1
ATOM 2848 N N . ASP A 1 352 ? -11.299 5.668 -15.298 1.00 82.25 352 ASP A N 1
ATOM 2849 C CA . ASP A 1 352 ? -10.436 6.638 -14.583 1.00 82.25 352 ASP A CA 1
ATOM 2850 C C . ASP A 1 352 ? -10.991 8.084 -14.614 1.00 82.25 352 ASP A C 1
ATOM 2852 O O . ASP A 1 352 ? -10.437 8.975 -15.264 1.00 82.25 352 ASP A O 1
ATOM 2856 N N . PRO A 1 353 ? -12.101 8.342 -13.900 1.00 81.75 353 PRO A N 1
ATOM 2857 C CA . PRO A 1 353 ? -12.868 9.588 -14.002 1.00 81.75 353 PRO A CA 1
ATOM 2858 C C . PRO A 1 353 ? -12.139 10.809 -13.425 1.00 81.75 353 PRO A C 1
ATOM 2860 O O . PRO A 1 353 ? -12.556 11.946 -13.645 1.00 81.75 353 PRO A O 1
ATOM 2863 N N . PHE A 1 354 ? -11.041 10.594 -12.694 1.00 81.88 354 PHE A N 1
ATOM 2864 C CA . PHE A 1 354 ? -10.249 11.648 -12.064 1.00 81.88 354 PHE A CA 1
ATOM 2865 C C . PHE A 1 354 ? -8.829 11.664 -12.635 1.00 81.88 354 PHE A C 1
ATOM 2867 O O . PHE A 1 354 ? -7.874 11.345 -11.916 1.00 81.88 354 PHE A O 1
ATOM 2874 N N . PRO A 1 355 ? -8.651 12.065 -13.911 1.00 75.44 355 PRO A N 1
ATOM 2875 C CA . PRO A 1 355 ? -7.321 12.224 -14.468 1.00 75.44 355 PRO A CA 1
ATOM 2876 C C . PRO A 1 355 ? -6.557 13.202 -13.580 1.00 75.44 355 PRO A C 1
ATOM 2878 O O . PRO A 1 355 ? -7.051 14.288 -13.270 1.00 75.44 355 PRO A O 1
ATOM 2881 N N . ALA A 1 356 ? -5.372 12.794 -13.118 1.00 71.06 356 ALA A N 1
ATOM 2882 C CA . ALA A 1 356 ? -4.574 13.571 -12.180 1.00 71.06 356 ALA A CA 1
ATOM 2883 C C . ALA A 1 356 ? -4.384 14.999 -12.716 1.00 71.06 356 ALA A C 1
ATOM 2885 O O . ALA A 1 356 ? -3.603 15.226 -13.641 1.00 71.06 356 ALA A O 1
ATOM 2886 N N . SER A 1 357 ? -5.137 15.945 -12.148 1.00 57.69 357 SER A N 1
ATOM 2887 C CA . SER A 1 357 ? -5.224 17.325 -12.622 1.00 57.69 357 SER A CA 1
ATOM 2888 C C . SER A 1 357 ? -3.830 17.952 -12.581 1.00 57.69 357 SER A C 1
ATOM 2890 O O . SER A 1 357 ? -3.289 18.236 -11.513 1.00 57.69 357 SER A O 1
ATOM 2892 N N . GLY A 1 358 ? -3.191 18.061 -13.748 1.00 62.50 358 GLY A N 1
ATOM 2893 C CA . GLY A 1 358 ? -1.847 18.625 -13.908 1.00 62.50 358 GLY A CA 1
ATOM 2894 C C . GLY A 1 358 ? -0.723 17.637 -14.235 1.00 62.50 358 GLY A C 1
ATOM 2895 O O . GLY A 1 358 ? 0.373 18.084 -14.573 1.00 62.50 358 GLY A O 1
ATOM 2896 N N . ALA A 1 359 ? -0.956 16.322 -14.221 1.00 57.38 359 ALA A N 1
ATOM 2897 C CA . ALA A 1 359 ? -0.036 15.402 -14.878 1.00 57.38 359 ALA A CA 1
ATOM 2898 C C . ALA A 1 359 ? -0.339 15.458 -16.377 1.00 57.38 359 ALA A C 1
ATOM 2900 O O . ALA A 1 359 ? -1.214 14.748 -16.868 1.00 57.38 359 ALA A O 1
ATOM 2901 N N . THR A 1 360 ? 0.360 16.331 -17.113 1.00 53.00 360 THR A N 1
ATOM 2902 C CA . THR A 1 360 ? 0.413 16.205 -18.572 1.00 53.00 360 THR A CA 1
ATOM 2903 C C . THR A 1 360 ? 0.730 14.746 -18.852 1.00 53.00 360 THR A C 1
ATOM 2905 O O . THR A 1 360 ? 1.706 14.223 -18.312 1.00 53.00 360 THR A O 1
ATOM 2908 N N . ALA A 1 361 ? -0.152 14.064 -19.587 1.00 54.91 361 ALA A N 1
ATOM 2909 C CA . ALA A 1 361 ? 0.010 12.673 -19.971 1.00 54.91 361 ALA A CA 1
ATOM 2910 C C . ALA A 1 361 ? 1.256 12.580 -20.854 1.00 54.91 361 ALA A C 1
ATOM 2912 O O . ALA A 1 361 ? 1.195 12.547 -22.081 1.00 54.91 361 ALA A O 1
ATOM 2913 N N . SER A 1 362 ? 2.431 12.631 -20.229 1.00 52.94 362 SER A N 1
ATOM 2914 C CA . SER A 1 362 ? 3.683 12.341 -20.879 1.00 52.94 362 SER A CA 1
ATOM 2915 C C . SER A 1 362 ? 3.470 10.943 -21.418 1.00 52.94 362 SER A C 1
ATOM 2917 O O . SER A 1 362 ? 3.171 10.048 -20.623 1.00 52.94 362 SER A O 1
ATOM 2919 N N . LYS A 1 363 ? 3.549 10.785 -22.743 1.00 61.84 363 LYS A N 1
ATOM 2920 C CA . LYS A 1 363 ? 3.583 9.504 -23.460 1.00 61.84 363 LYS A CA 1
ATOM 2921 C C . LYS A 1 363 ? 4.801 8.704 -22.983 1.00 61.84 363 LYS A C 1
ATOM 2923 O O . LYS A 1 363 ? 5.793 8.547 -23.687 1.00 61.84 363 LYS A O 1
ATOM 2928 N N . GLY A 1 364 ? 4.776 8.321 -21.716 1.00 58.03 364 GLY A N 1
ATOM 2929 C CA . GLY A 1 364 ? 5.812 7.606 -21.022 1.00 58.03 364 GLY A CA 1
ATOM 2930 C C . GLY A 1 364 ? 5.735 6.169 -21.475 1.00 58.03 364 GLY A C 1
ATOM 2931 O O . GLY A 1 364 ? 4.650 5.602 -21.585 1.00 58.03 364 GLY A O 1
ATOM 2932 N N . LYS A 1 365 ? 6.905 5.604 -21.757 1.00 67.31 365 LYS A N 1
ATOM 2933 C CA . LYS A 1 365 ? 7.088 4.184 -22.043 1.00 67.31 365 LYS A CA 1
ATOM 2934 C C . LYS A 1 365 ? 6.217 3.359 -21.073 1.00 67.31 365 LYS A C 1
ATOM 2936 O O . LYS A 1 365 ? 6.294 3.639 -19.870 1.00 67.31 365 LYS A O 1
ATOM 2941 N N . PRO A 1 366 ? 5.400 2.404 -21.566 1.00 60.72 366 PRO A N 1
ATOM 2942 C CA . PRO A 1 366 ? 4.542 1.589 -20.712 1.00 60.72 366 PRO A CA 1
ATOM 2943 C C . PRO A 1 366 ? 5.394 1.011 -19.585 1.00 60.72 366 PRO A C 1
ATOM 2945 O O . PRO A 1 366 ? 6.442 0.404 -19.829 1.00 60.72 366 PRO A O 1
ATOM 2948 N N . ARG A 1 367 ? 5.016 1.309 -18.339 1.00 67.12 367 ARG A N 1
ATOM 2949 C CA . ARG A 1 367 ? 5.704 0.747 -17.177 1.00 67.12 367 ARG A CA 1
ATOM 2950 C C . ARG A 1 367 ? 5.426 -0.749 -17.154 1.00 67.12 367 ARG A C 1
ATOM 2952 O O . ARG A 1 367 ? 4.327 -1.171 -17.500 1.00 67.12 367 ARG A O 1
ATOM 2959 N N . ALA A 1 368 ? 6.427 -1.533 -16.758 1.00 69.19 368 ALA A N 1
ATOM 2960 C CA . ALA A 1 368 ? 6.237 -2.960 -16.546 1.00 69.19 368 ALA A CA 1
ATOM 2961 C C . ALA A 1 368 ? 5.039 -3.175 -15.600 1.00 69.19 368 ALA A C 1
ATOM 2963 O O . ALA A 1 368 ? 4.922 -2.416 -14.626 1.00 69.19 368 ALA A O 1
ATOM 2964 N N . PRO A 1 369 ? 4.161 -4.155 -15.890 1.00 68.06 369 PRO A N 1
ATOM 2965 C CA . PRO A 1 369 ? 3.014 -4.448 -15.042 1.00 68.06 369 PRO A CA 1
ATOM 2966 C C . PRO A 1 369 ? 3.504 -4.673 -13.612 1.00 68.06 369 PRO A C 1
ATOM 2968 O O . PRO A 1 369 ? 4.520 -5.340 -13.387 1.00 68.06 369 PRO A O 1
ATOM 2971 N N . LEU A 1 370 ? 2.829 -4.051 -12.645 1.00 76.94 370 LEU A N 1
ATOM 2972 C CA . LEU A 1 370 ? 3.166 -4.271 -11.249 1.00 76.94 370 LEU A CA 1
ATOM 2973 C C . LEU A 1 370 ? 2.818 -5.722 -10.910 1.00 76.94 370 LEU A C 1
ATOM 2975 O O . LEU A 1 370 ? 1.837 -6.281 -11.394 1.00 76.94 370 LEU A O 1
ATOM 2979 N N . PHE A 1 371 ? 3.646 -6.350 -10.082 1.00 81.94 371 PHE A N 1
ATOM 2980 C CA . PHE A 1 371 ? 3.360 -7.698 -9.618 1.00 81.94 371 PHE A CA 1
ATOM 2981 C C . PHE A 1 371 ? 2.032 -7.704 -8.844 1.00 81.94 371 PHE A C 1
ATOM 2983 O O . PHE A 1 371 ? 1.862 -6.940 -7.886 1.00 81.94 371 PHE A O 1
ATOM 2990 N N . VAL A 1 372 ? 1.106 -8.563 -9.270 1.00 87.62 372 VAL A N 1
ATOM 2991 C CA . VAL A 1 372 ? -0.153 -8.846 -8.578 1.00 87.62 372 VAL A CA 1
ATOM 2992 C C . VAL A 1 372 ? -0.141 -10.303 -8.158 1.00 87.62 372 VAL A C 1
ATOM 2994 O O . VAL A 1 372 ? 0.059 -11.204 -8.971 1.00 87.62 372 VAL A O 1
ATOM 2997 N N . ALA A 1 373 ? -0.321 -10.527 -6.863 1.00 89.50 373 ALA A N 1
ATOM 2998 C CA . ALA A 1 373 ? -0.264 -11.849 -6.280 1.00 89.50 373 ALA A CA 1
ATOM 2999 C C . ALA A 1 373 ? -1.485 -12.705 -6.679 1.00 89.50 373 ALA A C 1
ATOM 3001 O O . ALA A 1 373 ? -2.588 -12.176 -6.841 1.00 89.50 373 ALA A O 1
ATOM 3002 N N . PRO A 1 374 ? -1.327 -14.038 -6.774 1.00 89.75 374 PRO A N 1
ATOM 3003 C CA . PRO A 1 374 ? -2.348 -14.937 -7.321 1.00 89.75 374 PRO A CA 1
ATOM 3004 C C . PRO A 1 374 ? -3.615 -15.076 -6.461 1.00 89.75 374 PRO A C 1
ATOM 3006 O O . PRO A 1 374 ? -4.629 -15.545 -6.960 1.00 89.75 374 PRO A O 1
ATOM 3009 N N . TYR A 1 375 ? -3.599 -14.660 -5.188 1.00 91.75 375 TYR A N 1
ATOM 3010 C CA . TYR A 1 375 ? -4.811 -14.641 -4.349 1.00 91.75 375 TYR A CA 1
ATOM 3011 C C . TYR A 1 375 ? -5.755 -13.476 -4.678 1.00 91.75 375 TYR A C 1
ATOM 3013 O O . TYR A 1 375 ? -6.799 -13.345 -4.036 1.00 91.75 375 TYR A O 1
ATOM 3021 N N . THR A 1 376 ? -5.372 -12.583 -5.590 1.00 93.75 376 THR A N 1
ATOM 3022 C CA . THR A 1 376 ? -6.166 -11.408 -5.950 1.00 93.75 376 THR A CA 1
ATOM 3023 C C . THR A 1 376 ? -7.441 -11.851 -6.663 1.00 93.75 376 THR A C 1
ATOM 3025 O O . THR A 1 376 ? -7.373 -12.433 -7.741 1.00 93.75 376 THR A O 1
ATOM 3028 N N . LYS A 1 377 ? -8.598 -11.581 -6.048 1.00 94.38 377 LYS A N 1
ATOM 3029 C CA . LYS A 1 377 ? -9.934 -11.960 -6.550 1.00 94.38 377 LYS A CA 1
ATOM 3030 C C . LYS A 1 377 ? -10.736 -10.773 -7.097 1.00 94.38 377 LYS A C 1
ATOM 3032 O O . LYS A 1 377 ? -11.944 -10.873 -7.254 1.00 94.38 377 LYS A O 1
ATOM 3037 N N . ASN A 1 378 ? -10.089 -9.633 -7.322 1.00 95.56 378 ASN A N 1
ATOM 3038 C CA . ASN A 1 378 ? -10.717 -8.406 -7.805 1.00 95.56 378 ASN A CA 1
ATOM 3039 C C . ASN A 1 378 ? -9.810 -7.704 -8.813 1.00 95.56 378 ASN A C 1
ATOM 3041 O O . ASN A 1 378 ? -8.590 -7.855 -8.765 1.00 95.56 378 ASN A O 1
ATOM 3045 N N . MET A 1 379 ? -10.395 -6.877 -9.672 1.00 95.44 379 MET A N 1
ATOM 3046 C CA . MET A 1 379 ? -9.618 -5.970 -10.514 1.00 95.44 379 MET A CA 1
ATOM 3047 C C . MET A 1 379 ? -8.987 -4.867 -9.657 1.00 95.44 379 MET A C 1
ATOM 3049 O O . MET A 1 379 ? -9.616 -4.355 -8.725 1.00 95.44 379 MET A O 1
ATOM 3053 N N . VAL A 1 380 ? -7.733 -4.517 -9.944 1.00 95.06 380 VAL A N 1
ATOM 3054 C CA . VAL A 1 380 ? -6.995 -3.467 -9.233 1.00 95.06 380 VAL A CA 1
ATOM 3055 C C . VAL A 1 380 ? -6.874 -2.253 -10.148 1.00 95.06 380 VAL A C 1
ATOM 3057 O O . VAL A 1 380 ? -6.180 -2.302 -11.160 1.00 95.06 380 VAL A O 1
ATOM 3060 N N . THR A 1 381 ? -7.543 -1.159 -9.785 1.00 95.62 381 THR A N 1
ATOM 3061 C CA . THR A 1 381 ? -7.583 0.091 -10.561 1.00 95.62 381 THR A CA 1
ATOM 3062 C C . THR A 1 381 ? -6.956 1.247 -9.782 1.00 95.62 381 THR A C 1
ATOM 3064 O O . THR A 1 381 ? -6.820 1.191 -8.556 1.00 95.62 381 THR A O 1
ATOM 3067 N N . ASP A 1 382 ? -6.583 2.323 -10.481 1.00 94.81 382 ASP A N 1
ATOM 3068 C CA . ASP A 1 382 ? -6.062 3.529 -9.825 1.00 94.81 382 ASP A CA 1
ATOM 3069 C C . ASP A 1 382 ? -7.126 4.216 -8.948 1.00 94.81 382 ASP A C 1
ATOM 3071 O O . ASP A 1 382 ? -6.799 4.701 -7.866 1.00 94.81 382 ASP A O 1
ATOM 3075 N N . LEU A 1 383 ? -8.405 4.194 -9.351 1.00 95.69 383 LEU A N 1
ATOM 3076 C CA . LEU A 1 383 ? -9.505 4.737 -8.546 1.00 95.69 383 LEU A CA 1
ATOM 3077 C C . LEU A 1 383 ? -9.676 3.978 -7.222 1.00 95.69 383 LEU A C 1
ATOM 3079 O O . LEU A 1 383 ? -9.857 4.601 -6.173 1.00 95.69 383 LEU A O 1
ATOM 3083 N N . LEU A 1 384 ? -9.600 2.642 -7.253 1.00 97.12 384 LEU A N 1
ATOM 3084 C CA . LEU A 1 384 ? -9.657 1.818 -6.045 1.00 97.12 384 LEU A CA 1
ATOM 3085 C C . LEU A 1 384 ? -8.490 2.153 -5.104 1.00 97.12 384 LEU A C 1
ATOM 3087 O O . LEU A 1 384 ? -8.695 2.311 -3.897 1.00 97.12 384 LEU A O 1
ATOM 3091 N N . ASP A 1 385 ? -7.281 2.301 -5.655 1.00 97.00 385 ASP A N 1
ATOM 3092 C CA . ASP A 1 385 ? -6.087 2.721 -4.916 1.00 97.00 385 ASP A CA 1
ATOM 3093 C C . ASP A 1 385 ? -6.274 4.118 -4.288 1.00 97.00 385 ASP A C 1
ATOM 3095 O O . ASP A 1 385 ? -5.975 4.293 -3.105 1.00 97.00 385 ASP A O 1
ATOM 3099 N N . ASP A 1 386 ? -6.810 5.092 -5.029 1.00 97.19 386 ASP A N 1
ATOM 3100 C CA . ASP A 1 386 ? -7.064 6.466 -4.569 1.00 97.19 386 ASP A CA 1
ATOM 3101 C C . ASP A 1 386 ? -8.135 6.537 -3.466 1.00 97.19 386 ASP A C 1
ATOM 3103 O O . ASP A 1 386 ? -7.951 7.218 -2.447 1.00 97.19 386 ASP A O 1
ATOM 3107 N N . LEU A 1 387 ? -9.242 5.802 -3.625 1.00 97.56 387 LEU A N 1
ATOM 3108 C CA . LEU A 1 387 ? -10.310 5.700 -2.625 1.00 97.56 387 LEU A CA 1
ATOM 3109 C C . LEU A 1 387 ? -9.804 5.033 -1.347 1.00 97.56 387 LEU A C 1
ATOM 3111 O O . LEU A 1 387 ? -10.029 5.550 -0.245 1.00 97.56 387 LEU A O 1
ATOM 3115 N N . ALA A 1 388 ? -9.090 3.911 -1.470 1.00 98.12 388 ALA A N 1
ATOM 3116 C CA . ALA A 1 388 ? -8.504 3.214 -0.332 1.00 98.12 388 ALA A CA 1
ATOM 3117 C C . ALA A 1 388 ? -7.466 4.099 0.375 1.00 98.12 388 ALA A C 1
ATOM 3119 O O . ALA A 1 388 ? -7.488 4.224 1.602 1.00 98.12 388 ALA A O 1
ATOM 3120 N N . PHE A 1 389 ? -6.605 4.783 -0.380 1.00 98.00 389 PHE A N 1
ATOM 3121 C CA . PHE A 1 389 ? -5.609 5.707 0.153 1.00 98.00 389 PHE A CA 1
ATOM 3122 C C . PHE A 1 389 ? -6.245 6.869 0.921 1.00 98.00 389 PHE A C 1
ATOM 3124 O O . PHE A 1 389 ? -5.888 7.123 2.077 1.00 98.00 389 PHE A O 1
ATOM 3131 N N . THR A 1 390 ? -7.223 7.539 0.311 1.00 98.00 390 THR A N 1
ATOM 3132 C CA . THR A 1 390 ? -7.935 8.675 0.911 1.00 98.00 390 THR A CA 1
ATOM 3133 C C . THR A 1 390 ? -8.676 8.247 2.174 1.00 98.00 390 THR A C 1
ATOM 3135 O O . THR A 1 390 ? -8.546 8.888 3.221 1.00 98.00 390 THR A O 1
ATOM 3138 N N . THR A 1 391 ? -9.379 7.114 2.121 1.00 98.19 391 THR A N 1
ATOM 3139 C CA . THR A 1 391 ? -10.106 6.557 3.268 1.00 98.19 391 THR A CA 1
ATOM 3140 C C . THR A 1 391 ? -9.159 6.253 4.429 1.00 98.19 391 THR A C 1
ATOM 3142 O O . THR A 1 391 ? -9.403 6.687 5.557 1.00 98.19 391 THR A O 1
ATOM 3145 N N . LEU A 1 392 ? -8.038 5.571 4.172 1.00 98.25 392 LEU A N 1
ATOM 3146 C CA . LEU A 1 392 ? -7.053 5.241 5.206 1.00 98.25 392 LEU A CA 1
ATOM 3147 C C . LEU A 1 392 ? -6.415 6.486 5.829 1.00 98.25 392 LEU A C 1
ATOM 3149 O O . LEU A 1 392 ? -6.274 6.546 7.053 1.00 98.25 392 LEU A O 1
ATOM 3153 N N . GLN A 1 393 ? -6.082 7.507 5.033 1.00 97.94 393 GLN A N 1
ATOM 3154 C CA . GLN A 1 393 ? -5.550 8.759 5.572 1.00 97.94 393 GLN A CA 1
ATOM 3155 C C . GLN A 1 393 ? -6.551 9.468 6.487 1.00 97.94 393 GLN A C 1
ATOM 3157 O O . GLN A 1 393 ? -6.177 9.938 7.568 1.00 97.94 393 GLN A O 1
ATOM 3162 N N . ARG A 1 394 ? -7.825 9.532 6.088 1.00 97.81 394 ARG A N 1
ATOM 3163 C CA . ARG A 1 394 ? -8.877 10.153 6.902 1.00 97.81 394 ARG A CA 1
ATOM 3164 C C . ARG A 1 394 ? -9.108 9.380 8.205 1.00 97.81 394 ARG A C 1
ATOM 3166 O O . ARG A 1 394 ? -9.136 9.991 9.275 1.00 97.81 394 ARG A O 1
ATOM 3173 N N . LEU A 1 395 ? -9.146 8.046 8.153 1.00 97.62 395 LEU A N 1
ATOM 3174 C CA . LEU A 1 395 ? -9.243 7.193 9.346 1.00 97.62 395 LEU A CA 1
ATOM 3175 C C . LEU A 1 395 ? -8.030 7.334 10.275 1.00 97.62 395 LEU A C 1
ATOM 3177 O O . LEU A 1 395 ? -8.186 7.372 11.498 1.00 97.62 395 LEU A O 1
ATOM 3181 N N . TYR A 1 396 ? -6.823 7.463 9.723 1.00 97.56 396 TYR A N 1
ATOM 3182 C CA . TYR A 1 396 ? -5.620 7.746 10.505 1.00 97.56 396 TYR A CA 1
ATOM 3183 C C . TYR A 1 396 ? -5.729 9.088 11.241 1.00 97.56 396 TYR A C 1
ATOM 3185 O O . TYR A 1 396 ? -5.433 9.170 12.436 1.00 97.56 396 TYR A O 1
ATOM 3193 N N . GLN A 1 397 ? -6.191 10.141 10.559 1.00 97.69 397 GLN A N 1
ATOM 3194 C CA . GLN A 1 397 ? -6.398 11.451 11.178 1.00 97.69 397 GLN A CA 1
ATOM 3195 C C . GLN A 1 397 ? -7.471 11.409 12.273 1.00 97.69 397 GLN A C 1
ATOM 3197 O O . GLN A 1 397 ? -7.258 11.984 13.343 1.00 97.69 397 GLN A O 1
ATOM 3202 N N . GLU A 1 398 ? -8.589 10.709 12.051 1.00 96.56 398 GLU A N 1
ATOM 3203 C CA . GLU A 1 398 ? -9.610 10.479 13.082 1.00 96.56 398 GLU A CA 1
ATOM 3204 C C . GLU A 1 398 ? -9.015 9.781 14.305 1.00 96.56 398 GLU A C 1
ATOM 3206 O O . GLU A 1 398 ? -9.183 10.244 15.433 1.00 96.56 398 GLU A O 1
ATOM 3211 N N . GLN A 1 399 ? -8.287 8.684 14.089 1.00 96.38 399 GLN A N 1
ATOM 3212 C CA . GLN A 1 399 ? -7.693 7.910 15.170 1.00 96.38 399 GLN A CA 1
ATOM 3213 C C . GLN A 1 399 ? -6.646 8.728 15.942 1.00 96.38 399 GLN A C 1
ATOM 3215 O O . GLN A 1 399 ? -6.568 8.638 17.170 1.00 96.38 399 GLN A O 1
ATOM 3220 N N . LYS A 1 400 ? -5.875 9.577 15.255 1.00 96.81 400 LYS A N 1
ATOM 3221 C CA . LYS A 1 400 ? -4.939 10.509 15.891 1.00 96.81 400 LYS A CA 1
ATOM 3222 C C . LYS A 1 400 ? -5.667 11.547 16.753 1.00 96.81 400 LYS A C 1
ATOM 3224 O O . LYS A 1 400 ? -5.305 11.714 17.915 1.00 96.81 400 LYS A O 1
ATOM 3229 N N . LYS A 1 401 ? -6.720 12.188 16.228 1.00 97.12 401 LYS A N 1
ATOM 3230 C CA . LYS A 1 401 ? -7.556 13.143 16.985 1.00 97.12 401 LYS A CA 1
ATOM 3231 C C . LYS A 1 401 ? -8.209 12.476 18.198 1.00 97.12 401 LYS A C 1
ATOM 3233 O O . LYS A 1 401 ? -8.268 13.072 19.268 1.00 97.12 401 LYS A O 1
ATOM 3238 N N . LEU A 1 402 ? -8.673 11.236 18.052 1.00 96.31 402 LEU A N 1
ATOM 3239 C CA . LEU A 1 402 ? -9.256 10.457 19.143 1.00 96.31 402 LEU A CA 1
ATOM 3240 C C . LEU A 1 402 ? -8.226 10.172 20.241 1.00 96.31 402 LEU A C 1
ATOM 3242 O O . LEU A 1 402 ? -8.532 10.336 21.418 1.00 96.31 402 LEU A O 1
ATOM 3246 N N . LYS A 1 403 ? -6.994 9.809 19.866 1.00 96.81 403 LYS A N 1
ATOM 3247 C CA . LYS A 1 403 ? -5.891 9.607 20.816 1.00 96.81 403 LYS A CA 1
ATOM 3248 C C . LYS A 1 403 ? -5.565 10.874 21.606 1.00 96.81 403 LYS A C 1
ATOM 3250 O O . LYS A 1 403 ? -5.255 10.785 22.788 1.00 96.81 403 LYS A O 1
ATOM 3255 N N . GLU A 1 404 ? -5.617 12.029 20.945 1.00 97.31 404 GLU A N 1
ATOM 3256 C CA . GLU A 1 404 ? -5.354 13.335 21.557 1.00 97.31 404 GLU A CA 1
ATOM 3257 C C . GLU A 1 404 ? -6.492 13.773 22.491 1.00 97.31 404 GLU A C 1
ATOM 3259 O O . GLU A 1 404 ? -6.223 14.250 23.589 1.00 97.31 404 GLU A O 1
ATOM 3264 N N . LYS A 1 405 ? -7.757 13.582 22.089 1.00 97.62 405 LYS A N 1
ATOM 3265 C CA . LYS A 1 405 ? -8.930 14.005 22.872 1.00 97.62 405 LYS A CA 1
ATOM 3266 C C . LYS A 1 405 ? -9.282 13.051 24.015 1.00 97.62 405 LYS A C 1
ATOM 3268 O O . LYS A 1 405 ? -9.705 13.500 25.073 1.00 97.62 405 LYS A O 1
ATOM 3273 N N . GLN A 1 406 ? -9.186 11.741 23.788 1.00 96.69 406 GLN A N 1
ATOM 3274 C CA . GLN A 1 406 ? -9.682 10.702 24.697 1.00 96.69 406 GLN A CA 1
ATOM 3275 C C . GLN A 1 406 ? -8.724 9.495 24.729 1.00 96.69 406 GLN A C 1
ATOM 3277 O O . GLN A 1 406 ? -9.044 8.423 24.205 1.00 96.69 406 GLN A O 1
ATOM 3282 N N . PRO A 1 407 ? -7.544 9.620 25.367 1.00 95.31 407 PRO A N 1
ATOM 3283 C CA . PRO A 1 407 ? -6.527 8.566 25.360 1.0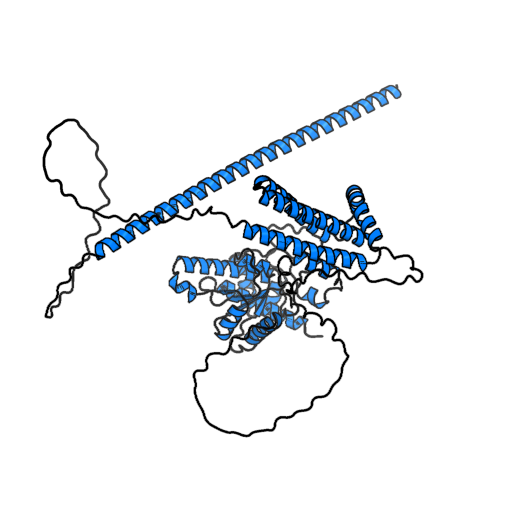0 95.31 407 PRO A CA 1
ATOM 3284 C C . PRO A 1 407 ? -7.004 7.258 26.010 1.00 95.31 407 PRO A C 1
ATOM 3286 O O . PRO A 1 407 ? -6.603 6.182 25.570 1.00 95.31 407 PRO A O 1
ATOM 3289 N N . LEU A 1 408 ? -7.898 7.331 27.004 1.00 95.62 408 LEU A N 1
ATOM 3290 C CA . LEU A 1 408 ? -8.457 6.157 27.688 1.00 95.62 408 LEU A CA 1
ATOM 3291 C C . LEU A 1 408 ? -9.409 5.347 26.793 1.00 95.62 408 LEU A C 1
ATOM 3293 O O . LEU A 1 408 ? -9.432 4.121 26.867 1.00 95.62 408 LEU A O 1
ATOM 3297 N N . GLN A 1 409 ? -10.159 6.014 25.909 1.00 93.38 409 GLN A N 1
ATOM 3298 C CA . GLN A 1 409 ? -11.115 5.362 25.002 1.00 93.38 409 GLN A CA 1
ATOM 3299 C C . GLN A 1 409 ? -10.483 4.943 23.669 1.00 93.38 409 GLN A C 1
ATOM 3301 O O . GLN A 1 409 ? -11.107 4.250 22.870 1.00 93.38 409 GLN A O 1
ATOM 3306 N N . PHE A 1 410 ? -9.229 5.325 23.422 1.00 92.75 410 PHE A N 1
ATOM 3307 C CA . PHE A 1 410 ? -8.524 5.032 22.176 1.00 92.75 410 PHE A CA 1
ATOM 3308 C C . PHE A 1 410 ? -8.517 3.537 21.824 1.00 92.75 410 PHE A C 1
ATOM 3310 O O . PHE A 1 410 ? -8.694 3.171 20.664 1.00 92.75 410 PHE A O 1
ATOM 3317 N N . LYS A 1 411 ? -8.316 2.673 22.828 1.00 91.56 411 LYS A N 1
ATOM 3318 C CA . LYS A 1 411 ? -8.212 1.222 22.631 1.00 91.56 411 LYS A CA 1
ATOM 3319 C C . LYS A 1 411 ? -9.562 0.572 22.316 1.00 91.56 411 LYS A C 1
ATOM 3321 O O . LYS A 1 411 ? -9.594 -0.384 21.553 1.00 91.56 411 LYS A O 1
ATOM 3326 N N . SER A 1 412 ? -10.657 1.072 22.892 1.00 93.50 412 SER A N 1
ATOM 3327 C CA . SER A 1 412 ? -12.006 0.546 22.644 1.00 93.50 412 SER A CA 1
ATOM 3328 C C . SER A 1 412 ? -12.633 1.105 21.366 1.00 93.50 412 SER A C 1
ATOM 3330 O O . SER A 1 412 ? -13.462 0.443 20.754 1.00 93.50 412 SER A O 1
ATOM 3332 N N . ARG A 1 413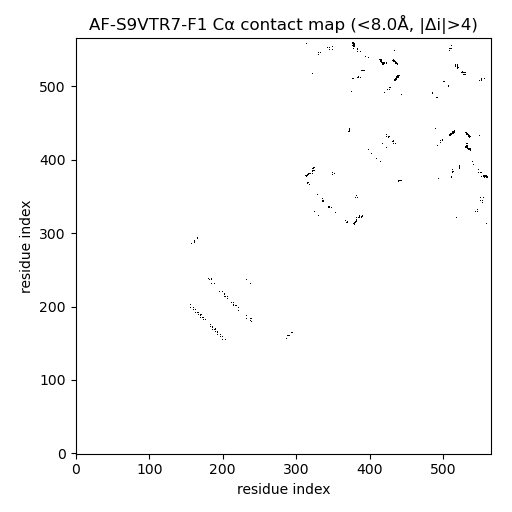 ? -12.219 2.302 20.934 1.00 94.94 413 ARG A N 1
ATOM 3333 C CA . ARG A 1 413 ? -12.730 2.993 19.739 1.00 94.94 413 ARG A CA 1
ATOM 3334 C C . ARG A 1 413 ? -11.724 2.994 18.588 1.00 94.94 413 ARG A C 1
ATOM 3336 O O . ARG A 1 413 ? -11.536 3.995 17.894 1.00 94.94 413 ARG A O 1
ATOM 3343 N N . GLN A 1 414 ? -11.051 1.867 18.390 1.00 96.19 414 GLN A N 1
ATOM 3344 C CA . GLN A 1 414 ? -10.134 1.697 17.273 1.00 96.19 414 GLN A CA 1
ATOM 3345 C C . GLN A 1 414 ? -10.904 1.732 15.940 1.00 96.19 414 GLN A C 1
ATOM 3347 O O . GLN A 1 414 ? -11.922 1.067 15.776 1.00 96.19 414 GLN A O 1
ATOM 3352 N N . ARG A 1 415 ? -10.434 2.551 14.991 1.00 97.12 415 ARG A N 1
ATOM 3353 C CA . ARG A 1 415 ? -11.099 2.754 13.689 1.00 97.12 415 ARG A CA 1
ATOM 3354 C C . ARG A 1 415 ? -10.707 1.701 12.659 1.00 97.12 415 ARG A C 1
ATOM 3356 O O . ARG A 1 415 ? -11.544 1.241 11.889 1.00 97.12 415 ARG A O 1
ATOM 3363 N N . TYR A 1 416 ? -9.442 1.301 12.680 1.00 98.19 416 TYR A N 1
ATOM 3364 C CA . TYR A 1 416 ? -8.886 0.258 11.830 1.00 98.19 416 TYR A CA 1
ATOM 3365 C C . TYR A 1 416 ? -7.820 -0.532 12.593 1.00 98.19 416 TYR A C 1
ATOM 3367 O O . TYR A 1 416 ? -7.183 -0.014 13.516 1.00 98.19 416 TYR A O 1
ATOM 3375 N N . VAL A 1 417 ? -7.610 -1.777 12.186 1.00 97.81 417 VAL A N 1
ATOM 3376 C CA . VAL A 1 417 ? -6.534 -2.662 12.639 1.00 97.81 417 VAL A CA 1
ATOM 3377 C C . VAL A 1 417 ? -5.581 -2.942 11.489 1.00 97.81 417 VAL A C 1
ATOM 3379 O O . VAL A 1 417 ? -5.980 -2.958 10.330 1.00 97.81 417 VAL A O 1
ATOM 3382 N N . VAL A 1 418 ? -4.305 -3.123 11.814 1.00 97.56 418 VAL A N 1
ATOM 3383 C CA . VAL A 1 418 ? -3.228 -3.347 10.846 1.00 97.56 418 VAL A CA 1
ATOM 3384 C C . VAL A 1 418 ? -2.568 -4.673 11.180 1.00 97.56 418 VAL A C 1
ATOM 3386 O O . VAL A 1 418 ? -2.244 -4.900 12.343 1.00 97.56 418 VAL A O 1
ATOM 3389 N N . GLY A 1 419 ? -2.332 -5.499 10.165 1.00 96.56 419 GLY A N 1
ATOM 3390 C CA . GLY A 1 419 ? -1.715 -6.815 10.310 1.00 96.56 419 GLY A CA 1
ATOM 3391 C C . GLY A 1 419 ? -2.713 -7.954 10.117 1.00 96.56 419 GLY A C 1
ATOM 3392 O O . GLY A 1 419 ? -3.909 -7.816 10.373 1.00 96.56 419 GLY A O 1
ATOM 3393 N N . LEU A 1 420 ? -2.217 -9.092 9.623 1.00 96.25 420 LEU A N 1
ATOM 3394 C CA . LEU A 1 420 ? -3.048 -10.261 9.312 1.00 96.25 420 LEU A CA 1
ATOM 3395 C C . LEU A 1 420 ? -3.663 -10.872 10.577 1.00 96.2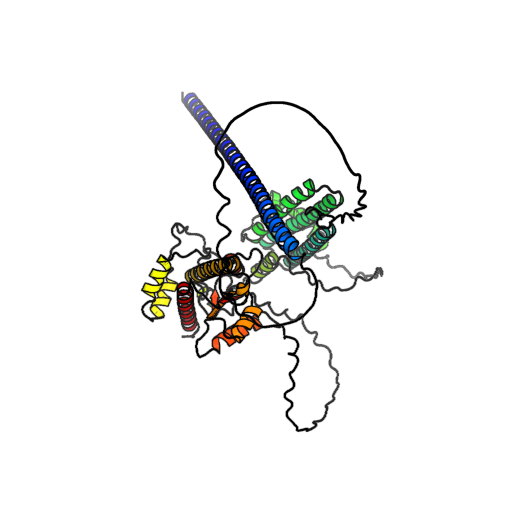5 420 LEU A C 1
ATOM 3397 O O . LEU A 1 420 ? -4.854 -11.163 10.599 1.00 96.25 420 LEU A O 1
ATOM 3401 N N . GLN A 1 421 ? -2.878 -11.035 11.646 1.00 95.94 421 GLN A N 1
ATOM 3402 C CA . GLN A 1 421 ? -3.346 -11.677 12.880 1.00 95.94 421 GLN A CA 1
ATOM 3403 C C . GLN A 1 421 ? -4.366 -10.814 13.625 1.00 95.94 421 GLN A C 1
ATOM 3405 O O . GLN A 1 421 ? -5.363 -11.321 14.136 1.00 95.94 421 GLN A O 1
ATOM 3410 N N . GLU A 1 422 ? -4.127 -9.508 13.676 1.00 96.62 422 GLU A N 1
ATOM 3411 C CA . GLU A 1 422 ? -5.022 -8.528 14.277 1.00 96.62 422 GLU A CA 1
ATOM 3412 C C . GLU A 1 422 ? -6.336 -8.457 13.502 1.00 96.62 422 GLU A C 1
ATOM 3414 O O . GLU A 1 422 ? -7.405 -8.514 14.109 1.00 96.62 422 GLU A O 1
ATOM 3419 N N . THR A 1 423 ? -6.258 -8.414 12.169 1.00 97.56 423 THR A N 1
ATOM 3420 C CA . THR A 1 423 ? -7.446 -8.406 11.309 1.00 97.56 423 THR A CA 1
ATOM 3421 C C . THR A 1 423 ? -8.245 -9.694 11.469 1.00 97.56 423 THR A C 1
ATOM 3423 O O . THR A 1 423 ? -9.446 -9.622 11.693 1.00 97.56 423 THR A O 1
ATOM 3426 N N . LEU A 1 424 ? -7.597 -10.863 11.490 1.00 96.44 424 LEU A N 1
ATOM 3427 C CA . LEU A 1 424 ? -8.249 -12.149 11.764 1.00 96.44 424 LEU A CA 1
ATOM 3428 C C . LEU A 1 424 ? -8.925 -12.201 13.133 1.00 96.44 424 LEU A C 1
ATOM 3430 O O . LEU A 1 424 ? -10.035 -12.713 13.265 1.00 96.44 424 LEU A O 1
ATOM 3434 N N . LYS A 1 425 ? -8.272 -11.664 14.166 1.00 96.56 425 LYS A N 1
ATOM 3435 C CA . LYS A 1 425 ? -8.854 -11.593 15.508 1.00 96.56 425 LYS A CA 1
ATOM 3436 C C . LYS A 1 425 ? -10.116 -10.725 15.515 1.00 96.56 425 LYS A C 1
ATOM 3438 O O . LYS A 1 425 ? -11.095 -11.096 16.157 1.00 96.56 425 LYS A O 1
ATOM 3443 N N . CYS A 1 426 ? -10.093 -9.592 14.818 1.00 96.75 426 CYS A N 1
ATOM 3444 C CA . CYS A 1 426 ? -11.234 -8.683 14.731 1.00 96.75 426 CYS A CA 1
ATOM 3445 C C . CYS A 1 426 ? -12.344 -9.194 13.796 1.00 96.75 426 CYS A C 1
ATOM 3447 O O . CYS A 1 426 ? -13.511 -8.942 14.087 1.00 96.75 426 CYS A O 1
ATOM 3449 N N . LEU A 1 427 ? -12.006 -9.940 12.737 1.00 96.38 427 LEU A N 1
ATOM 3450 C CA . LEU A 1 427 ? -12.962 -10.644 11.873 1.00 96.38 427 LEU A CA 1
ATOM 3451 C C . LEU A 1 427 ? -13.718 -11.715 12.659 1.00 96.38 427 LEU A C 1
ATOM 3453 O O . LEU A 1 427 ? -14.938 -11.709 12.683 1.00 96.38 427 LEU A O 1
ATOM 3457 N N . ARG A 1 428 ? -13.010 -12.557 13.425 1.00 95.62 428 ARG A N 1
ATOM 3458 C CA . ARG A 1 428 ? -13.647 -13.547 14.317 1.00 95.62 428 ARG A CA 1
ATOM 3459 C C . ARG A 1 428 ? -14.548 -12.908 15.378 1.00 95.62 428 ARG A C 1
ATOM 3461 O O . ARG A 1 428 ? -15.482 -13.542 15.849 1.00 95.62 428 ARG A O 1
ATOM 3468 N N . ALA A 1 429 ? -14.262 -11.664 15.758 1.00 95.62 429 ALA A N 1
ATOM 3469 C CA . ALA A 1 429 ? -15.092 -10.879 16.669 1.00 95.62 429 ALA A CA 1
ATOM 3470 C C . ALA A 1 429 ? -16.235 -10.118 15.964 1.00 95.62 429 ALA A C 1
ATOM 3472 O O . ALA A 1 429 ? -16.948 -9.377 16.638 1.00 95.62 429 ALA A O 1
ATOM 3473 N N . LYS A 1 430 ? -16.388 -10.254 14.638 1.00 95.69 430 LYS A N 1
ATOM 3474 C CA . LYS A 1 430 ? -17.375 -9.550 13.797 1.00 95.69 430 LYS A CA 1
ATOM 3475 C C . LYS A 1 430 ? -17.330 -8.025 13.930 1.00 95.69 430 LYS A C 1
ATOM 3477 O O . LYS A 1 430 ? -18.340 -7.330 13.875 1.00 95.69 430 LYS A O 1
ATOM 3482 N N . GLN A 1 431 ? -16.134 -7.482 14.169 1.00 95.62 431 GLN A N 1
ATOM 3483 C CA . GLN A 1 431 ? -15.931 -6.039 14.343 1.00 95.62 431 GLN A CA 1
ATOM 3484 C C . GLN A 1 431 ? -15.441 -5.347 13.069 1.00 95.62 431 GLN A C 1
ATOM 3486 O O . GLN A 1 431 ? -15.384 -4.119 13.027 1.00 95.62 431 GLN A O 1
ATOM 3491 N N . VAL A 1 432 ? -15.035 -6.113 12.055 1.00 97.19 432 VAL A N 1
ATOM 3492 C CA . VAL A 1 432 ? -14.490 -5.594 10.797 1.00 97.19 432 VAL A CA 1
ATOM 3493 C C . VAL A 1 432 ? -15.618 -5.446 9.786 1.00 97.19 432 VAL A C 1
ATOM 3495 O O . VAL A 1 432 ? -16.446 -6.329 9.637 1.00 97.19 432 VAL A O 1
ATOM 3498 N N . ARG A 1 433 ? -15.650 -4.310 9.091 1.00 96.50 433 ARG A N 1
ATOM 3499 C CA . ARG A 1 433 ? -16.648 -3.990 8.066 1.00 96.50 433 ARG A CA 1
ATOM 3500 C C . ARG A 1 433 ? -16.101 -4.077 6.648 1.00 96.50 433 ARG A C 1
ATOM 3502 O O . ARG A 1 433 ? -16.898 -4.175 5.724 1.00 96.50 433 ARG A O 1
ATOM 3509 N N . LEU A 1 434 ? -14.790 -3.944 6.469 1.00 97.56 434 LEU A N 1
ATOM 3510 C CA . LEU A 1 434 ? -14.104 -4.028 5.179 1.00 97.56 434 LEU A CA 1
ATOM 3511 C C . LEU A 1 434 ? -12.662 -4.480 5.419 1.00 97.56 434 LEU A C 1
ATOM 3513 O O . LEU A 1 434 ? -12.019 -3.985 6.349 1.00 97.56 434 LEU A O 1
ATOM 3517 N N . VAL A 1 435 ? -12.146 -5.369 4.573 1.00 98.06 435 VAL A N 1
ATOM 3518 C CA . VAL A 1 435 ? -10.752 -5.822 4.618 1.00 98.06 435 VAL A CA 1
ATOM 3519 C C . VAL A 1 435 ? -10.020 -5.381 3.357 1.00 98.06 435 VAL A C 1
ATOM 3521 O O . VAL A 1 435 ? -10.469 -5.655 2.248 1.00 98.06 435 VAL A O 1
ATOM 3524 N N . LEU A 1 436 ? -8.870 -4.734 3.545 1.00 98.31 436 LEU A N 1
ATOM 3525 C CA . LEU A 1 436 ? -7.946 -4.348 2.484 1.00 98.31 436 LEU A CA 1
ATOM 3526 C C . LEU A 1 436 ? -6.702 -5.236 2.542 1.00 98.31 436 LEU A C 1
ATOM 3528 O O . LEU A 1 436 ? -5.984 -5.236 3.546 1.00 98.31 436 LEU A O 1
ATOM 3532 N N . LEU A 1 437 ? -6.432 -5.965 1.465 1.00 97.75 437 LEU A N 1
ATOM 3533 C CA . LEU A 1 437 ? -5.214 -6.749 1.276 1.00 97.75 437 LEU A CA 1
ATOM 3534 C C . LEU A 1 437 ? -4.260 -6.008 0.339 1.00 97.75 437 LEU A C 1
ATOM 3536 O O . LEU A 1 437 ? -4.698 -5.362 -0.610 1.00 97.75 437 LEU A O 1
ATOM 3540 N N . ALA A 1 438 ? -2.956 -6.100 0.593 1.00 97.12 438 ALA A N 1
ATOM 3541 C CA . ALA A 1 438 ? -1.959 -5.592 -0.345 1.00 97.12 438 ALA A CA 1
ATOM 3542 C C . ALA A 1 438 ? -1.937 -6.445 -1.622 1.00 97.12 438 ALA A C 1
ATOM 3544 O O . ALA A 1 438 ? -2.184 -7.641 -1.534 1.00 97.12 438 ALA A O 1
ATOM 3545 N N . ALA A 1 439 ? -1.598 -5.880 -2.780 1.00 95.44 439 ALA A N 1
ATOM 3546 C CA . ALA A 1 439 ? -1.510 -6.620 -4.051 1.00 95.44 439 ALA A CA 1
ATOM 3547 C C . ALA A 1 439 ? -0.210 -7.424 -4.231 1.00 95.44 439 ALA A C 1
ATOM 3549 O O . ALA A 1 439 ? -0.160 -8.346 -5.035 1.00 95.44 439 ALA A O 1
ATOM 3550 N N . ASP A 1 440 ? 0.841 -7.083 -3.491 1.00 93.25 440 ASP A N 1
ATOM 3551 C CA . ASP A 1 440 ? 2.201 -7.624 -3.606 1.00 93.25 440 ASP A CA 1
ATOM 3552 C C . ASP A 1 440 ? 2.602 -8.437 -2.360 1.00 93.25 440 ASP A C 1
ATOM 3554 O O . ASP A 1 440 ? 3.759 -8.391 -1.919 1.00 93.25 440 ASP A O 1
ATOM 3558 N N . MET A 1 441 ? 1.655 -9.153 -1.738 1.00 89.56 441 MET A N 1
ATOM 3559 C CA . MET A 1 441 ? 2.024 -10.133 -0.718 1.00 89.56 441 MET A CA 1
ATOM 3560 C C . MET A 1 441 ? 2.613 -11.344 -1.432 1.00 89.56 441 MET A C 1
ATOM 3562 O O . MET A 1 441 ? 1.916 -12.103 -2.098 1.00 89.56 441 MET A O 1
ATOM 3566 N N . GLU A 1 442 ? 3.919 -11.518 -1.315 1.00 76.62 442 GLU A N 1
ATOM 3567 C CA . GLU A 1 442 ? 4.569 -12.719 -1.816 1.00 76.62 442 GLU A CA 1
ATOM 3568 C C . GLU A 1 442 ? 3.987 -13.932 -1.086 1.00 76.62 442 GLU A C 1
ATOM 3570 O O . GLU A 1 442 ? 4.073 -14.037 0.142 1.00 76.62 442 GLU A O 1
ATOM 3575 N N . ALA A 1 443 ? 3.417 -14.875 -1.839 1.00 53.00 443 ALA A N 1
ATOM 3576 C CA . ALA A 1 443 ? 3.422 -16.247 -1.376 1.00 53.00 443 ALA A CA 1
ATOM 3577 C C . ALA A 1 443 ? 4.902 -16.616 -1.304 1.00 53.00 443 ALA A C 1
ATOM 3579 O O . ALA A 1 443 ? 5.571 -16.688 -2.332 1.00 53.00 443 ALA A O 1
ATOM 3580 N N . PHE A 1 444 ? 5.427 -16.735 -0.085 1.00 45.97 444 PHE A N 1
ATOM 3581 C CA . PHE A 1 444 ? 6.732 -17.332 0.151 1.00 45.97 444 PHE A CA 1
ATOM 3582 C C . PHE A 1 444 ? 6.714 -18.636 -0.644 1.00 45.97 444 PHE A C 1
ATOM 3584 O O . PHE A 1 444 ? 5.918 -19.517 -0.311 1.00 45.97 444 PHE A O 1
ATOM 3591 N N . ALA A 1 445 ? 7.459 -18.705 -1.754 1.00 42.69 445 ALA A N 1
ATOM 3592 C CA . ALA A 1 445 ? 7.550 -19.937 -2.517 1.00 42.69 445 ALA A CA 1
ATOM 3593 C C . ALA A 1 445 ? 7.913 -21.010 -1.486 1.00 42.69 445 ALA A C 1
ATOM 3595 O O . ALA A 1 445 ? 8.854 -20.771 -0.712 1.00 42.69 445 ALA A O 1
ATOM 3596 N N . PRO A 1 446 ? 7.132 -22.104 -1.364 1.00 41.12 446 PRO A N 1
ATOM 3597 C CA . PRO A 1 446 ? 7.523 -23.177 -0.467 1.00 41.12 446 PRO A CA 1
ATOM 3598 C C . PRO A 1 446 ? 8.979 -23.485 -0.811 1.00 41.12 446 PRO A C 1
ATOM 3600 O O . PRO A 1 446 ? 9.295 -23.496 -2.008 1.00 41.12 446 PRO A O 1
ATOM 3603 N N . PRO A 1 447 ? 9.882 -23.593 0.184 1.00 41.66 447 PRO A N 1
ATOM 3604 C CA . PRO A 1 447 ? 11.267 -23.927 -0.095 1.00 41.66 447 PRO A CA 1
ATOM 3605 C C . PRO A 1 447 ? 11.207 -25.142 -1.004 1.00 41.66 447 PRO A C 1
ATOM 3607 O O . PRO A 1 447 ? 10.644 -26.164 -0.610 1.00 41.66 447 PRO A O 1
ATOM 3610 N N . GLN A 1 448 ? 11.632 -24.962 -2.259 1.00 41.75 448 GLN A N 1
ATOM 3611 C CA . GLN A 1 448 ? 11.667 -26.050 -3.216 1.00 41.75 448 GLN A CA 1
ATOM 3612 C C . GLN A 1 448 ? 12.414 -27.151 -2.492 1.00 41.75 448 GLN A C 1
ATOM 3614 O O . GLN A 1 448 ? 13.520 -26.893 -2.005 1.00 41.75 448 GLN A O 1
ATOM 3619 N N . LEU A 1 449 ? 11.739 -28.288 -2.297 1.00 46.12 449 LEU A N 1
ATOM 3620 C CA . LEU A 1 449 ? 12.340 -29.466 -1.707 1.00 46.12 449 LEU A CA 1
ATOM 3621 C C . LEU A 1 449 ? 13.659 -29.671 -2.449 1.00 46.12 449 LEU A C 1
ATOM 3623 O O . LEU A 1 449 ? 13.670 -30.084 -3.607 1.00 46.12 449 LEU A O 1
ATOM 3627 N N . GLY A 1 450 ? 14.763 -29.319 -1.789 1.00 43.03 450 GLY A N 1
ATOM 3628 C CA . GLY A 1 450 ? 16.046 -29.910 -2.100 1.00 43.03 450 GLY A CA 1
ATOM 3629 C C . GLY A 1 450 ? 15.804 -31.403 -1.992 1.00 43.03 450 GLY A C 1
ATOM 3630 O O . GLY A 1 450 ? 15.299 -31.854 -0.963 1.00 43.03 450 GLY A O 1
ATOM 3631 N N . GLY A 1 451 ? 16.025 -32.088 -3.111 1.00 42.66 451 GLY A N 1
ATOM 3632 C CA . GLY A 1 451 ? 15.622 -33.461 -3.347 1.00 42.66 451 GLY A CA 1
ATOM 3633 C C . GLY A 1 451 ? 15.817 -34.338 -2.122 1.00 42.66 451 GLY A C 1
ATOM 3634 O O . GLY A 1 451 ? 16.914 -34.424 -1.565 1.00 42.66 451 GLY A O 1
ATOM 3635 N N . GLY A 1 452 ? 14.729 -34.999 -1.730 1.00 39.53 452 GLY A N 1
ATOM 3636 C CA . GLY A 1 452 ? 14.860 -36.261 -1.036 1.00 39.53 452 GLY A CA 1
ATOM 3637 C C . GLY A 1 452 ? 15.720 -37.157 -1.913 1.00 39.53 452 GLY A C 1
ATOM 3638 O O . GLY A 1 452 ? 15.357 -37.452 -3.048 1.00 39.53 452 GLY A O 1
ATOM 3639 N N . ARG A 1 453 ? 16.884 -37.522 -1.378 1.00 43.53 453 ARG A N 1
ATOM 3640 C CA . ARG A 1 453 ? 17.451 -38.844 -1.600 1.00 43.53 453 ARG A CA 1
ATOM 3641 C C . ARG A 1 453 ? 16.317 -39.845 -1.372 1.00 43.53 453 ARG A C 1
ATOM 3643 O O . ARG A 1 453 ? 15.827 -39.973 -0.252 1.00 43.53 453 ARG A O 1
ATOM 3650 N N . GLU A 1 454 ? 15.852 -40.446 -2.456 1.00 49.19 454 GLU A N 1
ATOM 3651 C CA . GLU A 1 454 ? 15.470 -41.855 -2.435 1.00 49.19 454 GLU A CA 1
ATOM 3652 C C . GLU A 1 454 ? 16.747 -42.647 -2.076 1.00 49.19 454 GLU A C 1
ATOM 3654 O O . GLU A 1 454 ? 17.839 -42.129 -2.312 1.00 49.19 454 GLU A O 1
ATOM 3659 N N . ASP A 1 455 ? 16.598 -43.820 -1.457 1.00 54.72 455 ASP A N 1
ATOM 3660 C CA . ASP A 1 455 ? 17.588 -44.602 -0.675 1.00 54.72 455 ASP A CA 1
ATOM 3661 C C . ASP A 1 455 ? 17.459 -44.271 0.837 1.00 54.72 455 ASP A C 1
ATOM 3663 O O . ASP A 1 455 ? 17.803 -43.178 1.280 1.00 54.72 455 ASP A O 1
ATOM 3667 N N . ASP A 1 456 ? 16.898 -45.090 1.733 1.00 45.25 456 ASP A N 1
ATOM 3668 C CA . ASP A 1 456 ? 16.822 -46.547 1.781 1.00 45.25 456 ASP A CA 1
ATOM 3669 C C . ASP A 1 456 ? 15.597 -47.049 2.565 1.00 45.25 456 ASP A C 1
ATOM 3671 O O . ASP A 1 456 ? 15.088 -46.425 3.500 1.00 45.25 456 ASP A O 1
ATOM 3675 N N . ALA A 1 457 ? 15.172 -48.247 2.177 1.00 52.81 457 ALA A N 1
ATOM 3676 C CA . ALA A 1 457 ? 14.187 -49.086 2.833 1.00 52.81 457 ALA A CA 1
ATOM 3677 C C . ALA A 1 457 ? 14.684 -49.675 4.171 1.00 52.81 457 ALA A C 1
ATOM 3679 O O . ALA A 1 457 ? 15.818 -50.132 4.280 1.00 52.81 457 ALA A O 1
ATOM 3680 N N . SER A 1 458 ? 13.801 -49.748 5.173 1.00 47.94 458 SER A N 1
ATOM 3681 C CA . SER A 1 458 ? 13.676 -50.840 6.171 1.00 47.94 458 SER A CA 1
ATOM 3682 C C . SER A 1 458 ? 12.578 -50.451 7.177 1.00 47.94 458 SER A C 1
ATOM 3684 O O . SER A 1 458 ? 12.640 -49.413 7.822 1.00 47.94 458 SER A O 1
ATOM 3686 N N . ALA A 1 459 ? 11.405 -51.086 7.107 1.00 50.94 459 ALA A N 1
ATOM 3687 C CA . ALA A 1 459 ? 11.016 -52.256 7.907 1.00 50.94 459 ALA A CA 1
ATOM 3688 C C . ALA A 1 459 ? 10.870 -51.937 9.412 1.00 50.94 459 ALA A C 1
ATOM 3690 O O . ALA A 1 459 ? 11.855 -51.692 10.099 1.00 50.94 459 ALA A O 1
ATOM 3691 N N . GLY A 1 460 ? 9.633 -51.964 9.929 1.00 45.66 460 GLY A N 1
ATOM 3692 C CA . GLY A 1 460 ? 9.367 -51.708 11.350 1.00 45.66 460 GLY A CA 1
ATOM 3693 C C . GLY A 1 460 ? 7.891 -51.551 11.712 1.00 45.66 460 GLY A C 1
ATOM 3694 O O . GLY A 1 460 ? 7.466 -50.505 12.185 1.00 45.66 460 GLY A O 1
ATOM 3695 N N . GLU A 1 461 ? 7.128 -52.598 11.440 1.00 52.56 461 GLU A N 1
ATOM 3696 C CA . GLU A 1 461 ? 5.767 -52.899 11.886 1.00 52.56 461 GLU A CA 1
ATOM 3697 C C . GLU A 1 461 ? 5.563 -52.742 13.412 1.00 52.56 461 GLU A C 1
ATOM 3699 O O . GLU A 1 461 ? 6.317 -53.324 14.187 1.00 52.56 461 GLU A O 1
ATOM 3704 N N . ALA A 1 462 ? 4.533 -51.996 13.847 1.00 43.88 462 ALA A N 1
ATOM 3705 C CA . ALA A 1 462 ? 3.862 -52.177 15.148 1.00 43.88 462 ALA A CA 1
ATOM 3706 C C . ALA A 1 462 ? 2.539 -51.380 15.229 1.00 43.88 462 ALA A C 1
ATOM 3708 O O . ALA A 1 462 ? 2.525 -50.154 15.354 1.00 43.88 462 ALA A O 1
ATOM 3709 N N . LEU A 1 463 ? 1.416 -52.104 15.188 1.00 58.94 463 LEU A N 1
ATOM 3710 C CA . LEU A 1 463 ? 0.074 -51.647 15.576 1.00 58.94 463 LEU A CA 1
ATOM 3711 C C . LEU A 1 463 ? -0.019 -51.369 17.090 1.00 58.94 463 LEU A C 1
ATOM 3713 O O . LEU A 1 463 ? 0.578 -52.112 17.870 1.00 58.94 463 LEU A O 1
ATOM 3717 N N . PRO A 1 464 ? -0.904 -50.455 17.531 1.00 58.44 464 PRO A N 1
ATOM 3718 C CA . PRO A 1 464 ? -1.557 -50.582 18.828 1.00 58.44 464 PRO A CA 1
ATOM 3719 C C . PRO A 1 464 ? -3.074 -50.857 18.693 1.00 58.44 464 PRO A C 1
ATOM 3721 O O . PRO A 1 464 ? -3.697 -50.445 17.711 1.00 58.44 464 PRO A O 1
ATOM 3724 N N . PRO A 1 465 ? -3.673 -51.568 19.668 1.00 66.00 465 PRO A N 1
ATOM 3725 C CA . PRO A 1 465 ? -5.052 -52.054 19.613 1.00 66.00 465 PRO A CA 1
ATOM 3726 C C . PRO A 1 465 ? -6.095 -50.971 19.956 1.00 66.00 465 PRO A C 1
ATOM 3728 O O . PRO A 1 465 ? -5.749 -49.943 20.547 1.00 66.00 465 PRO A O 1
ATOM 3731 N N . PRO A 1 466 ? -7.385 -51.207 19.635 1.00 62.50 466 PRO A N 1
ATOM 3732 C CA . PRO A 1 466 ? -8.478 -50.319 20.005 1.00 62.50 466 PRO A CA 1
ATOM 3733 C C . PRO A 1 466 ? -8.894 -50.574 21.459 1.00 62.50 466 PRO A C 1
ATOM 3735 O O . PRO A 1 466 ? -9.066 -51.719 21.873 1.00 62.50 466 PRO A O 1
ATOM 3738 N N . ALA A 1 467 ? -9.075 -49.505 22.233 1.00 56.44 467 ALA A N 1
ATOM 3739 C CA . ALA A 1 467 ? -9.723 -49.572 23.536 1.00 56.44 467 ALA A CA 1
ATOM 3740 C C . ALA A 1 467 ? -10.906 -48.604 23.558 1.00 56.44 467 ALA A C 1
ATOM 3742 O O . ALA A 1 467 ? -10.742 -47.382 23.519 1.00 56.44 467 ALA A O 1
ATOM 3743 N N . ASP A 1 468 ? -12.091 -49.205 23.599 1.00 59.19 468 ASP A N 1
ATOM 3744 C CA . ASP A 1 468 ? -13.370 -48.589 23.910 1.00 59.19 468 ASP A CA 1
ATOM 3745 C C . ASP A 1 468 ? -13.363 -47.956 25.308 1.00 59.19 468 ASP A C 1
ATOM 3747 O O . ASP A 1 468 ? -12.754 -48.472 26.247 1.00 59.19 468 ASP A O 1
ATOM 3751 N N . GLY A 1 469 ? -14.094 -46.852 25.466 1.00 47.41 469 GLY A N 1
ATOM 3752 C CA . GLY A 1 469 ? -14.264 -46.211 26.767 1.00 47.41 469 GLY A CA 1
ATOM 3753 C C . GLY A 1 469 ? -15.129 -44.959 26.719 1.00 47.41 469 GLY A C 1
ATOM 3754 O O . GLY A 1 469 ? -14.630 -43.845 26.590 1.00 47.41 469 GLY A O 1
ATOM 3755 N N . GLN A 1 470 ? -16.441 -45.154 26.849 1.00 49.69 470 GLN A N 1
ATOM 3756 C CA . GLN A 1 470 ? -17.421 -44.125 27.200 1.00 49.69 470 GLN A CA 1
ATOM 3757 C C . GLN A 1 470 ? -17.072 -43.463 28.548 1.00 49.69 470 GLN A C 1
ATOM 3759 O O . GLN A 1 470 ? -16.765 -44.162 29.509 1.00 49.69 470 GLN A O 1
ATOM 3764 N N . SER A 1 471 ? -17.222 -42.139 28.669 1.00 43.12 471 SER A N 1
ATOM 3765 C CA . SER A 1 471 ? -18.148 -41.502 29.632 1.00 43.12 471 SER A CA 1
ATOM 3766 C C . SER A 1 471 ? -17.852 -40.017 29.902 1.00 43.12 471 SER A C 1
ATOM 3768 O O . SER A 1 471 ? -16.716 -39.556 29.923 1.00 43.12 471 SER A O 1
ATOM 3770 N N . SER A 1 472 ? -18.967 -39.316 30.132 1.00 41.62 472 SER A N 1
ATOM 3771 C CA . SER A 1 472 ? -19.179 -38.152 31.001 1.00 41.62 472 SER A CA 1
ATOM 3772 C C . SER A 1 472 ? -18.380 -36.864 30.772 1.00 41.62 472 SER A C 1
ATOM 3774 O O . SER A 1 472 ? -17.254 -36.693 31.222 1.00 41.62 472 SER A O 1
ATOM 3776 N N . SER A 1 473 ? -19.084 -35.907 30.159 1.00 50.31 473 SER A N 1
ATOM 3777 C CA . SER A 1 473 ? -19.361 -34.573 30.713 1.00 50.31 473 SER A CA 1
ATOM 3778 C C . SER A 1 473 ? -18.439 -34.079 31.831 1.00 50.31 473 SER A C 1
ATOM 3780 O O . SER A 1 473 ? -18.689 -34.348 33.005 1.00 50.31 473 SER A O 1
ATOM 3782 N N . ASP A 1 474 ? -17.482 -33.227 31.474 1.00 40.94 474 ASP A N 1
ATOM 3783 C CA . ASP A 1 474 ? -16.922 -32.284 32.433 1.00 40.94 474 ASP A CA 1
ATOM 3784 C C . ASP A 1 474 ? -16.654 -30.937 31.750 1.00 40.94 474 ASP A C 1
ATOM 3786 O O . ASP A 1 474 ? -15.856 -30.815 30.816 1.00 40.94 474 ASP A O 1
ATOM 3790 N N . VAL A 1 475 ? -17.393 -29.912 32.183 1.00 48.88 475 VAL A N 1
ATOM 3791 C CA . VAL A 1 475 ? -17.301 -28.523 31.707 1.00 48.88 475 VAL A CA 1
ATOM 3792 C C . VAL A 1 475 ? -16.092 -27.884 32.393 1.00 48.88 475 VAL A C 1
ATOM 3794 O O . VAL A 1 475 ? -16.196 -27.006 33.245 1.00 48.88 475 VAL A O 1
ATOM 3797 N N . GLY A 1 476 ? -14.907 -28.378 32.046 1.00 42.84 476 GLY A N 1
ATOM 3798 C CA . GLY A 1 476 ? -13.633 -27.849 32.507 1.00 42.84 476 GLY A CA 1
ATOM 3799 C C . GLY A 1 476 ? -13.211 -26.661 31.651 1.00 42.84 476 GLY A C 1
ATOM 3800 O O . GLY A 1 476 ? -13.046 -26.789 30.438 1.00 42.84 476 GLY A O 1
ATOM 3801 N N . GLY A 1 477 ? -13.002 -25.502 32.282 1.00 45.66 477 GLY A N 1
ATOM 3802 C CA . GLY A 1 477 ? -12.418 -24.301 31.681 1.00 45.66 477 GLY A CA 1
ATOM 3803 C C . GLY A 1 477 ? -11.012 -24.564 31.138 1.00 45.66 477 GLY A C 1
ATOM 3804 O O . GLY A 1 477 ? -10.007 -24.274 31.788 1.00 45.66 477 GLY A O 1
ATOM 3805 N N . GLY A 1 478 ? -10.946 -25.140 29.938 1.00 47.50 478 GLY A N 1
ATOM 3806 C CA . GLY A 1 478 ? -9.718 -25.500 29.255 1.00 47.50 478 GLY A CA 1
ATOM 3807 C C . GLY A 1 478 ? -8.881 -24.261 28.975 1.00 47.50 478 GLY A C 1
ATOM 3808 O O . GLY A 1 478 ? -9.278 -23.378 28.212 1.00 47.50 478 GLY A O 1
ATOM 3809 N N . LYS A 1 479 ? -7.697 -24.206 29.595 1.00 54.81 479 LYS A N 1
ATOM 3810 C CA . LYS A 1 479 ? -6.622 -23.273 29.249 1.00 54.81 479 LYS A CA 1
ATOM 3811 C C . LYS A 1 479 ? -6.451 -23.301 27.733 1.00 54.81 479 LYS A C 1
ATOM 3813 O O . LYS A 1 479 ? -6.006 -24.307 27.190 1.00 54.81 479 LYS A O 1
ATOM 3818 N N . ALA A 1 480 ? -6.844 -22.212 27.070 1.00 50.44 480 ALA A N 1
ATOM 3819 C CA . ALA A 1 480 ? -6.775 -22.078 25.622 1.00 50.44 480 ALA A CA 1
ATOM 3820 C C . ALA A 1 480 ? -5.391 -22.528 25.138 1.00 50.44 480 ALA A C 1
ATOM 3822 O O . ALA A 1 480 ? -4.380 -21.914 25.494 1.00 50.44 480 ALA A O 1
ATOM 3823 N N . GLY A 1 481 ? -5.365 -23.629 24.382 1.00 58.06 481 GLY A N 1
ATOM 3824 C CA . GLY A 1 481 ? -4.139 -24.233 23.884 1.00 58.06 481 GLY A CA 1
ATOM 3825 C C . GLY A 1 481 ? -3.261 -23.218 23.140 1.00 58.06 481 GLY A C 1
ATOM 3826 O O . GLY A 1 481 ? -3.751 -22.172 22.690 1.00 58.06 481 GLY A O 1
ATOM 3827 N N . PRO A 1 482 ? -1.951 -23.492 23.022 1.00 65.94 482 PRO A N 1
ATOM 3828 C CA . PRO A 1 482 ? -0.999 -22.591 22.387 1.00 65.94 482 PRO A CA 1
ATOM 3829 C C . PRO A 1 482 ? -1.527 -22.138 21.025 1.00 65.94 482 PRO A C 1
ATOM 3831 O O . PRO A 1 482 ? -1.808 -22.949 20.144 1.00 65.94 482 PRO A O 1
ATOM 3834 N N . ARG A 1 483 ? -1.711 -20.818 20.876 1.00 67.56 483 ARG A N 1
ATOM 3835 C CA . ARG A 1 483 ? -2.234 -20.198 19.654 1.00 67.56 483 ARG A CA 1
ATOM 3836 C C . ARG A 1 483 ? -1.384 -20.656 18.472 1.00 67.56 483 ARG A C 1
ATOM 3838 O O . ARG A 1 483 ? -0.243 -20.208 18.344 1.00 67.56 483 ARG A O 1
ATOM 3845 N N . ARG A 1 484 ? -1.942 -21.526 17.622 1.00 69.38 484 ARG A N 1
ATOM 3846 C CA . ARG A 1 484 ? -1.312 -21.939 16.363 1.00 69.38 484 ARG A CA 1
ATOM 3847 C C . ARG A 1 484 ? -1.002 -20.673 15.566 1.00 69.38 484 ARG A C 1
ATOM 3849 O O . ARG A 1 484 ? -1.907 -19.929 15.189 1.00 69.38 484 ARG A O 1
ATOM 3856 N N . ARG A 1 485 ? 0.287 -20.378 15.396 1.00 74.88 485 ARG A N 1
ATOM 3857 C CA . ARG A 1 485 ? 0.737 -19.382 14.423 1.00 74.88 485 ARG A CA 1
ATOM 3858 C C . ARG A 1 485 ? 0.541 -20.005 13.044 1.00 74.88 485 ARG A C 1
ATOM 3860 O O . ARG A 1 485 ? 0.825 -21.188 12.888 1.00 74.88 485 ARG A O 1
ATOM 3867 N N . PHE A 1 486 ? 0.055 -19.220 12.087 1.00 76.56 486 PHE A N 1
ATOM 3868 C CA . PHE A 1 486 ? -0.040 -19.651 10.692 1.00 76.56 486 PHE A CA 1
ATOM 3869 C C . PHE A 1 486 ? 1.312 -20.173 10.216 1.00 76.56 486 PHE A C 1
ATOM 3871 O O . PHE A 1 486 ? 2.341 -19.556 10.515 1.00 76.56 486 PHE A O 1
ATOM 3878 N N . GLN A 1 487 ? 1.297 -21.302 9.511 1.00 81.62 487 GLN A N 1
ATOM 3879 C CA . GLN A 1 487 ? 2.519 -21.896 8.978 1.00 81.62 487 GLN A CA 1
ATOM 3880 C C . GLN A 1 487 ? 3.003 -21.099 7.766 1.00 81.62 487 GLN A C 1
ATOM 3882 O O . GLN A 1 487 ? 4.206 -20.962 7.553 1.00 81.62 487 GLN A O 1
ATOM 3887 N N . SER A 1 488 ? 2.069 -20.499 7.020 1.00 88.44 488 SER A N 1
ATOM 3888 C CA . SER A 1 488 ? 2.370 -19.686 5.844 1.00 88.44 488 SER A CA 1
ATOM 3889 C C . SER A 1 488 ? 1.524 -18.410 5.757 1.00 88.44 488 SER A C 1
ATOM 3891 O O . SER A 1 488 ? 0.443 -18.289 6.336 1.00 88.44 488 SER A O 1
ATOM 3893 N N . LEU A 1 489 ? 2.036 -17.421 5.017 1.00 88.69 489 LEU A N 1
ATOM 3894 C CA . LEU A 1 489 ? 1.318 -16.176 4.729 1.00 88.69 489 LEU A CA 1
ATOM 3895 C C . LEU A 1 489 ? 0.072 -16.439 3.869 1.00 88.69 489 LEU A C 1
ATOM 3897 O O . LEU A 1 489 ? -0.975 -15.846 4.112 1.00 88.69 489 LEU A O 1
ATOM 3901 N N . SER A 1 490 ? 0.185 -17.341 2.891 1.00 89.25 490 SER A N 1
ATOM 3902 C CA . SER A 1 490 ? -0.903 -17.728 1.989 1.00 89.25 490 SER A CA 1
ATOM 3903 C C . SER A 1 490 ? -2.068 -18.364 2.743 1.00 89.25 490 SER A C 1
ATOM 3905 O O . SER A 1 490 ? -3.211 -17.996 2.494 1.00 89.25 490 SER A O 1
ATOM 3907 N N . GLU A 1 491 ? -1.790 -19.232 3.719 1.00 92.31 491 GLU A N 1
ATOM 3908 C CA . GLU A 1 491 ? -2.807 -19.818 4.602 1.00 92.31 491 GLU A CA 1
ATOM 3909 C C . GLU A 1 491 ? -3.573 -18.731 5.370 1.00 92.31 491 GLU A C 1
ATOM 3911 O O . GLU A 1 491 ? -4.804 -18.753 5.431 1.00 92.31 491 GLU A O 1
ATOM 3916 N N . ALA A 1 492 ? -2.867 -17.731 5.910 1.00 93.69 492 ALA A N 1
ATOM 3917 C CA . ALA A 1 492 ? -3.502 -16.624 6.624 1.00 93.69 492 ALA A CA 1
ATOM 3918 C C . ALA A 1 492 ? -4.402 -15.783 5.704 1.00 93.69 492 ALA A C 1
ATOM 3920 O O . ALA A 1 492 ? -5.503 -15.406 6.102 1.00 93.69 492 ALA A O 1
ATOM 3921 N N . VAL A 1 493 ? -3.954 -15.503 4.478 1.00 95.06 493 VAL A N 1
ATOM 3922 C CA . VAL A 1 493 ? -4.732 -14.754 3.479 1.00 95.06 493 VAL A CA 1
ATOM 3923 C C . VAL A 1 493 ? -5.963 -15.545 3.042 1.00 95.06 493 VAL A C 1
ATOM 3925 O O . VAL A 1 493 ? -7.058 -14.988 3.035 1.00 95.06 493 VAL A O 1
ATOM 3928 N N . HIS A 1 494 ? -5.812 -16.841 2.764 1.00 94.56 494 HIS A N 1
ATOM 3929 C CA . HIS A 1 494 ? -6.929 -17.718 2.420 1.00 94.56 494 HIS A CA 1
ATOM 3930 C C . HIS A 1 494 ? -7.951 -17.791 3.559 1.00 94.56 494 HIS A C 1
ATOM 3932 O O . HIS A 1 494 ? -9.145 -17.651 3.325 1.00 94.56 494 HIS A O 1
ATOM 3938 N N . THR A 1 495 ? -7.485 -17.914 4.807 1.00 95.69 495 THR A N 1
ATOM 3939 C CA . THR A 1 495 ? -8.353 -17.908 5.995 1.00 95.69 495 THR A CA 1
ATOM 3940 C C . THR A 1 495 ? -9.126 -16.593 6.116 1.00 95.69 495 THR A C 1
ATOM 3942 O O . THR A 1 495 ? -10.308 -16.607 6.438 1.00 95.69 495 THR A O 1
ATOM 3945 N N . ILE A 1 496 ? -8.487 -15.445 5.855 1.00 96.12 496 ILE A N 1
ATOM 3946 C CA . ILE A 1 496 ? -9.173 -14.142 5.844 1.00 96.12 496 ILE A CA 1
ATOM 3947 C C . ILE A 1 496 ? -10.247 -14.109 4.759 1.00 96.12 496 ILE A C 1
ATOM 3949 O O . ILE A 1 496 ? -11.378 -13.740 5.050 1.00 96.12 496 ILE A O 1
ATOM 3953 N N . GLN A 1 497 ? -9.904 -14.496 3.528 1.00 95.25 497 GLN A N 1
ATOM 3954 C CA . GLN A 1 497 ? -10.847 -14.498 2.409 1.00 95.25 497 GLN A CA 1
ATOM 3955 C C . GLN A 1 497 ? -12.032 -15.434 2.668 1.00 95.25 497 GLN A C 1
ATOM 3957 O O . GLN A 1 497 ? -13.165 -15.065 2.383 1.00 95.25 497 GLN A O 1
ATOM 3962 N N . GLN A 1 498 ? -11.777 -16.609 3.247 1.00 95.12 498 GLN A N 1
ATOM 3963 C CA . GLN A 1 498 ? -12.804 -17.571 3.631 1.00 95.12 498 GLN A CA 1
ATOM 3964 C C . GLN A 1 498 ? -13.727 -17.007 4.718 1.00 95.12 498 GLN A C 1
ATOM 3966 O O . GLN A 1 498 ? -14.939 -17.031 4.547 1.00 95.12 498 GLN A O 1
ATOM 3971 N N . LEU A 1 499 ? -13.176 -16.423 5.789 1.00 95.75 499 LEU A N 1
ATOM 3972 C CA . LEU A 1 499 ? -13.985 -15.816 6.854 1.00 95.75 499 LEU A CA 1
ATOM 3973 C C . LEU A 1 499 ? -14.827 -14.636 6.354 1.00 95.75 499 LEU A C 1
ATOM 3975 O O . LEU A 1 499 ? -15.949 -14.457 6.813 1.00 95.75 499 LEU A O 1
ATOM 3979 N N . CYS A 1 500 ? -14.303 -13.844 5.415 1.00 95.62 500 CYS A N 1
ATOM 3980 C CA . CYS A 1 500 ? -15.066 -12.773 4.777 1.00 95.62 500 CYS A CA 1
ATOM 3981 C C . CYS A 1 500 ? -16.220 -13.310 3.910 1.00 95.62 500 CYS A C 1
ATOM 3983 O O . CYS A 1 500 ? -17.271 -12.678 3.863 1.00 95.62 500 CYS A O 1
ATOM 3985 N N . ALA A 1 501 ? -16.036 -14.463 3.254 1.00 93.44 501 ALA A N 1
ATOM 3986 C CA . ALA A 1 501 ? -17.051 -15.103 2.412 1.00 93.44 501 ALA A CA 1
ATOM 3987 C C . ALA A 1 501 ? -18.126 -15.858 3.220 1.00 93.44 501 ALA A C 1
ATOM 3989 O O . ALA A 1 501 ? -19.286 -15.892 2.825 1.00 93.44 501 ALA A O 1
ATOM 3990 N N . GLU A 1 502 ? -17.763 -16.454 4.361 1.00 93.31 502 GLU A N 1
ATOM 3991 C CA . GLU A 1 502 ? -18.690 -17.194 5.234 1.00 93.31 502 GLU A CA 1
ATOM 3992 C C . GLU A 1 502 ? -19.693 -16.285 5.965 1.00 93.31 502 GLU A C 1
ATOM 3994 O O . GLU A 1 502 ? -20.742 -16.751 6.421 1.00 93.31 502 GLU A O 1
ATOM 3999 N N . GLU A 1 503 ? -19.404 -14.986 6.082 1.00 85.56 503 GLU A N 1
ATOM 4000 C CA . GLU A 1 503 ? -20.239 -14.006 6.784 1.00 85.56 503 GLU A CA 1
ATOM 4001 C C . GLU A 1 503 ? -21.458 -13.584 5.931 1.00 85.56 503 GLU A C 1
ATOM 4003 O O . GLU A 1 503 ? -21.647 -12.434 5.546 1.00 85.56 503 GLU A O 1
ATOM 4008 N N . SER A 1 504 ? -22.317 -14.561 5.644 1.00 56.00 504 SER A N 1
ATOM 4009 C CA . SER A 1 504 ? -23.435 -14.547 4.686 1.00 56.00 504 SER A CA 1
ATOM 4010 C C . SER A 1 504 ? -24.612 -13.617 5.030 1.00 56.00 504 SER A C 1
ATOM 4012 O O . SER A 1 504 ? -25.499 -13.424 4.206 1.00 56.00 504 SER A O 1
ATOM 4014 N N . ALA A 1 505 ? -24.622 -12.984 6.209 1.00 66.19 505 ALA A N 1
ATOM 4015 C CA . ALA A 1 505 ? -25.654 -12.010 6.601 1.00 66.19 505 ALA A CA 1
ATOM 4016 C C . ALA A 1 505 ? -25.264 -10.545 6.319 1.00 66.19 505 ALA A C 1
ATOM 4018 O O . ALA A 1 505 ? -26.062 -9.629 6.513 1.00 66.19 505 ALA A O 1
ATOM 4019 N N . GLY A 1 506 ? -24.028 -10.303 5.892 1.00 70.31 506 GLY A N 1
ATOM 4020 C CA . GLY A 1 506 ? -23.507 -8.968 5.647 1.00 70.31 506 GLY A CA 1
ATOM 4021 C C . GLY A 1 506 ? -22.075 -9.092 5.185 1.00 70.31 506 GLY A C 1
ATOM 4022 O O . GLY A 1 506 ? -21.166 -8.814 5.964 1.00 70.31 506 GLY A O 1
ATOM 4023 N N . GLU A 1 507 ? -21.910 -9.563 3.949 1.00 84.69 507 GLU A N 1
ATOM 4024 C CA . GLU A 1 507 ? -20.617 -9.879 3.350 1.00 84.69 507 GLU A CA 1
ATOM 4025 C C . GLU A 1 507 ? -19.610 -8.762 3.648 1.00 84.69 507 GLU A C 1
ATOM 4027 O O . GLU A 1 507 ? -19.803 -7.593 3.289 1.00 84.69 507 GLU A O 1
ATOM 4032 N N . VAL A 1 508 ? -18.554 -9.109 4.386 1.00 95.56 508 VAL A N 1
ATOM 4033 C CA . VAL A 1 508 ? -17.452 -8.191 4.665 1.00 95.56 508 VAL A CA 1
ATOM 4034 C C . VAL A 1 508 ? -16.571 -8.204 3.424 1.00 95.56 508 VAL A C 1
ATOM 4036 O O . VAL A 1 508 ? -15.851 -9.181 3.218 1.00 95.56 508 VAL A O 1
ATOM 4039 N N . PRO A 1 509 ? -16.564 -7.145 2.590 1.00 96.00 509 PRO A N 1
ATOM 4040 C CA . PRO A 1 509 ? -15.845 -7.220 1.332 1.00 96.00 509 PRO A CA 1
ATOM 4041 C C . PRO A 1 509 ? -14.351 -7.359 1.625 1.00 96.00 509 PRO A C 1
ATOM 4043 O O . PRO A 1 509 ? -13.783 -6.621 2.443 1.00 96.00 509 PRO A O 1
ATOM 4046 N N . CYS A 1 510 ? -13.714 -8.320 0.966 1.00 96.75 510 CYS A N 1
ATOM 4047 C CA . CYS A 1 510 ? -12.274 -8.508 1.012 1.00 96.75 510 CYS A CA 1
ATOM 4048 C C . CYS A 1 510 ? -11.702 -8.092 -0.336 1.00 96.75 510 CYS A C 1
ATOM 4050 O O . CYS A 1 510 ? -11.866 -8.798 -1.327 1.00 96.75 510 CYS A O 1
ATOM 4052 N N . VAL A 1 511 ? -11.051 -6.932 -0.375 1.00 96.94 511 VAL A N 1
ATOM 4053 C CA . VAL A 1 511 ? -10.542 -6.357 -1.619 1.00 96.94 511 VAL A CA 1
ATOM 4054 C C . VAL A 1 511 ? -9.029 -6.229 -1.569 1.00 96.94 511 VAL A C 1
ATOM 4056 O O . VAL A 1 511 ? -8.440 -5.803 -0.572 1.00 96.94 511 VAL A O 1
ATOM 4059 N N . THR A 1 512 ? -8.390 -6.607 -2.665 1.00 97.19 512 THR A N 1
ATOM 4060 C CA . THR A 1 512 ? -6.964 -6.408 -2.886 1.00 97.19 512 THR A CA 1
ATOM 4061 C C . THR A 1 512 ? -6.756 -5.042 -3.523 1.00 97.19 512 THR A C 1
ATOM 4063 O O . THR A 1 512 ? -7.354 -4.721 -4.545 1.00 97.19 512 THR A O 1
ATOM 4066 N N . CYS A 1 513 ? -5.914 -4.220 -2.916 1.00 96.06 513 CYS A N 1
ATOM 4067 C CA . CYS A 1 513 ? -5.559 -2.888 -3.403 1.00 96.06 513 CYS A CA 1
ATOM 4068 C C . CYS A 1 513 ? -4.036 -2.717 -3.327 1.00 96.06 513 CYS A C 1
ATOM 4070 O O . CYS A 1 513 ? -3.335 -3.693 -3.091 1.00 96.06 513 CYS A O 1
ATOM 4072 N N . MET A 1 514 ? -3.525 -1.507 -3.567 1.00 95.56 514 MET A N 1
ATOM 4073 C CA . MET A 1 514 ? -2.209 -0.952 -3.209 1.00 95.56 514 MET A CA 1
ATOM 4074 C C . MET A 1 514 ? -1.116 -1.918 -2.710 1.00 95.56 514 MET A C 1
ATOM 4076 O O . MET A 1 514 ? -1.302 -2.731 -1.810 1.00 95.56 514 MET A O 1
ATOM 4080 N N . SER A 1 515 ? 0.126 -1.707 -3.149 1.00 95.19 515 SER A N 1
ATOM 4081 C CA . SER A 1 515 ? 1.264 -2.445 -2.581 1.00 95.19 515 SER A CA 1
ATOM 4082 C C . SER A 1 515 ? 1.437 -2.246 -1.062 1.00 95.19 515 SER A C 1
ATOM 4084 O O . SER A 1 515 ? 1.039 -1.222 -0.496 1.00 95.19 515 SER A O 1
ATOM 4086 N N . ARG A 1 516 ? 2.131 -3.176 -0.395 1.00 95.12 516 ARG A N 1
ATOM 4087 C CA . ARG A 1 516 ? 2.445 -3.151 1.043 1.00 95.12 516 ARG A CA 1
ATOM 4088 C C . ARG A 1 516 ? 3.092 -1.837 1.460 1.00 95.12 516 ARG A C 1
ATOM 4090 O O . ARG A 1 516 ? 2.831 -1.302 2.541 1.00 95.12 516 ARG A O 1
ATOM 4097 N N . GLN A 1 517 ? 3.947 -1.306 0.587 1.00 94.12 517 GLN A N 1
ATOM 4098 C CA . GLN A 1 517 ? 4.611 -0.024 0.783 1.00 94.12 517 GLN A CA 1
ATOM 4099 C C . GLN A 1 517 ? 3.629 1.154 0.692 1.00 94.12 517 GLN A C 1
ATOM 4101 O O . GLN A 1 517 ? 3.720 2.077 1.504 1.00 94.12 517 GLN A O 1
ATOM 4106 N N . ARG A 1 518 ? 2.690 1.128 -0.262 1.00 95.44 518 ARG A N 1
ATOM 4107 C CA . ARG A 1 518 ? 1.660 2.168 -0.426 1.00 95.44 518 ARG A CA 1
ATOM 4108 C C . ARG A 1 518 ? 0.666 2.165 0.735 1.00 95.44 518 ARG A C 1
ATOM 4110 O O . ARG A 1 518 ? 0.397 3.232 1.281 1.00 95.44 518 ARG A O 1
ATOM 4117 N N . LEU A 1 519 ? 0.230 0.993 1.199 1.00 97.19 519 LEU A N 1
ATOM 4118 C CA . LEU A 1 519 ? -0.582 0.869 2.417 1.00 97.19 519 LEU A CA 1
ATOM 4119 C C . LEU A 1 519 ? 0.141 1.440 3.641 1.00 97.19 519 LEU A C 1
ATOM 4121 O O . LEU A 1 519 ? -0.434 2.206 4.417 1.00 97.19 519 LEU A O 1
ATOM 4125 N N . SER A 1 520 ? 1.433 1.135 3.788 1.00 96.44 520 SER A N 1
ATOM 4126 C CA . SER A 1 520 ? 2.243 1.696 4.872 1.00 96.44 520 SER A CA 1
ATOM 4127 C C . SER A 1 520 ? 2.383 3.214 4.785 1.00 96.44 520 SER A C 1
ATOM 4129 O O . SER A 1 520 ? 2.378 3.907 5.806 1.00 96.44 520 SER A O 1
ATOM 4131 N N . TYR A 1 521 ? 2.478 3.745 3.567 1.00 96.31 521 TYR A N 1
ATOM 4132 C CA . TYR A 1 521 ? 2.508 5.180 3.324 1.00 96.31 521 TYR A CA 1
ATOM 4133 C C . TYR A 1 521 ? 1.173 5.853 3.681 1.00 96.31 521 TYR A C 1
ATOM 4135 O O . TYR A 1 521 ? 1.192 6.872 4.372 1.00 96.31 521 TYR A O 1
ATOM 4143 N N . ALA A 1 522 ? 0.035 5.252 3.314 1.00 97.12 522 ALA A N 1
ATOM 4144 C CA . ALA A 1 522 ? -1.309 5.750 3.632 1.00 97.12 522 ALA A CA 1
ATOM 4145 C C . ALA A 1 522 ? -1.536 5.933 5.143 1.00 97.12 522 ALA A C 1
ATOM 4147 O O . ALA A 1 522 ? -2.171 6.890 5.579 1.00 97.12 522 ALA A O 1
ATOM 4148 N N . LEU A 1 523 ? -0.962 5.044 5.957 1.00 97.00 523 LEU A N 1
ATOM 4149 C CA . LEU A 1 523 ? -1.082 5.063 7.417 1.00 97.00 523 LEU A CA 1
ATOM 4150 C C . LEU A 1 523 ? 0.086 5.766 8.130 1.00 97.00 523 LEU A C 1
ATOM 4152 O O . LEU A 1 523 ? 0.222 5.666 9.350 1.00 97.00 523 LEU A O 1
ATOM 4156 N N . PHE A 1 524 ? 0.955 6.466 7.390 1.00 95.94 524 PHE A N 1
ATOM 4157 C CA . PHE A 1 524 ? 2.171 7.115 7.905 1.00 95.94 524 PHE A CA 1
ATOM 4158 C C . PHE A 1 524 ? 3.114 6.179 8.692 1.00 95.94 524 PHE A C 1
ATOM 4160 O O . PHE A 1 524 ? 3.971 6.640 9.457 1.00 95.94 524 PHE A O 1
ATOM 4167 N N . ALA A 1 525 ? 3.019 4.867 8.473 1.00 93.12 525 ALA A N 1
ATOM 4168 C CA . ALA A 1 525 ? 3.869 3.857 9.085 1.00 93.12 525 ALA A CA 1
ATOM 4169 C C . ALA A 1 525 ? 5.203 3.782 8.326 1.00 93.12 525 ALA A C 1
ATOM 4171 O O . ALA A 1 525 ? 5.447 2.914 7.488 1.00 93.12 525 ALA A O 1
ATOM 4172 N N . LYS A 1 526 ? 6.091 4.749 8.576 1.00 87.31 526 LYS A N 1
ATOM 4173 C CA . LYS A 1 526 ? 7.413 4.777 7.934 1.00 87.31 526 LYS A CA 1
ATOM 4174 C C . LYS A 1 526 ? 8.174 3.487 8.263 1.00 87.31 526 LYS A C 1
ATOM 4176 O O . LYS A 1 526 ? 8.269 3.123 9.428 1.00 87.31 526 LYS A O 1
ATOM 4181 N N . GLN A 1 527 ? 8.765 2.861 7.243 1.00 85.00 527 GLN A N 1
ATOM 4182 C CA . GLN A 1 527 ? 9.623 1.665 7.349 1.00 85.00 527 GLN A CA 1
ATOM 4183 C C . GLN A 1 527 ? 8.915 0.350 7.710 1.00 85.00 527 GLN A C 1
ATOM 4185 O O . GLN A 1 527 ? 9.596 -0.659 7.871 1.00 85.00 527 GLN A O 1
ATOM 4190 N N . SER A 1 528 ? 7.585 0.333 7.811 1.00 92.25 528 SER A N 1
ATOM 4191 C CA . SER A 1 528 ? 6.832 -0.918 7.904 1.00 92.25 528 SER A CA 1
ATOM 4192 C C . SER A 1 528 ? 6.332 -1.345 6.521 1.00 92.25 528 SER A C 1
ATOM 4194 O O . SER A 1 528 ? 6.276 -0.540 5.591 1.00 92.25 528 SER A O 1
ATOM 4196 N N . GLN A 1 529 ? 6.008 -2.623 6.377 1.00 93.38 529 GLN A N 1
ATOM 4197 C CA . GLN A 1 529 ? 5.273 -3.154 5.236 1.00 93.38 529 GLN A CA 1
ATOM 4198 C C . GLN A 1 529 ? 3.937 -3.650 5.771 1.00 93.38 529 GLN A C 1
ATOM 4200 O O . GLN A 1 529 ? 3.896 -4.554 6.606 1.00 93.38 529 GLN A O 1
ATOM 4205 N N . ILE A 1 530 ? 2.846 -3.041 5.316 1.00 96.31 530 ILE A N 1
ATOM 4206 C CA . ILE A 1 530 ? 1.505 -3.389 5.780 1.00 96.31 530 ILE A CA 1
ATOM 4207 C C . ILE A 1 530 ? 0.878 -4.331 4.765 1.00 96.31 530 ILE A C 1
ATOM 4209 O O . ILE A 1 530 ? 0.662 -3.951 3.625 1.00 96.31 530 ILE A O 1
ATOM 4213 N N . SER A 1 531 ? 0.595 -5.560 5.188 1.00 96.50 531 SER A N 1
ATOM 4214 C CA . SER A 1 531 ? 0.031 -6.598 4.311 1.00 96.50 531 SER A CA 1
ATOM 4215 C C . SER A 1 531 ? -1.498 -6.597 4.292 1.00 96.50 531 SER A C 1
ATOM 4217 O O . SER A 1 531 ? -2.106 -6.911 3.277 1.00 96.50 531 SER A O 1
ATOM 4219 N N . CYS A 1 532 ? -2.121 -6.232 5.412 1.00 97.81 532 CYS A N 1
ATOM 4220 C CA . CYS A 1 532 ? -3.567 -6.282 5.581 1.00 97.81 532 CYS A CA 1
ATOM 4221 C C . CYS A 1 532 ? -4.029 -5.175 6.534 1.00 97.81 532 CYS A C 1
ATOM 4223 O O . CYS A 1 532 ? -3.347 -4.887 7.528 1.00 97.81 532 CYS A O 1
ATOM 4225 N N . VAL A 1 533 ? -5.170 -4.565 6.222 1.00 98.50 533 VAL A N 1
ATOM 4226 C CA . VAL A 1 533 ? -5.849 -3.569 7.053 1.00 98.50 533 VAL A CA 1
ATOM 4227 C C . VAL A 1 533 ? -7.327 -3.932 7.166 1.00 98.50 533 VAL A C 1
ATOM 4229 O O . VAL A 1 533 ? -8.029 -4.005 6.162 1.00 98.50 533 VAL A O 1
ATOM 4232 N N . GLY A 1 534 ? -7.817 -4.120 8.389 1.00 98.25 534 GLY A N 1
ATOM 4233 C CA . GLY A 1 534 ? -9.242 -4.280 8.676 1.00 98.25 534 GLY A CA 1
ATOM 4234 C C . GLY A 1 534 ? -9.856 -2.958 9.126 1.00 98.25 534 GLY A C 1
ATOM 4235 O O . GLY A 1 534 ? -9.452 -2.406 10.149 1.00 98.25 534 GLY A O 1
ATOM 4236 N N . ILE A 1 535 ? -10.844 -2.441 8.400 1.00 98.19 535 ILE A N 1
ATOM 4237 C CA . ILE A 1 535 ? -11.597 -1.243 8.792 1.00 98.19 535 ILE A CA 1
ATOM 4238 C C . ILE A 1 535 ? -12.749 -1.670 9.700 1.00 98.19 535 ILE A C 1
ATOM 4240 O O . ILE A 1 535 ? -13.609 -2.442 9.286 1.00 98.19 535 ILE A O 1
ATOM 4244 N N . MET A 1 536 ? -12.785 -1.160 10.932 1.00 97.12 536 MET A N 1
ATOM 4245 C CA . MET A 1 536 ? -13.791 -1.526 11.936 1.00 97.12 536 MET A CA 1
ATOM 4246 C C . MET A 1 536 ? -14.935 -0.514 11.981 1.00 97.12 536 MET A C 1
ATOM 4248 O O . MET A 1 536 ? -16.106 -0.852 11.821 1.00 97.12 536 MET A O 1
ATOM 4252 N N . HIS A 1 537 ? -14.596 0.760 12.180 1.00 95.25 537 HIS A N 1
ATOM 4253 C CA . HIS A 1 537 ? -15.574 1.823 12.362 1.00 95.25 537 HIS A CA 1
ATOM 4254 C C . HIS A 1 537 ? -15.063 3.128 11.755 1.00 95.25 537 HIS A C 1
ATOM 4256 O O . HIS A 1 537 ? -13.916 3.503 11.975 1.00 95.25 537 HIS A O 1
ATOM 4262 N N . ALA A 1 538 ? -15.940 3.858 11.069 1.00 94.12 538 ALA A N 1
ATOM 4263 C CA . ALA A 1 538 ? -15.706 5.222 10.604 1.00 94.12 538 ALA A CA 1
ATOM 4264 C C . ALA A 1 538 ? -16.845 6.089 11.144 1.00 94.12 538 ALA A C 1
ATOM 4266 O O . ALA A 1 538 ? -17.999 5.834 10.823 1.00 94.12 538 ALA A O 1
ATOM 4267 N N . GLU A 1 539 ? -16.569 7.025 12.055 1.00 93.44 539 GLU A N 1
ATOM 4268 C CA . GLU A 1 539 ? -17.638 7.889 12.590 1.00 93.44 539 GLU A CA 1
ATOM 4269 C C . GLU A 1 539 ? -17.887 9.087 11.684 1.00 93.44 539 GLU A C 1
ATOM 4271 O O . GLU A 1 539 ? -19.037 9.329 11.326 1.00 93.44 539 GLU A O 1
ATOM 4276 N N . GLN A 1 540 ? -16.824 9.803 11.305 1.00 95.44 540 GLN A N 1
ATOM 4277 C CA . GLN A 1 540 ? -16.923 11.036 10.519 1.00 95.44 540 GLN A CA 1
ATOM 4278 C C . GLN A 1 540 ? -16.783 10.751 9.021 1.00 95.44 540 GLN A C 1
ATOM 4280 O O . GLN A 1 540 ? -17.331 11.477 8.206 1.00 95.44 540 GLN A O 1
ATOM 4285 N N . ASN A 1 541 ? -16.099 9.664 8.654 1.00 96.94 541 ASN A N 1
ATOM 4286 C CA . ASN A 1 541 ? -15.831 9.286 7.264 1.00 96.94 541 ASN A CA 1
ATOM 4287 C C . ASN A 1 541 ? -16.641 8.063 6.798 1.00 96.94 541 ASN A C 1
ATOM 4289 O O . ASN A 1 541 ? -16.114 7.174 6.129 1.00 96.94 541 ASN A O 1
ATOM 4293 N N . LYS A 1 542 ? -17.925 7.989 7.177 1.00 97.00 542 LYS A N 1
ATOM 4294 C CA . LYS A 1 542 ? -18.819 6.880 6.787 1.00 97.00 542 LYS A CA 1
ATOM 4295 C C . LYS A 1 542 ? -19.013 6.788 5.277 1.00 97.00 542 LYS A C 1
ATOM 4297 O O . LYS A 1 542 ? -18.995 5.686 4.740 1.00 97.00 542 LYS A O 1
ATOM 4302 N N . GLU A 1 543 ? -19.173 7.930 4.618 1.00 97.00 543 GLU A N 1
ATOM 4303 C CA . GLU A 1 543 ? -19.427 8.019 3.175 1.00 97.00 543 GLU A CA 1
ATOM 4304 C C . GLU A 1 543 ? -18.248 7.475 2.366 1.00 97.00 543 GLU A C 1
ATOM 4306 O O . GLU A 1 543 ? -18.441 6.616 1.516 1.00 97.00 543 GLU A O 1
ATOM 4311 N N . TRP A 1 544 ? -17.014 7.834 2.737 1.00 97.62 544 TRP A N 1
ATOM 4312 C CA . TRP A 1 544 ? -15.794 7.279 2.135 1.00 97.62 544 TRP A CA 1
ATOM 4313 C C . TRP A 1 544 ? -15.708 5.757 2.254 1.00 97.62 544 TRP A C 1
ATOM 4315 O O . TRP A 1 544 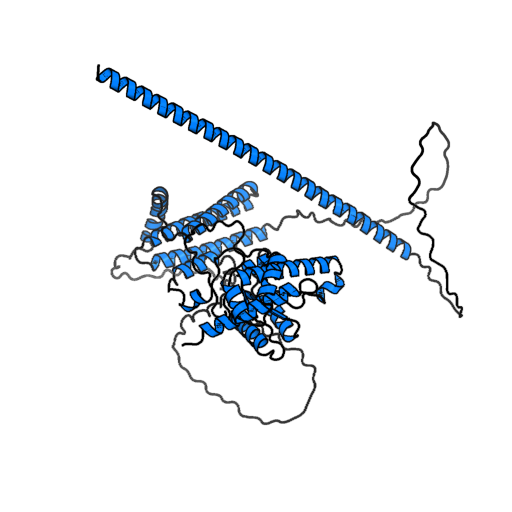? -15.401 5.074 1.281 1.00 97.62 544 TRP A O 1
ATOM 4325 N N . VAL A 1 545 ? -16.025 5.202 3.430 1.00 97.38 545 VAL A N 1
ATOM 4326 C CA . VAL A 1 545 ? -16.051 3.742 3.612 1.00 97.38 545 VAL A CA 1
ATOM 4327 C C . VAL A 1 545 ? -17.182 3.100 2.804 1.00 97.38 545 VAL A C 1
ATOM 4329 O O . VAL A 1 545 ? -16.993 2.003 2.287 1.00 97.38 545 VAL A O 1
ATOM 4332 N N . LYS A 1 546 ? -18.340 3.760 2.667 1.00 96.56 546 LYS A N 1
ATOM 4333 C CA . LYS A 1 546 ? -19.449 3.282 1.827 1.00 96.56 546 LYS A CA 1
ATOM 4334 C C . LYS A 1 546 ? -19.053 3.272 0.347 1.00 96.56 546 LYS A C 1
ATOM 4336 O O . LYS A 1 546 ? -19.223 2.247 -0.298 1.00 96.56 546 LYS A O 1
ATOM 4341 N N . ALA A 1 547 ? -18.469 4.357 -0.159 1.00 96.44 547 ALA A N 1
ATOM 4342 C CA . ALA A 1 547 ? -17.978 4.449 -1.531 1.00 96.44 547 ALA A CA 1
ATOM 4343 C C . ALA A 1 547 ? -16.896 3.400 -1.824 1.00 96.44 547 ALA A C 1
ATOM 4345 O O . ALA A 1 547 ? -16.981 2.683 -2.816 1.00 96.44 547 ALA A O 1
ATOM 4346 N N . LEU A 1 548 ? -15.933 3.226 -0.913 1.00 97.50 548 LEU A N 1
ATOM 4347 C CA . LEU A 1 548 ? -14.898 2.201 -1.044 1.00 97.50 548 LEU A CA 1
ATOM 4348 C C . LEU A 1 548 ? -15.480 0.779 -1.045 1.00 97.50 548 LEU A C 1
ATOM 4350 O O . LEU A 1 548 ? -15.014 -0.064 -1.804 1.00 97.50 548 LEU A O 1
ATOM 4354 N N . LYS A 1 549 ? -16.506 0.505 -0.227 1.00 96.44 549 LYS A N 1
ATOM 4355 C CA . LYS A 1 549 ? -17.227 -0.777 -0.246 1.00 96.44 549 LYS A CA 1
ATOM 4356 C C . LYS A 1 549 ? -17.934 -1.019 -1.581 1.00 96.44 549 LYS A C 1
ATOM 4358 O O . LYS A 1 549 ? -17.805 -2.110 -2.117 1.00 96.44 549 LYS A O 1
ATOM 4363 N N . LEU A 1 550 ? -18.645 -0.022 -2.112 1.00 95.50 550 LEU A N 1
ATOM 4364 C CA . LEU A 1 550 ? -19.331 -0.127 -3.407 1.00 95.50 550 LEU A CA 1
ATOM 4365 C C . LEU A 1 550 ? -18.334 -0.374 -4.546 1.00 95.50 550 LEU A C 1
ATOM 4367 O O . LEU A 1 550 ? -18.503 -1.310 -5.320 1.00 95.50 550 LEU A O 1
ATOM 4371 N N . CYS A 1 551 ? -17.241 0.394 -4.577 1.00 96.06 551 CYS A N 1
ATOM 4372 C CA . CYS A 1 551 ? -16.138 0.204 -5.519 1.00 96.06 551 CYS A CA 1
ATOM 4373 C C . CYS A 1 551 ? -15.539 -1.211 -5.405 1.00 96.06 551 CYS A C 1
ATOM 4375 O O . CYS A 1 551 ? -15.357 -1.893 -6.409 1.00 96.06 551 CYS A O 1
ATOM 4377 N N . ALA A 1 552 ? -15.297 -1.699 -4.183 1.00 95.56 552 ALA A N 1
ATOM 4378 C CA . ALA A 1 552 ? -14.787 -3.049 -3.950 1.00 95.56 552 ALA A CA 1
ATOM 4379 C C . ALA A 1 552 ? -15.718 -4.140 -4.504 1.00 95.56 552 ALA A C 1
ATOM 4381 O O . ALA A 1 552 ? -15.242 -5.048 -5.181 1.00 95.56 552 ALA A O 1
ATOM 4382 N N . VAL A 1 553 ? -17.028 -4.040 -4.254 1.00 95.31 553 VAL A N 1
ATOM 4383 C CA . VAL A 1 553 ? -18.027 -4.992 -4.771 1.00 95.31 553 VAL A CA 1
ATOM 4384 C C . VAL A 1 553 ? -18.076 -4.959 -6.302 1.00 95.31 553 VAL A C 1
ATOM 4386 O O . VAL A 1 553 ? -18.042 -6.015 -6.928 1.00 95.31 553 VAL A O 1
ATOM 4389 N N . ALA A 1 554 ? -18.058 -3.772 -6.915 1.00 95.25 554 ALA A N 1
ATOM 4390 C CA . ALA A 1 554 ? -18.032 -3.631 -8.372 1.00 95.25 554 ALA A CA 1
ATOM 4391 C C . ALA A 1 554 ? -16.758 -4.224 -9.009 1.00 95.25 554 ALA A C 1
ATOM 4393 O O . ALA A 1 554 ? -16.811 -4.819 -10.083 1.00 95.25 554 ALA A O 1
ATOM 4394 N N . MET A 1 555 ? -15.600 -4.109 -8.351 1.00 95.81 555 MET A N 1
ATOM 4395 C CA . MET A 1 555 ? -14.346 -4.701 -8.843 1.00 95.81 555 MET A CA 1
ATOM 4396 C C . MET A 1 555 ? -14.264 -6.219 -8.635 1.00 95.81 555 MET A C 1
ATOM 4398 O O . MET A 1 555 ? -13.585 -6.904 -9.405 1.00 95.81 555 MET A O 1
ATOM 4402 N N . LEU A 1 556 ? -14.933 -6.751 -7.607 1.00 94.75 556 LEU A N 1
ATOM 4403 C CA . LEU A 1 556 ? -15.091 -8.193 -7.395 1.00 94.75 556 LEU A CA 1
ATOM 4404 C C . LEU A 1 556 ? -16.006 -8.801 -8.469 1.00 94.75 556 LEU A C 1
ATOM 4406 O O . LEU A 1 556 ? -15.638 -9.802 -9.083 1.00 94.75 556 LEU A O 1
ATOM 4410 N N . SER A 1 557 ? -17.148 -8.169 -8.759 1.00 94.62 557 SER A N 1
ATOM 4411 C CA . SER A 1 557 ? -18.080 -8.647 -9.790 1.00 94.62 557 SER A CA 1
ATOM 4412 C C . SER A 1 557 ? -17.472 -8.579 -11.195 1.00 94.62 557 SER A C 1
ATOM 4414 O O . SER A 1 557 ? -17.627 -9.508 -11.987 1.00 94.62 557 SER A O 1
ATOM 4416 N N . ALA A 1 558 ? -16.715 -7.519 -11.497 1.00 94.00 558 ALA A N 1
ATOM 4417 C CA . ALA A 1 558 ? -15.984 -7.389 -12.755 1.00 94.00 558 ALA A CA 1
ATOM 4418 C C . ALA A 1 558 ? -14.948 -8.506 -12.947 1.00 94.00 558 ALA A C 1
ATOM 4420 O O . ALA A 1 558 ? -14.824 -9.062 -14.036 1.00 94.00 558 ALA A O 1
ATOM 4421 N N . PHE A 1 559 ? -14.232 -8.866 -11.877 1.00 94.25 559 PHE A N 1
ATOM 4422 C CA . PHE A 1 559 ? -13.264 -9.957 -11.909 1.00 94.25 559 PHE A CA 1
ATOM 4423 C C . PHE A 1 559 ? -13.933 -11.309 -12.175 1.00 94.25 559 PHE A C 1
ATOM 4425 O O . PHE A 1 559 ? -13.448 -12.050 -13.024 1.00 94.25 559 PHE A O 1
ATOM 4432 N N . GLN A 1 560 ? -15.056 -11.601 -11.509 1.00 93.25 560 GLN A N 1
ATOM 4433 C CA . GLN A 1 560 ? -15.803 -12.850 -11.704 1.00 93.25 560 GLN A CA 1
ATOM 4434 C C . GLN A 1 560 ? -16.246 -13.027 -13.165 1.00 93.25 560 GLN A C 1
ATOM 4436 O O . GLN A 1 560 ? -15.968 -14.060 -13.769 1.00 93.25 560 GLN A O 1
ATOM 4441 N N . ARG A 1 561 ? -16.799 -11.974 -13.785 1.00 92.62 561 ARG A N 1
ATOM 4442 C CA . ARG A 1 561 ? -17.189 -12.005 -15.210 1.00 92.62 561 ARG A CA 1
ATOM 4443 C C . ARG A 1 561 ? -16.017 -12.249 -16.161 1.00 92.62 561 ARG A C 1
ATOM 4445 O O . ARG A 1 561 ? -16.219 -12.747 -17.261 1.00 92.62 561 ARG A O 1
ATOM 4452 N N . HIS A 1 562 ? -14.803 -11.862 -15.773 1.00 89.38 562 HIS A N 1
ATOM 4453 C CA . HIS A 1 562 ? -13.600 -12.110 -16.566 1.00 89.38 562 HIS A CA 1
ATOM 4454 C C . HIS A 1 562 ? -12.972 -13.484 -16.319 1.00 89.38 562 HIS A C 1
ATOM 4456 O O . HIS A 1 562 ? -12.197 -13.936 -17.164 1.00 89.38 562 HIS A O 1
ATOM 4462 N N . SER A 1 563 ? -13.239 -14.114 -15.171 1.00 87.44 563 SER A N 1
ATOM 4463 C CA . SER A 1 563 ? -12.705 -15.435 -14.836 1.00 87.44 563 SER A CA 1
ATOM 4464 C C . SER A 1 563 ? -13.529 -16.586 -15.398 1.00 87.44 563 SER A C 1
ATOM 4466 O O . SER A 1 563 ? -12.972 -17.669 -15.572 1.00 87.44 563 SER A O 1
ATOM 4468 N N . ASP A 1 564 ? -14.810 -16.363 -15.685 1.00 85.25 564 ASP A N 1
ATOM 4469 C CA . ASP A 1 564 ? -15.674 -17.391 -16.256 1.00 85.25 564 ASP A CA 1
ATOM 4470 C C . ASP A 1 564 ? -15.240 -17.685 -17.707 1.00 85.25 564 ASP A C 1
ATOM 4472 O O . ASP A 1 564 ? -15.233 -16.774 -18.544 1.00 85.25 564 ASP A O 1
ATOM 4476 N N . PRO A 1 565 ? -14.801 -18.921 -18.021 1.00 75.88 565 PRO A N 1
ATOM 4477 C CA . PRO A 1 565 ? -14.432 -19.289 -19.380 1.00 75.88 565 PRO A CA 1
ATOM 4478 C C . PRO A 1 565 ? -15.687 -19.258 -20.260 1.00 75.88 565 PRO A C 1
ATOM 4480 O O . PRO A 1 565 ? -16.657 -19.957 -19.971 1.00 75.88 565 PRO A O 1
ATOM 4483 N N . VAL A 1 566 ? -15.657 -18.416 -21.299 1.00 56.91 566 VAL A N 1
ATOM 4484 C CA . VAL A 1 566 ? -16.697 -18.331 -22.341 1.00 56.91 566 VAL A CA 1
ATOM 4485 C C . VAL A 1 566 ? -16.766 -19.621 -23.142 1.00 56.91 566 VAL A C 1
ATOM 4487 O O . VAL A 1 566 ? -15.678 -20.133 -23.500 1.00 56.91 566 VAL A O 1
#

Sequence (566 aa):
MYAISLSLSYHVLVVFRFLHLFYSMNKAVQFANESERVRREELEAFRHEQTVRRWKVKSKRKASRVIYLSDYLLDSNLAERPTSATGGRKGNVLLSMGSQYEKAFKKKGGAHSGDNRRSEDPPTHAVERHGNSKKVHFKVKSPDSMVPLNHYARYTKLKRTILHTRESALRDMLRSGSDTPQKMQLWYLLLLSERMKHLYSRVDACMRQKRFAQARHLTRIIQNVRYHMKRVAAKEDFCLNEKQKAMVAPLQAAFYKSYGPTAPAEDGEWVGVDDEAEGETSGASFFAKFDPTLVELAQVVATRSAPPHNAVKVDQRSGRYPVLLSDEALRQFHEHCQYDDLDTTRDFCLSDPFPASGATASKGKPRAPLFVAPYTKNMVTDLLDDLAFTTLQRLYQEQKKLKEKQPLQFKSRQRYVVGLQETLKCLRAKQVRLVLLAADMEAFAPPQLGGGREDDASAGEALPPPADGQSSSDVGGGKAGPRRRFQSLSEAVHTIQQLCAEESAGEVPCVTCMSRQRLSYALFAKQSQISCVGIMHAEQNKEWVKALKLCAVAMLSAFQRHSDPV

pLDDT: mean 75.07, std 22.39, range [29.84, 98.5]

Nearest PDB structures (foldseek):
  1xg2-assembly1_B  TM=7.412E-01  e=7.262E-01  Actinidia chinensis
  1x8z-assembly1_A-2  TM=7.036E-01  e=9.919E-01  Arabidopsis thaliana
  1x8z-assembly3_A  TM=7.036E-01  e=9.919E-01  Arabidopsis thaliana
  1x8z-assembly2_C  TM=6.660E-01  e=2.163E+00  Arabidopsis thaliana

Organism: NCBI:txid28005

Foldseek 3Di:
DVVVVVVVVVVVVVVVVVVVVVVVVVVVVVVVVVVVVVVVVVVVVVVVVVVVVVVVVVVVVVVVVVVVVVVVVVVVVVPDDDDDDDDDDDDDDDDDDDDDPDPPPDDDDDDDDDDDDDDDDDDDDDDDDPPPDPPPPPPPPDPPPDPPLVVVVVVLVLVLVLLVVLLVVLVVCLVPDDPDPVNLLSLLLNLLSVVLNVLSVVLNVCVVVVVVVVNVVSVVVSVVSVVVSVVSLPDPPDDDDPVSVVVSVVVVVVVCVVDPPDDPDDDDDDDDDDDDDDDDDPPPDPRNPDDCVSVVSVVCVVPPPPDPPVLVVQEPEQPDAADADDVVNLVVLCVQPVPVDLVSNLVVQNVCPCDPVPPPPPVDDRDDGDQFDPVALFREYSVLQNLVLNLLLVLLVVLVVCCVPPVPCSVVPRFKDFDLVRQLVCLVVVQFQAKEFERPDDFPPDPPPPDPPDDDDDDDDDDDDDDDDDDDDDPDPDPPPDPDDDPTPVVSSVSSVVSQVVPVVRRHQHHYYHHQVSSCVSNVVPPGRTGMMTGRDDDPCPSSVVSSVSSSVSRSVVSVVVPDDD

Secondary structure (DSSP, 8-state):
-HHHHHHHHHHHHHHHHHHHHHHHHHHHHHHHHHHHHHHHHHHHHHHHHHHHHHHHHHHHHHHHHHHHHHHHHHHHTTS---------------------S--SS-------------------------------------TTS---HHHHHHHHHHHHHHHHHHHHHHHHHHHH--S-HHHHHHHHHHHHHHHHHHHHHHHHHHHHTT-HHHHHHHHHHHHHHHHHHHHHHT-TT-PPPHHHHHHHHHHHHHHHHHHS------------------PPP----TTGGG-THHHHHHHHHHT-S---HHHHHHB---SPPP-PPPHHHHHHHHHHTSS--HHHHHHHHHS-SS--TT-------PPPPPP--TT--S-B-HHHHHHHHHHHHHHHHHHHHHHHH-TTTTTTS-SEEESHHHHHHHHHTT--SEEEEETT----------------------------------------------S-HHHHHHHHHHHHHH-TTS---EEEES-HHHHHHHTT-TT----EEEE---SS-HHHHHHHHHHHHHHHHHHHHHHS--

Solvent-accessible surface area (backbone atoms only — not comparable to full-atom values): 35102 Å² total; per-residue (Å²): 110,69,70,59,54,53,53,52,55,50,53,53,52,53,51,51,53,51,51,52,50,52,52,53,49,53,52,52,52,51,53,51,53,51,53,51,50,53,51,51,53,54,50,50,52,50,51,51,52,51,51,52,51,53,47,52,52,53,50,51,53,51,52,54,50,51,52,53,51,51,53,52,55,56,56,61,69,67,70,80,69,87,90,78,90,82,85,86,85,87,79,93,81,85,87,89,90,86,88,88,87,88,86,86,86,86,88,87,83,83,84,90,79,84,83,85,82,88,89,82,85,86,89,86,78,91,73,92,73,90,74,85,74,81,79,77,79,76,77,75,77,60,95,78,67,64,80,56,69,65,60,56,53,53,52,52,52,54,52,50,53,55,48,51,54,53,46,50,55,52,51,53,54,62,70,75,53,76,102,45,75,62,54,62,45,50,49,48,47,48,54,53,49,53,53,45,53,55,48,51,55,49,29,53,50,25,53,75,70,67,36,55,72,59,26,54,52,46,51,54,52,48,50,53,52,52,52,48,48,53,56,53,73,72,41,89,84,56,77,73,52,73,72,54,47,64,66,36,47,63,59,54,52,52,46,45,71,75,64,43,84,71,69,86,74,72,93,72,88,83,80,84,79,88,79,91,75,82,90,76,80,88,68,82,73,88,67,83,81,79,68,63,71,61,60,52,47,50,46,57,67,71,57,68,65,76,74,61,79,64,56,68,72,34,50,63,52,86,77,69,78,71,51,79,68,52,74,63,57,52,50,54,51,46,66,60,44,65,53,93,47,54,63,58,38,30,54,51,55,72,63,56,85,73,68,62,88,82,63,73,82,67,91,60,77,82,71,78,81,74,73,68,34,88,86,58,68,34,42,31,35,52,55,58,27,15,46,51,37,34,42,42,36,52,49,45,53,50,49,50,52,40,42,73,76,38,59,85,52,34,79,81,63,51,33,60,40,69,33,63,69,52,26,49,56,34,48,79,65,69,48,43,57,35,35,42,32,26,29,56,58,72,63,74,71,70,78,74,74,74,74,77,72,80,83,81,91,81,90,83,90,79,86,82,84,91,79,90,79,91,82,78,93,72,96,66,89,70,76,78,67,84,78,80,71,72,92,42,69,54,59,49,52,51,50,48,52,48,56,27,64,70,38,77,91,64,67,27,52,73,36,42,37,48,40,23,59,51,48,12,56,36,63,68,40,80,96,50,72,35,55,25,36,21,36,40,50,58,88,89,52,44,65,52,53,50,52,44,50,52,51,42,50,24,25,32,54,54,32,52,68,70,66,57,83,128

Mean predicted aligned error: 18.53 Å

InterPro domains:
  IPR029064 Ribosomal protein eL30-like superfamily [G3DSA:3.30.1330.30] (390-554)
  IPR029064 Ribosomal protein eL30-like superfamily [SSF55315] (399-443)
  IPR040051 Selenocysteine insertion sequence-binding protein 2 [PTHR13284] (347-546)

Radius of gyration: 37.23 Å; Cα contacts (8 Å, |Δi|>4): 369; chains: 1; bounding box: 76×110×123 Å